Protein AF-A0A6J6H2Z2-F1 (afdb_monomer)

pLDDT: mean 85.67, std 14.17, range [37.72, 98.5]

Solvent-accessible surface area (backbone atoms only — not comparable to full-atom values): 19704 Å² total; per-residue (Å²): 113,68,59,53,51,54,35,63,72,53,84,42,72,67,48,47,50,52,42,49,50,51,51,50,50,56,47,47,54,51,51,55,49,50,53,47,54,50,61,44,79,74,84,46,73,66,53,55,48,51,53,52,51,36,52,51,36,50,50,53,25,52,51,45,55,75,66,59,58,89,83,68,56,57,39,23,53,33,46,27,52,37,30,51,50,52,27,49,55,28,54,60,44,40,77,43,69,76,43,47,10,59,45,23,50,55,52,26,55,40,39,50,51,24,20,50,48,26,34,52,46,47,79,33,83,91,50,65,51,69,56,36,47,48,50,24,42,55,55,65,68,57,56,73,44,65,63,27,78,77,78,44,63,70,62,73,71,50,51,67,68,49,41,52,54,52,50,53,52,49,50,51,53,54,51,51,32,53,53,52,41,53,51,58,50,70,75,52,84,84,47,76,68,51,58,54,52,50,52,45,50,49,46,27,51,49,16,49,45,48,44,42,66,73,40,55,64,71,28,44,51,28,87,53,56,49,34,46,46,50,31,53,55,22,46,54,44,23,49,54,14,47,48,36,33,33,37,15,51,41,48,59,66,68,47,61,97,87,53,74,56,69,66,31,50,52,38,36,20,53,12,46,29,32,31,24,49,14,50,24,49,30,40,74,25,25,42,36,42,68,34,65,61,59,26,48,52,26,47,49,51,16,51,52,40,39,52,53,37,53,48,46,75,73,33,93,84,47,55,70,66,58,54,56,52,47,52,22,53,48,25,44,52,47,24,55,48,52,57,53,49,53,78,75,40,48,60,77,66,83,73,78,75,74,68,74,83,69,79,73,76,79,76,82,76,91,80,81,84,88,85,136

Sequence (372 aa):
MILSNEFSQDPSWVLAAQCSLMFALLWLLWFHMTVLMNVERQDDLGQRGIVFALMFVIFVTTLIFVRRDSSADLVGLGYLLAVLIVAFAHQRATKMPDPIGAWARSRRNRLLAAGVVMSVGVLTPDGPDAFLYGLAFLLLVVPTSLSGQAGRPVPAIDAHHLSERAALLTLIVMGESLVKAALVISSGSIVFFDGVALVVMFVILFGLYSTYFDDVPEAGIQPGALAGELWLLAHLILQLSIVALAVGISKFLQVGDAGIPSKAVVILMVAYVGIFAGLAFISLNDRRVPSSTTVGVHVGTAVLAGVAGWLTLGINWLVPSAYLLFLAGLSVANALLSWRVRLTTTVPHESDETSPAFNQPTSPTNALEGSS

Mean predicted aligned error: 7.69 Å

Nearest PDB structures (foldseek):
  5cwi-assembly1_A  TM=3.439E-01  e=2.430E+00  synthetic construct
  8ugc-assembly2_B  TM=2.665E-01  e=1.645E+00  synthetic construct
  5dhh-assembly3_B-2  TM=1.976E-01  e=7.215E-01  Escherichia coli

Organism: NCBI:txid449393

Radius of gyration: 24.25 Å; Cα contacts (8 Å, |Δi|>4): 456; chains: 1; bounding box: 78×48×88 Å

Foldseek 3Di:
DLLLVLCLVPVDPVSLLVSLLLLLLLVLLVVLLLQLCQLPVDDDPVNVVLVVVLVVLSVVLSVLVNVDDLPFRCNLVSLLVSLVSSLVSLVVQLPDDPPRNVLSVLLSVLSNVLSVLSNVVRVPSPDDNVVSSVVSSVSRLPQSCVVCVVVRDDGWGDQLSSLVVLLVVLVVLLVVLLVLLVVLCVVDDNDPVSVVLSVLSVLLSVLLNLLCVVPLSVLTFADDSVLSSQLSSLSSLQSSLSSLCSSLSSQVNNDDPPARDLVSLVSNLSSLLSNLSSQLSNLVGGQKPPSVQLNVLSNVLNVVSNVLSVCCNVPPPNGVVVSSNVSSVSSNVSSVSSVVVVVVIDGDDPVVPPPPPPPDPPDPDDDDDDDD

InterPro domains:
  IPR010640 Low temperature requirement A [PF06772] (3-319)
  IPR010640 Low temperature requirement A [PTHR36840] (3-284)

Secondary structure (DSSP, 8-state):
-HHHHHHHHS--HHHHHHHHHHHHHHHHHHHHHHHHHHH-----HHHHHHHHHHHHHHHHHHHHHHT--TT--THHHHHHHHHHHHHHHHHHHTTSPTTHHHHHHHHHHHHHHHHHHHHHGGG-TTS-HHHHHHHHHHHHHS-GGGGGGGT---PPP-HHHHHHHHHHHHHHHHHHHHHHHHHHHHTS---HHHHHHHHHHHHHHHHHHHHHHTTHHHH---SSHHHHHHHHHHHHHHHHHHHHHHHHHHHHHT--TT---HHHHHHHHHHHHHHHHHHHHHHHTSS-BSHHHHHHHHHHHHHHHHHHHHHHHH-TTS-HHHHHHHHHHHHHHHHHHHHHHHTT-B---GGGS---------PPPP------

Structure (mmCIF, N/CA/C/O backbone):
data_AF-A0A6J6H2Z2-F1
#
_entry.id   AF-A0A6J6H2Z2-F1
#
loop_
_atom_site.group_PDB
_atom_site.id
_atom_site.type_symbol
_atom_site.label_atom_id
_atom_site.label_alt_id
_atom_site.label_comp_id
_atom_site.label_asym_id
_atom_site.label_entity_id
_atom_site.label_seq_id
_atom_site.pdbx_PDB_ins_code
_atom_site.Cartn_x
_atom_site.Cartn_y
_atom_site.Cartn_z
_atom_site.occupancy
_atom_site.B_iso_or_equiv
_atom_site.auth_seq_id
_atom_site.auth_comp_id
_atom_site.auth_asym_id
_atom_site.auth_atom_id
_atom_site.pdbx_PDB_model_num
ATOM 1 N N . MET A 1 1 ? 12.148 2.237 2.152 1.00 55.75 1 MET A N 1
ATOM 2 C CA . MET A 1 1 ? 13.354 2.689 1.411 1.00 55.75 1 MET A CA 1
ATOM 3 C C . MET A 1 1 ? 14.369 1.581 1.191 1.00 55.75 1 MET A C 1
ATOM 5 O O . MET A 1 1 ? 14.742 1.310 0.057 1.00 55.75 1 MET A O 1
ATOM 9 N N . ILE A 1 2 ? 14.794 0.904 2.258 1.00 66.94 2 ILE A N 1
ATOM 10 C CA . ILE A 1 2 ? 15.869 -0.095 2.185 1.00 66.94 2 ILE A CA 1
ATOM 11 C C . ILE A 1 2 ? 15.421 -1.352 1.412 1.00 66.94 2 ILE A C 1
ATOM 13 O O . ILE A 1 2 ? 16.101 -1.773 0.486 1.00 66.94 2 ILE A O 1
ATOM 17 N N . LEU A 1 3 ? 14.210 -1.865 1.681 1.00 67.62 3 LEU A N 1
ATOM 18 C CA . LEU A 1 3 ? 13.652 -3.046 0.994 1.00 67.62 3 LEU A CA 1
ATOM 19 C C . LEU A 1 3 ? 13.516 -2.864 -0.521 1.00 67.62 3 LEU A C 1
ATOM 21 O O . LEU A 1 3 ? 13.808 -3.769 -1.297 1.00 67.62 3 LEU A O 1
ATOM 25 N N . SER A 1 4 ? 13.061 -1.687 -0.955 1.00 62.78 4 SER A N 1
ATOM 26 C CA . SER A 1 4 ? 12.889 -1.430 -2.379 1.00 62.78 4 SER A CA 1
ATOM 27 C C . SER A 1 4 ? 14.251 -1.273 -3.062 1.00 62.78 4 SER A C 1
ATOM 29 O O . SER A 1 4 ? 14.383 -1.683 -4.214 1.00 62.78 4 SER A O 1
ATOM 31 N N . ASN A 1 5 ? 15.246 -0.685 -2.386 1.00 72.75 5 ASN A N 1
ATOM 32 C CA . ASN A 1 5 ? 16.609 -0.545 -2.896 1.00 72.75 5 ASN A CA 1
ATOM 33 C C . ASN A 1 5 ? 17.266 -1.912 -3.145 1.00 72.75 5 ASN A C 1
ATOM 35 O O . ASN A 1 5 ? 17.748 -2.142 -4.252 1.00 72.75 5 ASN A O 1
ATOM 39 N N . GLU A 1 6 ? 17.182 -2.832 -2.180 1.00 70.31 6 GLU A N 1
ATOM 40 C CA . GLU A 1 6 ? 17.684 -4.208 -2.327 1.00 70.31 6 GLU A CA 1
ATOM 41 C C . GLU A 1 6 ? 17.045 -4.934 -3.512 1.00 70.31 6 GLU A C 1
ATOM 43 O O . GLU A 1 6 ? 17.737 -5.432 -4.398 1.00 70.31 6 GLU A O 1
ATOM 48 N N . PHE A 1 7 ? 15.712 -4.903 -3.616 1.00 64.00 7 PHE A N 1
ATOM 49 C CA . PHE A 1 7 ? 15.024 -5.528 -4.747 1.00 64.00 7 PHE A CA 1
ATOM 50 C C . PHE A 1 7 ? 15.387 -4.883 -6.098 1.00 64.00 7 PHE A C 1
ATOM 52 O O . PHE A 1 7 ? 15.426 -5.548 -7.134 1.00 64.00 7 PHE A O 1
ATOM 59 N N . SER A 1 8 ? 15.690 -3.581 -6.114 1.00 59.47 8 SER A N 1
ATOM 60 C CA . SER A 1 8 ? 16.187 -2.934 -7.329 1.00 59.47 8 SER A CA 1
ATOM 61 C C . SER A 1 8 ? 17.628 -3.294 -7.682 1.00 59.47 8 SER A C 1
ATOM 63 O O . SER A 1 8 ? 18.029 -2.975 -8.793 1.00 59.47 8 SER A O 1
ATOM 65 N N . GLN A 1 9 ? 18.404 -3.964 -6.832 1.00 69.31 9 GLN A N 1
ATOM 66 C CA . GLN A 1 9 ? 19.736 -4.454 -7.203 1.00 69.31 9 GLN A CA 1
ATOM 67 C C . GLN A 1 9 ? 19.638 -5.832 -7.872 1.00 69.31 9 GLN A C 1
ATOM 69 O O . GLN A 1 9 ? 20.074 -5.965 -9.016 1.00 69.31 9 GLN A O 1
ATOM 74 N N . ASP A 1 10 ? 18.937 -6.791 -7.256 1.00 72.94 10 ASP A N 1
ATOM 75 C CA . ASP A 1 10 ? 18.684 -8.125 -7.824 1.00 72.94 10 ASP A CA 1
ATOM 76 C C . ASP A 1 10 ? 17.174 -8.421 -7.970 1.00 72.94 10 ASP A C 1
ATOM 78 O O . ASP A 1 10 ? 16.521 -8.873 -7.026 1.00 72.94 10 ASP A O 1
ATOM 82 N N . PRO A 1 11 ? 16.573 -8.191 -9.157 1.00 68.75 11 PRO A N 1
ATOM 83 C CA . PRO A 1 11 ? 15.155 -8.434 -9.390 1.00 68.75 11 PRO A CA 1
ATOM 84 C C . PRO A 1 11 ? 14.880 -9.931 -9.619 1.00 68.75 11 PRO A C 1
ATOM 86 O O . PRO A 1 11 ? 14.510 -10.366 -10.725 1.00 68.75 11 PRO A O 1
ATOM 89 N N . SER A 1 12 ? 15.077 -10.728 -8.571 1.00 83.50 12 SER A N 1
ATOM 90 C CA . SER A 1 12 ? 14.600 -12.103 -8.477 1.00 83.50 12 SER A CA 1
ATOM 91 C C . SER A 1 12 ? 13.185 -12.120 -7.894 1.00 83.50 12 SER A C 1
ATOM 93 O O . SER A 1 12 ? 12.837 -11.336 -7.011 1.00 83.50 12 SER A O 1
ATOM 95 N N . TRP A 1 13 ? 12.333 -13.018 -8.389 1.00 81.50 13 TRP A N 1
ATOM 96 C CA . TRP A 1 13 ? 10.960 -13.143 -7.883 1.00 81.50 13 TRP A CA 1
ATOM 97 C C . TRP A 1 13 ? 10.912 -13.587 -6.418 1.00 81.50 13 TRP A C 1
ATOM 99 O O . TRP A 1 13 ? 9.986 -13.224 -5.697 1.00 81.50 13 TRP A O 1
ATOM 109 N N . VAL A 1 14 ? 11.931 -14.325 -5.971 1.00 83.06 14 VAL A N 1
ATOM 110 C CA . VAL A 1 14 ? 12.081 -14.747 -4.575 1.00 83.06 14 VAL A CA 1
ATOM 111 C C . VAL A 1 14 ? 12.341 -13.537 -3.680 1.00 83.06 14 VAL A C 1
ATOM 113 O O . VAL A 1 14 ? 11.604 -13.338 -2.715 1.00 83.06 14 VAL A O 1
ATOM 116 N N . LEU A 1 15 ? 13.307 -12.682 -4.036 1.00 81.31 15 LEU A N 1
ATOM 117 C CA . LEU A 1 15 ? 13.593 -11.469 -3.269 1.00 81.31 15 LEU A CA 1
ATOM 118 C C . LEU A 1 15 ? 12.406 -10.497 -3.303 1.00 81.31 15 LEU A C 1
ATOM 120 O O . LEU A 1 15 ? 12.052 -9.930 -2.273 1.00 81.31 15 LEU A O 1
ATOM 124 N N . ALA A 1 16 ? 11.721 -10.369 -4.447 1.00 83.06 16 ALA A N 1
ATOM 125 C CA . ALA A 1 16 ? 10.491 -9.579 -4.558 1.00 83.06 16 ALA A CA 1
ATOM 126 C C . ALA A 1 16 ? 9.436 -10.024 -3.534 1.00 83.06 16 ALA A C 1
ATOM 128 O O . ALA A 1 16 ? 8.853 -9.194 -2.832 1.00 83.06 16 ALA A O 1
ATOM 129 N N . ALA A 1 17 ? 9.200 -11.337 -3.442 1.00 85.69 17 ALA A N 1
ATOM 130 C CA . ALA A 1 17 ? 8.236 -11.921 -2.521 1.00 85.69 17 ALA A CA 1
ATOM 131 C C . ALA A 1 17 ? 8.658 -11.715 -1.059 1.00 85.69 17 ALA A C 1
ATOM 133 O O . ALA A 1 17 ? 7.833 -11.313 -0.242 1.00 85.69 17 ALA A O 1
ATOM 134 N N . GLN A 1 18 ? 9.940 -11.908 -0.738 1.00 85.31 18 GLN A N 1
ATOM 135 C CA . GLN A 1 18 ? 10.481 -11.688 0.607 1.00 85.31 18 GLN A CA 1
ATOM 136 C C . GLN A 1 18 ? 10.378 -10.218 1.036 1.00 85.31 18 GLN A C 1
ATOM 138 O O . GLN A 1 18 ? 9.873 -9.929 2.121 1.00 85.31 18 GLN A O 1
ATOM 143 N N . CYS A 1 19 ? 10.781 -9.275 0.178 1.00 87.44 19 CYS A N 1
ATOM 144 C CA . CYS A 1 19 ? 10.652 -7.841 0.439 1.00 87.44 19 CYS A CA 1
ATOM 145 C C . CYS A 1 19 ? 9.185 -7.416 0.586 1.00 87.44 19 CYS A C 1
ATOM 147 O O . CYS A 1 19 ? 8.870 -6.620 1.469 1.00 87.44 19 CYS A O 1
ATOM 149 N N . SER A 1 20 ? 8.289 -7.955 -0.247 1.00 90.31 20 SER A N 1
ATOM 150 C CA . SER A 1 20 ? 6.851 -7.665 -0.183 1.00 90.31 20 SER A CA 1
ATOM 151 C C . SER A 1 20 ? 6.227 -8.187 1.108 1.00 90.31 20 SER A C 1
ATOM 153 O O . SER A 1 20 ? 5.462 -7.476 1.755 1.00 90.31 20 SER A O 1
ATOM 155 N N . LEU A 1 21 ? 6.590 -9.404 1.516 1.00 90.50 21 LEU A N 1
ATOM 156 C CA . LEU A 1 21 ? 6.129 -10.007 2.761 1.00 90.50 21 LEU A CA 1
ATOM 157 C C . LEU A 1 21 ? 6.647 -9.237 3.979 1.00 90.50 21 LEU A C 1
ATOM 159 O O . LEU A 1 21 ? 5.872 -8.938 4.882 1.00 90.50 21 LEU A O 1
ATOM 163 N N . MET A 1 22 ? 7.924 -8.846 3.977 1.00 90.06 22 MET A N 1
ATOM 164 C CA . MET A 1 22 ? 8.497 -8.008 5.031 1.00 90.06 22 MET A CA 1
ATOM 165 C C . MET A 1 22 ? 7.791 -6.652 5.114 1.00 90.06 22 MET A C 1
ATOM 167 O O . MET A 1 22 ? 7.373 -6.237 6.193 1.00 90.06 22 MET A O 1
ATOM 171 N N . PHE A 1 23 ? 7.594 -5.981 3.975 1.00 92.75 23 PHE A N 1
ATOM 172 C CA . PHE A 1 23 ? 6.834 -4.734 3.920 1.00 92.75 23 PHE A CA 1
ATOM 173 C C . PHE A 1 23 ? 5.432 -4.918 4.505 1.00 92.75 23 PHE A C 1
ATOM 175 O O . PHE A 1 23 ? 5.025 -4.137 5.359 1.00 92.75 23 PHE A O 1
ATOM 182 N N . ALA A 1 24 ? 4.722 -5.975 4.105 1.00 94.56 24 ALA A N 1
ATOM 183 C CA . ALA A 1 24 ? 3.382 -6.267 4.591 1.00 94.56 24 ALA A CA 1
ATOM 184 C C . ALA A 1 24 ? 3.345 -6.529 6.104 1.00 94.56 24 ALA A C 1
ATOM 186 O O . ALA A 1 24 ? 2.461 -6.027 6.791 1.00 94.56 24 ALA A O 1
ATOM 187 N N . LEU A 1 25 ? 4.322 -7.254 6.649 1.00 93.06 25 LEU A N 1
ATOM 188 C CA . LEU A 1 25 ? 4.427 -7.517 8.085 1.00 93.06 25 LEU A CA 1
ATOM 189 C C . LEU A 1 25 ? 4.692 -6.243 8.898 1.00 93.06 25 LEU A C 1
ATOM 191 O O . LEU A 1 25 ? 4.074 -6.053 9.948 1.00 93.06 25 LEU A O 1
ATOM 195 N N . LEU A 1 26 ? 5.582 -5.366 8.425 1.00 94.06 26 LEU A N 1
ATOM 196 C CA . LEU A 1 26 ? 5.854 -4.071 9.059 1.00 94.06 26 LEU A CA 1
ATOM 197 C C . LEU A 1 26 ? 4.648 -3.132 8.949 1.00 94.06 26 LEU A C 1
ATOM 199 O O . LEU A 1 26 ? 4.278 -2.465 9.917 1.00 94.06 26 LEU A O 1
ATOM 203 N N . TRP A 1 27 ? 3.994 -3.130 7.789 1.00 96.38 27 TRP A N 1
ATOM 204 C CA . TRP A 1 27 ? 2.755 -2.402 7.560 1.00 96.38 27 TRP A CA 1
ATOM 205 C C . TRP A 1 27 ? 1.648 -2.881 8.503 1.00 96.38 27 TRP A C 1
ATOM 207 O O . TRP A 1 27 ? 0.928 -2.063 9.068 1.00 96.38 27 TRP A O 1
ATOM 217 N N . LEU A 1 28 ? 1.546 -4.189 8.759 1.00 96.00 28 LEU A N 1
ATOM 218 C CA . LEU A 1 28 ? 0.560 -4.738 9.690 1.00 96.00 28 LEU A CA 1
ATOM 219 C C . LEU A 1 28 ? 0.810 -4.277 11.134 1.00 96.00 28 LEU A C 1
ATOM 221 O O . LEU A 1 28 ? -0.147 -3.997 11.855 1.00 96.00 28 LEU A O 1
ATOM 225 N N . LEU A 1 29 ? 2.065 -4.099 11.559 1.00 95.94 29 LEU A N 1
ATOM 226 C CA . LEU A 1 29 ? 2.363 -3.482 12.861 1.00 95.94 29 LEU A CA 1
ATOM 227 C C . LEU A 1 29 ? 1.858 -2.036 12.927 1.00 95.94 29 LEU A C 1
ATOM 229 O O . LEU A 1 29 ? 1.218 -1.652 13.911 1.00 95.94 29 LEU A O 1
ATOM 233 N N . TRP A 1 30 ? 2.088 -1.255 11.866 1.00 96.12 30 TRP A N 1
ATOM 234 C CA . TRP A 1 30 ? 1.531 0.093 11.741 1.00 96.12 30 TRP A CA 1
ATOM 235 C C . TRP A 1 30 ? -0.004 0.077 11.747 1.00 96.12 30 TRP A C 1
ATOM 237 O O . TRP A 1 30 ? -0.612 0.877 12.455 1.00 96.12 30 TRP A O 1
ATOM 247 N N . PHE A 1 31 ? -0.639 -0.859 11.042 1.00 95.31 31 PHE A N 1
ATOM 248 C CA . PHE A 1 31 ? -2.091 -1.054 11.028 1.00 95.31 31 PHE A CA 1
ATOM 249 C C . PHE A 1 31 ? -2.636 -1.330 12.431 1.00 95.31 31 PHE A C 1
ATOM 251 O O . PHE A 1 31 ? -3.584 -0.681 12.872 1.00 95.31 31 PHE A O 1
ATOM 258 N N . HIS A 1 32 ? -2.031 -2.260 13.176 1.00 94.44 32 HIS A N 1
ATOM 259 C CA . HIS A 1 32 ? -2.475 -2.583 14.531 1.00 94.44 32 HIS A CA 1
ATOM 260 C C . HIS A 1 32 ? -2.333 -1.395 15.490 1.00 94.44 32 HIS A C 1
ATOM 262 O O . HIS A 1 32 ? -3.287 -1.114 16.219 1.00 94.44 32 HIS A O 1
ATOM 268 N N . MET A 1 33 ? -1.222 -0.656 15.434 1.00 94.94 33 MET A N 1
ATOM 269 C CA . MET A 1 33 ? -1.051 0.569 16.224 1.00 94.94 33 MET A CA 1
ATOM 270 C C . MET A 1 33 ? -2.003 1.690 15.813 1.00 94.94 33 MET A C 1
ATOM 272 O O . MET A 1 33 ? -2.562 2.365 16.673 1.00 94.94 33 MET A O 1
ATOM 276 N N . THR A 1 34 ? -2.221 1.879 14.514 1.00 93.94 34 THR A N 1
ATOM 277 C CA . THR A 1 34 ? -3.095 2.929 13.982 1.00 93.94 34 THR A CA 1
ATOM 278 C C . THR A 1 34 ? -4.538 2.713 14.401 1.00 93.94 34 THR A C 1
ATOM 280 O O . THR A 1 34 ? -5.180 3.660 14.854 1.00 93.94 34 THR A O 1
ATOM 283 N N . VAL A 1 35 ? -5.035 1.475 14.312 1.00 92.38 35 VAL A N 1
ATOM 284 C CA . VAL A 1 35 ? -6.386 1.140 14.778 1.00 92.38 35 VAL A CA 1
ATOM 285 C C . VAL A 1 35 ? -6.486 1.297 16.296 1.00 92.38 35 VAL A C 1
ATOM 287 O O . VAL A 1 35 ? -7.464 1.865 16.774 1.00 92.38 35 VAL A O 1
ATOM 290 N N . LEU A 1 36 ? -5.470 0.874 17.062 1.00 92.69 36 LEU A N 1
ATOM 291 C CA . LEU A 1 36 ? -5.436 1.111 18.509 1.00 92.69 36 LEU A CA 1
ATOM 292 C C . LEU A 1 36 ? -5.563 2.598 18.831 1.00 92.69 36 LEU A C 1
ATOM 294 O O . LEU A 1 36 ? -6.471 2.971 19.554 1.00 92.69 36 LEU A O 1
ATOM 298 N N . MET A 1 37 ? -4.723 3.445 18.241 1.00 91.94 37 MET A N 1
ATOM 299 C CA . MET A 1 37 ? -4.732 4.891 18.478 1.00 91.94 37 MET A CA 1
ATOM 300 C C . MET A 1 37 ? -5.950 5.613 17.879 1.00 91.94 37 MET A C 1
ATOM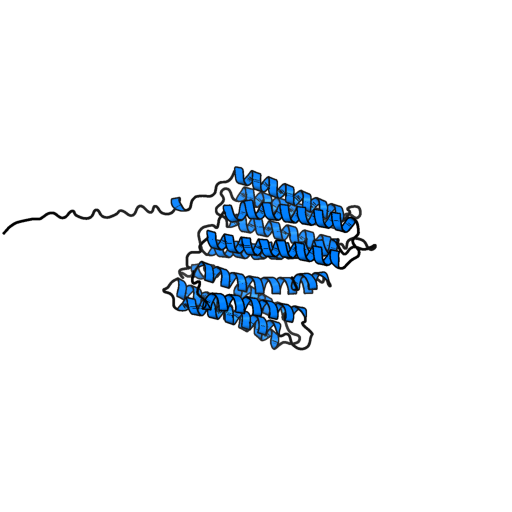 302 O O . MET A 1 37 ? -6.069 6.831 18.003 1.00 91.94 37 MET A O 1
ATOM 306 N N . ASN A 1 38 ? -6.766 4.928 17.075 1.00 91.38 38 ASN A N 1
ATOM 307 C CA . ASN A 1 38 ? -8.017 5.466 16.543 1.00 91.38 38 ASN A CA 1
ATOM 308 C C . ASN A 1 38 ? -9.168 5.199 17.524 1.00 91.38 38 ASN A C 1
ATOM 310 O O . ASN A 1 38 ? -9.941 6.107 17.818 1.00 91.38 38 ASN A O 1
ATOM 314 N N . VAL A 1 39 ? -9.210 3.985 18.083 1.00 88.88 39 VAL A N 1
ATOM 315 C CA . VAL A 1 39 ? -10.165 3.576 19.124 1.00 88.88 39 VAL A CA 1
ATOM 316 C C . VAL A 1 39 ? -9.840 4.232 20.469 1.00 88.88 39 VAL A C 1
ATOM 318 O O . VAL A 1 39 ? -10.710 4.780 21.141 1.00 88.88 39 VAL A O 1
ATOM 321 N N . GLU A 1 40 ? -8.575 4.177 20.872 1.00 86.94 40 GLU A N 1
ATOM 322 C CA . GLU A 1 40 ? -8.040 4.773 22.087 1.00 86.94 40 GLU A CA 1
ATOM 323 C C . GLU A 1 40 ? -7.323 6.077 21.728 1.00 86.94 40 GLU A C 1
ATOM 325 O O . GLU A 1 40 ? -6.228 6.078 21.171 1.00 86.94 40 GLU A O 1
ATOM 330 N N . ARG A 1 41 ? -7.926 7.214 22.081 1.00 79.88 41 ARG A N 1
ATOM 331 C CA . ARG A 1 41 ? -7.349 8.546 21.834 1.00 79.88 41 ARG A CA 1
ATOM 332 C C . ARG A 1 41 ? -6.388 9.003 22.942 1.00 79.88 41 ARG A C 1
ATOM 334 O O . ARG A 1 41 ? -6.329 10.188 23.258 1.00 79.88 41 ARG A O 1
ATOM 341 N N . GLN A 1 42 ? -5.666 8.076 23.573 1.00 79.69 42 GLN A N 1
ATOM 342 C CA . GLN A 1 42 ? -4.638 8.448 24.549 1.00 79.69 42 GLN A CA 1
ATOM 343 C C . GLN A 1 42 ? -3.439 9.077 23.829 1.00 79.69 42 GLN A C 1
ATOM 345 O O . GLN A 1 42 ? -2.849 8.459 22.946 1.00 79.69 42 GLN A O 1
ATOM 350 N N . ASP A 1 43 ? -3.066 10.289 24.237 1.00 84.69 43 ASP A N 1
ATOM 351 C CA . ASP A 1 43 ? -1.875 10.997 23.753 1.00 84.69 43 ASP A CA 1
ATOM 352 C C . ASP A 1 43 ? -1.006 11.469 24.929 1.00 84.69 43 ASP A C 1
ATOM 354 O O . ASP A 1 43 ? -0.799 12.658 25.168 1.00 84.69 43 ASP A O 1
ATOM 358 N N . ASP A 1 44 ? -0.528 10.511 25.723 1.00 91.69 44 ASP A N 1
ATOM 359 C CA . ASP A 1 44 ? 0.452 10.759 26.780 1.00 91.69 44 ASP A CA 1
ATOM 360 C C . ASP A 1 44 ? 1.893 10.505 26.313 1.00 91.69 44 ASP A C 1
ATOM 362 O O . ASP A 1 44 ? 2.161 9.838 25.309 1.00 91.69 44 ASP A O 1
ATOM 366 N N . LEU A 1 45 ? 2.854 11.005 27.095 1.00 92.88 45 LEU A N 1
ATOM 367 C CA . LEU A 1 45 ? 4.283 10.818 26.837 1.00 92.88 45 LEU A CA 1
ATOM 368 C C . LEU A 1 45 ? 4.674 9.335 26.724 1.00 92.88 45 LEU A C 1
ATOM 370 O O . LEU A 1 45 ? 5.542 8.989 25.925 1.00 92.88 45 LEU A O 1
ATOM 374 N N . GLY A 1 46 ? 4.020 8.455 27.487 1.00 92.19 46 GLY A N 1
ATOM 375 C CA . GLY A 1 46 ? 4.238 7.016 27.412 1.00 92.19 46 GLY A CA 1
ATOM 376 C C . GLY A 1 46 ? 3.804 6.441 26.065 1.00 92.19 46 GLY A C 1
ATOM 377 O O . GLY A 1 46 ? 4.549 5.665 25.473 1.00 92.19 46 GLY A O 1
ATOM 378 N N . GLN A 1 47 ? 2.642 6.842 25.542 1.00 92.06 47 GLN A N 1
ATOM 379 C CA . GLN A 1 47 ? 2.172 6.415 24.220 1.00 92.06 47 GLN A CA 1
ATOM 380 C C . GLN A 1 47 ? 3.104 6.908 23.107 1.00 92.06 47 GLN A C 1
ATOM 382 O O . GLN A 1 47 ? 3.480 6.135 22.224 1.00 92.06 47 GLN A O 1
ATOM 387 N N . ARG A 1 48 ? 3.558 8.164 23.183 1.00 94.00 48 ARG A N 1
ATOM 388 C CA . ARG A 1 48 ? 4.552 8.717 22.248 1.00 94.00 48 ARG A CA 1
ATOM 389 C C . ARG A 1 48 ? 5.876 7.950 22.307 1.00 94.00 48 ARG A C 1
ATOM 391 O O . ARG A 1 48 ? 6.441 7.623 21.266 1.00 94.00 48 ARG A O 1
ATOM 398 N N . GLY A 1 49 ? 6.331 7.598 23.511 1.00 96.44 49 GLY A N 1
ATOM 399 C CA . GLY A 1 49 ? 7.514 6.763 23.722 1.00 96.44 49 GLY A CA 1
ATOM 400 C C . GLY A 1 49 ? 7.379 5.364 23.113 1.00 96.44 49 GLY A C 1
ATOM 401 O O . GLY A 1 49 ? 8.321 4.883 22.488 1.00 96.44 49 GLY A O 1
ATOM 402 N N . ILE A 1 50 ? 6.201 4.737 23.219 1.00 96.06 50 ILE A N 1
ATOM 403 C CA . ILE A 1 50 ? 5.903 3.436 22.594 1.00 96.06 50 ILE A CA 1
ATOM 404 C C . ILE A 1 50 ? 5.998 3.529 21.067 1.00 96.06 50 ILE A C 1
ATOM 406 O O . ILE A 1 50 ? 6.651 2.692 20.446 1.00 96.06 50 ILE A O 1
ATOM 410 N N . VAL A 1 51 ? 5.377 4.543 20.454 1.00 94.81 51 VAL A N 1
ATOM 411 C CA . VAL A 1 51 ? 5.425 4.739 18.993 1.00 94.81 51 VAL A CA 1
ATOM 412 C C . VAL A 1 51 ? 6.860 4.983 18.526 1.00 94.81 51 VAL A C 1
ATOM 414 O O . VAL A 1 51 ? 7.300 4.366 17.559 1.00 94.81 51 VAL A O 1
ATOM 417 N N . PHE A 1 52 ? 7.622 5.815 19.241 1.00 96.31 52 PHE A N 1
ATOM 418 C CA . PHE A 1 52 ? 9.025 6.070 18.918 1.00 96.31 52 PHE A CA 1
ATOM 419 C C . PHE A 1 52 ? 9.888 4.803 19.027 1.00 96.31 52 PHE A C 1
ATOM 421 O O . PHE A 1 52 ? 10.670 4.503 18.124 1.00 96.31 52 PHE A O 1
ATOM 428 N N . ALA A 1 53 ? 9.706 4.014 20.092 1.00 97.56 53 ALA A N 1
ATOM 429 C CA . ALA A 1 53 ? 10.385 2.731 20.255 1.00 97.56 53 ALA A CA 1
ATOM 430 C C . ALA A 1 53 ? 10.035 1.757 19.120 1.00 97.56 53 ALA A C 1
ATOM 432 O O . ALA A 1 53 ? 10.923 1.100 18.579 1.00 97.56 53 ALA A O 1
ATOM 433 N N . LEU A 1 54 ? 8.764 1.705 18.707 1.00 97.25 54 LEU A N 1
ATOM 434 C CA . LEU A 1 54 ? 8.335 0.888 17.576 1.00 97.25 54 LEU A CA 1
ATOM 435 C C . LEU A 1 54 ? 9.013 1.326 16.272 1.00 97.25 54 LEU A C 1
ATOM 437 O O . LEU A 1 54 ? 9.533 0.476 15.554 1.00 97.25 54 LEU A O 1
ATOM 441 N N . MET A 1 55 ? 9.051 2.630 15.979 1.00 95.62 55 MET A N 1
ATOM 442 C CA . MET A 1 55 ? 9.733 3.162 14.791 1.00 95.62 55 MET A CA 1
ATOM 443 C C . MET A 1 55 ? 11.212 2.765 14.769 1.00 95.62 55 MET A C 1
ATOM 445 O O . MET A 1 55 ? 11.716 2.315 13.739 1.00 95.62 55 MET A O 1
ATOM 449 N N . PHE A 1 56 ? 11.896 2.878 15.910 1.00 96.56 56 PHE A N 1
ATOM 450 C CA . PHE A 1 56 ? 13.296 2.484 16.041 1.00 96.56 56 PHE A CA 1
ATOM 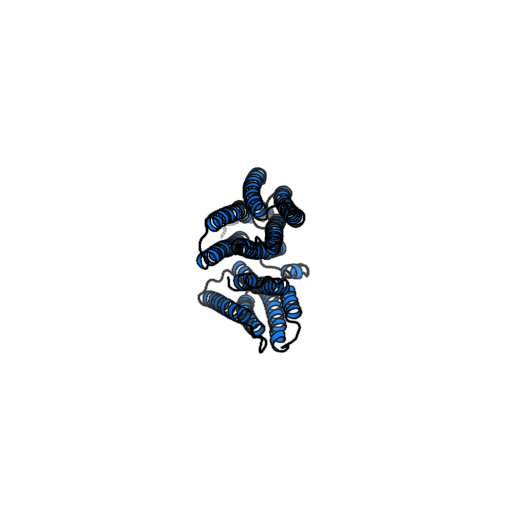451 C C . PHE A 1 56 ? 13.502 0.981 15.802 1.00 96.56 56 PHE A C 1
ATOM 453 O O . PHE A 1 56 ? 14.373 0.593 15.023 1.00 96.56 56 PHE A O 1
ATOM 460 N N . VAL A 1 57 ? 12.678 0.120 16.408 1.00 96.50 57 VAL A N 1
ATOM 461 C CA . VAL A 1 57 ? 12.789 -1.338 16.228 1.00 96.50 57 VAL A CA 1
ATOM 462 C C . VAL A 1 57 ? 12.446 -1.759 14.798 1.00 96.50 57 VAL A C 1
ATOM 464 O O . VAL A 1 57 ? 13.136 -2.614 14.244 1.00 96.50 57 VAL A O 1
ATOM 467 N N . ILE A 1 58 ? 11.445 -1.144 14.162 1.00 94.44 58 ILE A N 1
ATOM 468 C CA . ILE A 1 58 ? 11.125 -1.373 12.743 1.00 94.44 58 ILE A CA 1
ATOM 469 C C . ILE A 1 58 ? 12.322 -1.007 11.857 1.00 94.44 58 ILE A C 1
ATOM 471 O O . ILE A 1 58 ? 12.689 -1.778 10.966 1.00 94.44 58 ILE A O 1
ATOM 475 N N . PHE A 1 59 ? 12.966 0.133 12.119 1.00 93.19 59 PHE A N 1
ATOM 476 C CA . PHE A 1 59 ? 14.161 0.560 11.395 1.00 93.19 59 PHE A CA 1
ATOM 477 C C . PHE A 1 59 ? 15.311 -0.449 11.540 1.00 93.19 59 PHE A C 1
ATOM 479 O O . PHE A 1 59 ? 15.845 -0.915 10.533 1.00 93.19 59 PHE A O 1
ATOM 486 N N . VAL A 1 60 ? 15.643 -0.853 12.772 1.00 93.06 60 VAL A N 1
ATOM 487 C CA . VAL A 1 60 ? 16.696 -1.848 13.043 1.00 93.06 60 VAL A CA 1
ATOM 488 C C . VAL A 1 60 ? 16.366 -3.201 12.403 1.00 93.06 60 VAL A C 1
ATOM 490 O O . VAL A 1 60 ? 17.222 -3.789 11.752 1.00 93.06 60 VAL A O 1
ATOM 493 N N . THR A 1 61 ? 15.122 -3.673 12.512 1.00 91.56 61 THR A N 1
ATOM 494 C CA . THR A 1 61 ? 14.676 -4.945 11.910 1.00 91.56 61 THR A CA 1
ATOM 495 C C . THR A 1 61 ? 14.813 -4.919 10.389 1.00 91.56 61 THR A C 1
ATOM 497 O O . THR A 1 61 ? 15.274 -5.887 9.789 1.00 91.56 61 THR A O 1
ATOM 500 N N . THR A 1 62 ? 14.487 -3.787 9.761 1.00 90.06 62 THR A N 1
ATOM 501 C CA . THR A 1 62 ? 14.661 -3.605 8.314 1.00 9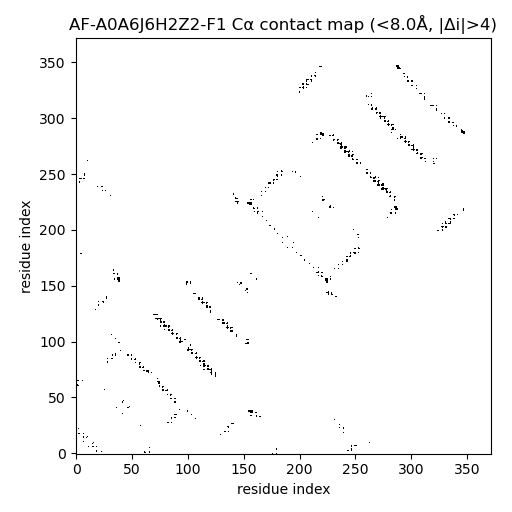0.06 62 THR A CA 1
ATOM 502 C C . THR A 1 62 ? 16.140 -3.641 7.918 1.00 90.06 62 THR A C 1
ATOM 504 O O . THR A 1 62 ? 16.482 -4.236 6.900 1.00 90.06 62 THR A O 1
ATOM 507 N N . LEU A 1 63 ? 17.034 -3.043 8.717 1.00 89.00 63 LEU A N 1
ATOM 508 C CA . LEU A 1 63 ? 18.481 -3.109 8.478 1.00 89.00 63 LEU A CA 1
ATOM 509 C C . LEU A 1 63 ? 19.031 -4.532 8.606 1.00 89.00 63 LEU A C 1
ATOM 511 O O . LEU A 1 63 ? 19.854 -4.931 7.786 1.00 89.00 63 LEU A O 1
ATOM 515 N N . ILE A 1 64 ? 18.576 -5.284 9.613 1.00 88.56 64 ILE A N 1
ATOM 516 C CA . ILE A 1 64 ? 18.948 -6.692 9.805 1.00 88.56 64 ILE A CA 1
ATOM 517 C C . ILE A 1 64 ? 18.504 -7.515 8.595 1.00 88.56 64 ILE A C 1
ATOM 519 O O . ILE A 1 64 ? 19.310 -8.260 8.053 1.00 88.56 64 ILE A O 1
ATOM 523 N N . PHE A 1 65 ? 17.261 -7.335 8.137 1.00 86.69 65 PHE A N 1
ATOM 524 C CA . PHE A 1 65 ? 16.734 -8.044 6.969 1.00 86.69 65 PHE A CA 1
ATOM 525 C C . PHE A 1 65 ? 17.583 -7.807 5.720 1.00 86.69 65 PHE A C 1
ATOM 527 O O . PHE A 1 65 ? 17.905 -8.744 5.000 1.00 86.69 65 PHE A O 1
ATOM 534 N N . VAL A 1 66 ? 17.978 -6.558 5.482 1.00 83.75 66 VAL A N 1
ATOM 535 C CA . VAL A 1 66 ? 18.775 -6.200 4.306 1.00 83.75 66 VAL A CA 1
ATOM 536 C C . VAL A 1 66 ? 20.220 -6.692 4.391 1.00 83.75 66 VAL A C 1
ATOM 538 O O . VAL A 1 66 ? 20.802 -7.058 3.379 1.00 83.75 66 VAL A O 1
ATOM 541 N N . ARG A 1 67 ? 20.806 -6.746 5.589 1.00 82.38 67 ARG A N 1
ATOM 542 C CA . ARG A 1 67 ? 22.177 -7.241 5.797 1.00 82.38 67 ARG A CA 1
ATOM 543 C C . ARG A 1 67 ? 22.256 -8.738 6.086 1.00 82.38 67 ARG A C 1
ATOM 545 O O . ARG A 1 67 ? 23.318 -9.206 6.485 1.00 82.38 67 ARG A O 1
ATOM 552 N N . ARG A 1 68 ? 21.147 -9.465 5.957 1.00 75.69 68 ARG A N 1
ATOM 553 C CA . ARG A 1 68 ? 21.052 -10.868 6.351 1.00 75.69 68 ARG A CA 1
ATOM 554 C C . ARG A 1 68 ? 22.086 -11.709 5.592 1.00 75.69 68 ARG A C 1
ATOM 556 O O . ARG A 1 68 ? 22.012 -11.839 4.373 1.00 75.69 68 ARG A O 1
ATOM 563 N N . ASP A 1 69 ? 23.015 -12.304 6.336 1.00 67.00 69 ASP A N 1
ATOM 564 C CA . ASP A 1 69 ? 23.879 -13.385 5.867 1.00 67.00 69 ASP A CA 1
ATOM 565 C C . ASP A 1 69 ? 23.309 -14.749 6.301 1.00 67.00 69 ASP A C 1
ATOM 567 O O . ASP A 1 69 ? 22.370 -14.837 7.095 1.00 67.00 69 ASP A O 1
ATOM 571 N N . SER A 1 70 ? 23.825 -15.838 5.733 1.00 59.69 70 SER A N 1
ATOM 572 C CA . SER A 1 70 ? 23.287 -17.192 5.921 1.00 59.69 70 SER A CA 1
ATOM 573 C C . SER A 1 70 ? 23.524 -17.794 7.317 1.00 59.69 70 SER A C 1
ATOM 575 O O . SER A 1 70 ? 23.252 -18.975 7.501 1.00 59.69 70 SER A O 1
ATOM 577 N N . SER A 1 71 ? 24.079 -17.052 8.284 1.00 56.25 71 SER A N 1
ATOM 578 C CA . SER A 1 71 ? 24.595 -17.636 9.533 1.00 56.25 71 SER A CA 1
ATOM 579 C C . SER A 1 71 ? 23.657 -17.515 10.743 1.00 56.25 71 SER A C 1
ATOM 581 O O . SER A 1 71 ? 23.635 -18.421 11.577 1.00 56.25 71 SER A O 1
ATOM 583 N N . ALA A 1 72 ? 22.849 -16.452 10.836 1.00 63.59 72 ALA A N 1
ATOM 584 C CA . ALA A 1 72 ? 21.796 -16.313 11.848 1.00 63.59 72 ALA A CA 1
ATOM 585 C C . ALA A 1 72 ? 20.763 -15.249 11.438 1.00 63.59 72 ALA A C 1
ATOM 587 O O . ALA A 1 72 ? 21.054 -14.051 11.436 1.00 63.59 72 ALA A O 1
ATOM 588 N N . ASP A 1 73 ? 19.529 -15.667 11.140 1.00 74.06 73 ASP A N 1
ATOM 589 C CA . ASP A 1 73 ? 18.461 -14.728 10.798 1.00 74.06 73 ASP A CA 1
ATOM 590 C C . ASP A 1 73 ? 17.825 -14.102 12.054 1.00 74.06 73 ASP A C 1
ATOM 592 O O . ASP A 1 73 ? 16.901 -14.642 12.665 1.00 74.06 73 ASP A O 1
ATOM 596 N N . LEU A 1 74 ? 18.324 -12.928 12.451 1.00 86.50 74 LEU A N 1
ATOM 597 C CA . LEU A 1 74 ? 17.807 -12.163 13.594 1.00 86.50 74 LEU A CA 1
ATOM 598 C C . LEU A 1 74 ? 16.523 -11.376 13.277 1.00 86.50 74 LEU A C 1
ATOM 600 O O . LEU A 1 74 ? 15.968 -10.726 14.169 1.00 86.50 74 LEU A O 1
ATOM 604 N N . VAL A 1 75 ? 16.020 -11.426 12.040 1.00 87.19 75 VAL A N 1
ATOM 605 C CA . VAL A 1 75 ? 14.801 -10.714 11.630 1.00 87.19 75 VAL A CA 1
ATOM 606 C C . VAL A 1 75 ? 13.595 -11.146 12.461 1.00 87.19 75 VAL A C 1
ATOM 608 O O . VAL A 1 75 ? 12.820 -10.299 12.910 1.00 87.19 75 VAL A O 1
ATOM 611 N N . GLY A 1 76 ? 13.465 -12.450 12.733 1.00 88.00 76 GLY A N 1
ATOM 612 C CA . GLY A 1 76 ? 12.397 -12.994 13.574 1.00 88.00 76 GLY A CA 1
ATOM 613 C C . GLY A 1 76 ? 12.394 -12.409 14.991 1.00 88.00 76 GLY A C 1
ATOM 614 O O . GLY A 1 76 ? 11.331 -12.086 15.521 1.00 88.00 76 GLY A O 1
ATOM 615 N N . LEU A 1 77 ? 13.576 -12.195 15.586 1.00 89.56 77 LEU A N 1
ATOM 616 C CA . LEU A 1 77 ? 13.708 -11.560 16.905 1.00 89.56 77 LEU A CA 1
ATOM 617 C C . LEU A 1 77 ? 13.384 -10.066 16.862 1.00 89.56 77 LEU A C 1
ATOM 619 O O . LEU A 1 77 ? 12.681 -9.572 17.745 1.00 89.56 77 LEU A O 1
ATOM 623 N N . GLY A 1 78 ? 13.861 -9.352 15.837 1.00 92.12 78 GLY A N 1
ATOM 624 C CA . GLY A 1 78 ? 13.536 -7.937 15.642 1.00 92.12 78 GLY A CA 1
ATOM 625 C C . GLY A 1 78 ? 12.028 -7.715 15.519 1.00 92.12 78 GLY A C 1
ATOM 626 O O . GLY A 1 78 ? 11.455 -6.849 16.184 1.00 92.12 78 GLY A O 1
ATOM 627 N N . TYR A 1 79 ? 11.354 -8.578 14.758 1.00 91.75 79 TYR A N 1
ATOM 628 C CA . TYR A 1 79 ? 9.905 -8.527 14.625 1.00 91.75 79 TYR A CA 1
ATOM 629 C C . TYR A 1 79 ? 9.163 -8.928 15.897 1.00 91.75 79 TYR A C 1
ATOM 631 O O . TYR A 1 79 ? 8.197 -8.261 16.261 1.00 91.75 79 TYR A O 1
ATOM 639 N N . LEU A 1 80 ? 9.613 -9.968 16.612 1.00 94.38 80 LEU A N 1
ATOM 640 C CA . LEU A 1 80 ? 9.051 -10.317 17.918 1.00 94.38 80 LEU A CA 1
ATOM 641 C C . LEU A 1 80 ? 9.128 -9.122 18.873 1.00 94.38 80 LEU A C 1
ATOM 643 O O . LEU A 1 80 ? 8.144 -8.813 19.541 1.00 94.38 80 LEU A O 1
ATOM 647 N N . LEU A 1 81 ? 10.258 -8.413 18.912 1.00 96.31 81 LEU A N 1
ATOM 648 C CA . LEU A 1 81 ? 10.400 -7.214 19.734 1.00 96.31 81 LEU A CA 1
ATOM 649 C C . LEU A 1 81 ? 9.409 -6.119 19.313 1.00 96.31 81 LEU A C 1
ATOM 651 O O . LEU A 1 81 ? 8.754 -5.526 20.171 1.00 96.31 81 LEU A O 1
ATOM 655 N N . ALA A 1 82 ? 9.242 -5.885 18.010 1.00 96.88 82 ALA A N 1
ATOM 656 C CA . ALA A 1 82 ? 8.260 -4.932 17.502 1.00 96.88 82 ALA A CA 1
ATOM 657 C C . ALA A 1 82 ? 6.826 -5.328 17.905 1.00 96.88 82 ALA A C 1
ATOM 659 O O . ALA A 1 82 ? 6.063 -4.501 18.407 1.00 96.88 82 ALA A O 1
ATOM 660 N N . VAL A 1 83 ? 6.481 -6.612 17.779 1.00 96.62 83 VAL A N 1
ATOM 661 C CA . VAL A 1 83 ? 5.210 -7.186 18.237 1.00 96.62 83 VAL A CA 1
ATOM 662 C C . VAL A 1 83 ? 5.011 -6.983 19.735 1.00 96.62 83 VAL A C 1
ATOM 664 O O . VAL A 1 83 ? 3.915 -6.606 20.141 1.00 96.62 83 VAL A O 1
ATOM 667 N N . LEU A 1 84 ? 6.033 -7.209 20.564 1.00 97.81 84 LEU A N 1
ATOM 668 C CA . LEU A 1 84 ? 5.945 -7.014 22.012 1.00 97.81 84 LEU A CA 1
ATOM 669 C C . LEU A 1 84 ? 5.636 -5.554 22.364 1.00 97.81 84 LEU A C 1
ATOM 671 O O . LEU A 1 84 ? 4.831 -5.312 23.261 1.00 97.81 84 LEU A O 1
ATOM 675 N N . ILE A 1 85 ? 6.197 -4.591 21.627 1.00 97.88 85 ILE A N 1
ATOM 676 C CA . ILE A 1 85 ? 5.898 -3.160 21.798 1.00 97.88 85 ILE A CA 1
ATOM 677 C C . ILE A 1 85 ? 4.428 -2.864 21.461 1.00 97.88 85 ILE A C 1
ATOM 679 O O . ILE A 1 85 ? 3.721 -2.251 22.263 1.00 97.88 85 ILE A O 1
ATOM 683 N N . VAL A 1 86 ? 3.929 -3.349 20.318 1.00 97.12 86 VAL A N 1
ATOM 684 C CA . VAL A 1 86 ? 2.519 -3.169 19.912 1.00 97.12 86 VAL A CA 1
ATOM 685 C C . VAL A 1 86 ? 1.565 -3.891 20.875 1.00 97.12 86 VAL A C 1
ATOM 687 O O . VAL A 1 86 ? 0.529 -3.357 21.272 1.00 97.12 86 VAL A O 1
ATOM 690 N N . ALA A 1 87 ? 1.919 -5.100 21.310 1.00 96.69 87 ALA A N 1
ATOM 691 C CA . ALA A 1 87 ? 1.153 -5.871 22.281 1.00 96.69 87 ALA A CA 1
ATOM 692 C C . ALA A 1 87 ? 1.125 -5.187 23.655 1.00 96.69 87 ALA A C 1
ATOM 694 O O . ALA A 1 87 ? 0.094 -5.225 24.326 1.00 96.69 87 ALA A O 1
ATOM 695 N N . PHE A 1 88 ? 2.211 -4.524 24.063 1.00 96.81 88 PHE A N 1
ATOM 696 C CA . PHE A 1 88 ? 2.249 -3.707 25.274 1.00 96.81 88 PHE A CA 1
ATOM 697 C C . PHE A 1 88 ? 1.337 -2.477 25.165 1.00 96.81 88 PHE A C 1
ATOM 699 O O . PHE A 1 88 ? 0.623 -2.163 26.118 1.00 96.81 88 PHE A O 1
ATOM 706 N N . ALA A 1 89 ? 1.273 -1.831 23.998 1.00 95.88 89 ALA A N 1
ATOM 707 C CA . ALA A 1 89 ? 0.301 -0.767 23.745 1.00 95.88 89 ALA A CA 1
ATOM 708 C C . ALA A 1 89 ? -1.138 -1.286 23.926 1.00 95.88 89 ALA A C 1
ATOM 710 O O . ALA A 1 89 ? -1.903 -0.750 24.725 1.00 95.88 89 ALA A O 1
ATOM 711 N N . HIS A 1 90 ? -1.478 -2.416 23.296 1.00 94.44 90 HIS A N 1
ATOM 712 C CA . HIS A 1 90 ? -2.785 -3.051 23.491 1.00 94.44 90 HIS A CA 1
ATOM 713 C C . HIS A 1 90 ? -3.025 -3.494 24.939 1.00 94.44 90 HIS A C 1
ATOM 715 O O . HIS A 1 90 ? -4.159 -3.442 25.409 1.00 94.44 90 HIS A O 1
ATOM 721 N N . GLN A 1 91 ? -1.983 -3.911 25.666 1.00 95.56 91 GLN A N 1
ATOM 722 C CA . GLN A 1 91 ? -2.082 -4.283 27.076 1.00 95.56 91 GLN A CA 1
ATOM 723 C C . GLN A 1 91 ? -2.595 -3.121 27.930 1.00 95.56 91 GLN A C 1
ATOM 725 O O . GLN A 1 91 ? -3.395 -3.351 28.838 1.00 95.56 91 GLN A O 1
ATOM 730 N N . ARG A 1 92 ? -2.186 -1.883 27.634 1.00 93.81 92 ARG A N 1
ATOM 731 C CA . ARG A 1 92 ? -2.694 -0.689 28.324 1.00 93.81 92 ARG A CA 1
ATOM 732 C C . ARG A 1 92 ? -4.200 -0.522 28.106 1.00 93.81 92 ARG A C 1
ATOM 734 O O . ARG A 1 92 ? -4.930 -0.390 29.089 1.00 93.81 92 ARG A O 1
ATOM 741 N N . ALA A 1 93 ? -4.665 -0.682 26.868 1.00 92.31 93 ALA A N 1
ATOM 742 C CA . ALA A 1 93 ? -6.084 -0.621 26.514 1.00 92.31 93 ALA A CA 1
ATOM 743 C C . ALA A 1 93 ? -6.936 -1.739 27.144 1.00 92.31 93 ALA A C 1
ATOM 745 O O . ALA A 1 93 ? -8.140 -1.573 27.319 1.00 92.31 93 ALA A O 1
ATOM 746 N N . THR A 1 94 ? -6.345 -2.874 27.550 1.00 92.19 94 THR A N 1
ATOM 747 C CA . THR A 1 94 ? -7.112 -3.956 28.207 1.00 92.19 94 THR A CA 1
ATOM 748 C C . THR A 1 94 ? -7.728 -3.559 29.548 1.00 92.19 94 THR A C 1
ATOM 750 O O . THR A 1 94 ? -8.642 -4.244 30.006 1.00 92.19 94 THR A O 1
ATOM 753 N N . LYS A 1 95 ? -7.223 -2.483 30.168 1.00 91.75 95 LYS A N 1
ATOM 754 C CA . LYS A 1 95 ? -7.729 -1.926 31.429 1.00 91.75 95 LYS A CA 1
ATOM 755 C C . LYS A 1 95 ? -8.948 -1.017 31.234 1.00 91.75 95 LYS A C 1
ATOM 757 O O . LYS A 1 95 ? -9.528 -0.581 32.223 1.00 91.75 95 LYS A O 1
ATOM 762 N N . MET A 1 96 ? -9.319 -0.710 29.990 1.00 89.75 96 MET A N 1
ATOM 763 C CA . MET A 1 96 ? -10.509 0.080 29.686 1.00 89.75 96 MET A CA 1
ATOM 764 C C . MET A 1 96 ? -11.792 -0.737 29.867 1.00 89.75 96 MET A C 1
ATOM 766 O O . MET A 1 96 ? -11.752 -1.964 29.716 1.00 89.75 96 MET A O 1
ATOM 770 N N . PRO A 1 97 ? -12.935 -0.076 30.134 1.00 89.44 97 PRO A N 1
ATOM 771 C CA . PRO A 1 97 ? -14.236 -0.728 30.115 1.00 89.44 97 PRO A CA 1
ATOM 772 C C . PRO A 1 97 ? -14.489 -1.461 28.793 1.00 89.44 97 PRO A C 1
ATOM 774 O O . PRO A 1 97 ? -14.051 -1.036 27.716 1.00 89.44 97 PRO A O 1
ATOM 777 N N . ASP A 1 98 ? -15.206 -2.577 28.872 1.00 87.38 98 ASP A N 1
ATOM 778 C CA . ASP A 1 98 ? -15.676 -3.263 27.675 1.00 87.38 98 ASP A CA 1
ATOM 779 C C . ASP A 1 98 ? -16.669 -2.350 26.920 1.00 87.38 98 ASP A C 1
ATOM 781 O O . ASP A 1 98 ? -17.417 -1.600 27.552 1.00 87.38 98 ASP A O 1
ATOM 785 N N . PRO A 1 99 ? -16.653 -2.353 25.573 1.00 86.31 99 PRO A N 1
ATOM 786 C CA . PRO A 1 99 ? -16.086 -3.384 24.695 1.00 86.31 99 PRO A CA 1
ATOM 787 C C . PRO A 1 99 ? -14.598 -3.233 24.327 1.00 86.31 99 PRO A C 1
ATOM 789 O O . PRO A 1 99 ? -14.007 -4.156 23.760 1.00 86.31 99 PRO A O 1
ATOM 792 N N . ILE A 1 100 ? -13.974 -2.095 24.647 1.00 88.19 100 ILE A N 1
ATOM 793 C CA . ILE A 1 100 ? -12.606 -1.765 24.213 1.00 88.19 100 ILE A CA 1
ATOM 794 C C . ILE A 1 100 ? -11.584 -2.725 24.828 1.00 88.19 100 ILE A C 1
ATOM 796 O O . ILE A 1 100 ? -10.723 -3.252 24.117 1.00 88.19 100 ILE A O 1
ATOM 800 N N . GLY A 1 101 ? -11.711 -3.017 26.126 1.00 90.06 101 GLY A N 1
ATOM 801 C CA . GLY A 1 101 ? -10.812 -3.934 26.822 1.00 90.06 101 GLY A CA 1
ATOM 802 C C . GLY A 1 101 ? -10.794 -5.336 26.198 1.00 90.06 101 GLY A C 1
ATOM 803 O O . GLY A 1 101 ? -9.723 -5.887 25.922 1.00 90.06 101 GLY A O 1
ATOM 804 N N . ALA A 1 102 ? -11.969 -5.913 25.927 1.00 88.19 102 ALA A N 1
ATOM 805 C CA . ALA A 1 102 ? -12.116 -7.219 25.280 1.00 88.19 102 ALA A CA 1
ATOM 806 C C . ALA A 1 102 ? -11.519 -7.255 23.868 1.00 88.19 102 ALA A C 1
ATOM 808 O O . ALA A 1 102 ? -10.788 -8.195 23.531 1.00 88.19 102 ALA A O 1
ATOM 809 N N . TRP A 1 103 ? -11.782 -6.222 23.065 1.00 88.94 103 TRP A N 1
ATOM 810 C CA . TRP A 1 103 ? -11.205 -6.068 21.732 1.00 88.94 103 TRP A CA 1
ATOM 811 C C . TRP A 1 103 ? -9.669 -5.989 21.777 1.00 88.94 103 TRP A C 1
ATOM 813 O O . TRP A 1 103 ? -8.983 -6.703 21.036 1.00 88.94 103 TRP A O 1
ATOM 823 N N . ALA A 1 104 ? -9.112 -5.211 22.709 1.00 91.75 104 ALA A N 1
ATOM 824 C CA . ALA A 1 104 ? -7.669 -5.079 22.883 1.00 91.75 104 ALA A CA 1
ATOM 825 C C . ALA A 1 104 ? -7.008 -6.404 23.309 1.00 91.75 104 ALA A C 1
ATOM 827 O O . ALA A 1 104 ? -5.965 -6.767 22.762 1.00 91.75 104 ALA A O 1
ATOM 828 N N . ARG A 1 105 ? -7.635 -7.182 24.210 1.00 91.62 105 ARG A N 1
ATOM 829 C CA . ARG A 1 105 ? -7.181 -8.543 24.589 1.00 91.62 105 ARG A CA 1
ATOM 830 C C . ARG A 1 105 ? -7.163 -9.483 23.374 1.00 91.62 105 ARG A C 1
ATOM 832 O O . ARG A 1 105 ? -6.169 -10.173 23.144 1.00 91.62 105 ARG A O 1
ATOM 839 N N . SER A 1 106 ? -8.242 -9.438 22.586 1.00 89.38 106 SER A N 1
ATOM 840 C CA . SER A 1 106 ? -8.370 -9.899 21.192 1.00 89.38 106 SER A CA 1
ATOM 841 C C . SER A 1 106 ? -7.085 -9.797 20.375 1.00 89.38 106 SER A C 1
ATOM 843 O O . SER A 1 106 ? -6.433 -10.773 19.985 1.00 89.38 106 SER A O 1
ATOM 845 N N . ARG A 1 107 ? -6.755 -8.542 20.095 1.00 90.75 107 ARG A N 1
ATOM 846 C CA . ARG A 1 107 ? -5.697 -8.132 19.177 1.00 90.75 107 ARG A CA 1
ATOM 847 C C . ARG A 1 107 ? -4.312 -8.422 19.746 1.00 90.75 107 ARG A C 1
ATOM 849 O O . ARG A 1 107 ? -3.485 -8.991 19.041 1.00 90.75 107 ARG A O 1
ATOM 856 N N . ARG A 1 108 ? -4.103 -8.159 21.043 1.00 94.38 108 ARG A N 1
ATOM 857 C CA . ARG A 1 108 ? -2.872 -8.489 21.779 1.00 94.38 108 ARG A CA 1
ATOM 858 C C . ARG A 1 108 ? -2.499 -9.963 21.633 1.00 94.38 108 ARG A C 1
ATOM 860 O O . ARG A 1 108 ? -1.364 -10.267 21.294 1.00 94.38 108 ARG A O 1
ATOM 867 N N . ASN A 1 109 ? -3.434 -10.882 21.879 1.00 93.12 109 ASN A N 1
ATOM 868 C CA . ASN A 1 109 ? -3.133 -12.316 21.838 1.00 93.12 109 ASN A CA 1
ATOM 869 C C . ASN A 1 109 ? -2.748 -12.790 20.428 1.00 93.12 109 ASN A C 1
ATOM 871 O O . ASN A 1 109 ? -1.844 -13.610 20.294 1.00 93.12 109 ASN A O 1
ATOM 875 N N . ARG A 1 110 ? -3.391 -12.253 19.383 1.00 91.50 110 ARG A N 1
ATOM 876 C CA . ARG A 1 110 ? -3.025 -12.549 17.988 1.00 91.50 110 ARG A CA 1
ATOM 877 C C . ARG A 1 110 ? -1.664 -11.998 17.603 1.00 91.50 110 ARG A C 1
ATOM 879 O O . ARG A 1 110 ? -0.882 -12.724 17.002 1.00 91.50 110 ARG A O 1
ATOM 886 N N . LEU A 1 111 ? -1.377 -10.757 17.992 1.00 94.06 111 LEU A N 1
ATOM 887 C CA . LEU A 1 111 ? -0.062 -10.148 17.811 1.00 94.06 111 LEU A CA 1
ATOM 888 C C . LEU A 1 111 ? 1.019 -11.026 18.441 1.00 94.06 111 LEU A C 1
ATOM 890 O O . LEU A 1 111 ? 1.948 -11.427 17.751 1.00 94.06 111 LEU A O 1
ATOM 894 N N . LEU A 1 112 ? 0.853 -11.401 19.714 1.00 95.56 112 LEU A N 1
ATOM 895 C CA . LEU A 1 112 ? 1.801 -12.272 20.413 1.00 95.56 112 LEU A CA 1
ATOM 896 C C . LEU A 1 112 ? 1.966 -13.628 19.718 1.00 95.56 112 LEU A C 1
ATOM 898 O O . LEU A 1 112 ? 3.095 -14.076 19.548 1.00 95.56 112 LEU A O 1
ATOM 902 N N . ALA A 1 113 ? 0.874 -14.257 19.272 1.00 93.56 113 ALA A N 1
ATOM 903 C CA . ALA A 1 113 ? 0.948 -15.509 18.521 1.00 93.56 113 ALA A CA 1
ATOM 904 C C . ALA A 1 113 ? 1.758 -15.350 17.221 1.00 93.56 113 ALA A C 1
ATOM 906 O O . ALA A 1 113 ? 2.635 -16.167 16.954 1.00 93.56 113 ALA A O 1
ATOM 907 N N . ALA A 1 114 ? 1.524 -14.279 16.455 1.00 92.25 114 ALA A N 1
ATOM 908 C CA . ALA A 1 114 ? 2.273 -13.991 15.233 1.00 92.25 114 ALA A CA 1
ATOM 909 C C . ALA A 1 114 ? 3.763 -13.731 15.510 1.00 92.25 114 ALA A C 1
ATOM 911 O O . ALA A 1 114 ? 4.617 -14.278 14.815 1.00 92.25 114 ALA A O 1
ATOM 912 N N . GLY A 1 115 ? 4.088 -12.963 16.556 1.00 91.81 115 GLY A N 1
ATOM 913 C CA . GLY A 1 115 ? 5.475 -12.725 16.964 1.00 91.81 115 GLY A CA 1
ATOM 914 C C . GLY A 1 115 ? 6.193 -14.008 17.380 1.00 91.81 115 GLY A C 1
ATOM 915 O O . GLY A 1 115 ? 7.330 -14.228 16.968 1.00 91.81 115 GLY A O 1
ATOM 916 N N . VAL A 1 116 ? 5.525 -14.887 18.137 1.00 91.56 116 VAL A N 1
ATOM 917 C CA . VAL A 1 116 ? 6.084 -16.193 18.520 1.00 91.56 116 VAL A CA 1
ATOM 918 C C . VAL A 1 116 ? 6.333 -17.053 17.281 1.00 91.56 116 VAL A C 1
ATOM 920 O O . VAL A 1 116 ? 7.452 -17.529 17.109 1.00 91.56 116 VAL A O 1
ATOM 923 N N . VAL A 1 117 ? 5.344 -17.193 16.389 1.00 90.19 117 VAL A N 1
ATOM 924 C CA . VAL A 1 117 ? 5.485 -17.943 15.124 1.00 90.19 117 VAL A CA 1
ATOM 925 C C . VAL A 1 117 ? 6.683 -17.446 14.320 1.00 90.19 117 VAL A C 1
ATOM 927 O O . VAL A 1 117 ? 7.468 -18.251 13.826 1.00 90.19 117 VAL A O 1
ATOM 930 N N . MET A 1 118 ? 6.861 -16.129 14.227 1.00 85.56 118 MET A N 1
ATOM 931 C CA . MET A 1 118 ? 7.963 -15.556 13.464 1.00 85.56 118 MET A CA 1
ATOM 932 C C . MET A 1 118 ? 9.321 -15.754 14.148 1.00 85.56 118 MET A C 1
ATOM 934 O O . MET A 1 118 ? 10.319 -16.002 13.476 1.00 85.56 118 MET A O 1
ATOM 938 N N . SER A 1 119 ? 9.365 -15.711 15.483 1.00 86.94 119 SER A N 1
ATOM 939 C CA . SER A 1 119 ? 10.598 -15.954 16.241 1.00 86.94 119 SER A CA 1
ATOM 940 C C . SER A 1 119 ? 11.099 -17.397 16.147 1.00 86.94 119 SER A C 1
ATOM 942 O O . SER A 1 119 ? 12.301 -17.624 16.246 1.00 86.94 119 SER A O 1
ATOM 944 N N . VAL A 1 120 ? 10.213 -18.368 15.886 1.00 85.06 120 VAL A N 1
ATOM 945 C CA . VAL A 1 120 ? 10.607 -19.765 15.634 1.00 85.06 120 VAL A CA 1
ATOM 946 C C . VAL A 1 120 ? 11.487 -19.885 14.384 1.00 85.06 120 VAL A C 1
ATOM 948 O O . VAL A 1 120 ? 12.349 -20.758 14.356 1.00 85.06 120 VAL A O 1
ATOM 951 N N . GLY A 1 121 ? 11.356 -18.977 13.406 1.00 75.44 121 GLY A N 1
ATOM 952 C CA . GLY A 1 121 ? 12.211 -18.961 12.209 1.00 75.44 121 GLY A CA 1
ATOM 953 C C . GLY A 1 121 ? 13.701 -18.794 12.522 1.00 75.44 121 GLY A C 1
ATOM 954 O O . GLY A 1 121 ? 14.550 -19.332 11.823 1.00 75.44 121 GLY A O 1
ATOM 955 N N . VAL A 1 122 ? 14.031 -18.162 13.653 1.00 76.94 122 VAL A N 1
ATOM 956 C CA . VAL A 1 122 ? 15.414 -17.999 14.136 1.00 76.94 122 VAL A CA 1
ATOM 957 C C . VAL A 1 122 ? 16.066 -19.355 14.440 1.00 76.94 122 VAL A C 1
ATOM 959 O O . VAL A 1 122 ? 17.279 -19.505 14.337 1.00 76.94 122 VAL A O 1
ATOM 962 N N . LEU A 1 123 ? 15.263 -20.355 14.820 1.00 75.00 123 LEU A N 1
ATOM 963 C CA . LEU A 1 123 ? 15.725 -21.701 15.167 1.00 75.00 123 LEU A CA 1
ATOM 964 C C . LEU A 1 123 ? 15.878 -22.612 13.946 1.00 75.00 123 LEU A C 1
ATOM 966 O O . LEU A 1 123 ? 16.279 -23.765 14.100 1.00 75.00 123 LEU A O 1
ATOM 970 N N . THR A 1 124 ? 15.551 -22.128 12.746 1.00 70.19 124 THR A N 1
ATOM 971 C CA . THR A 1 124 ? 15.602 -22.910 11.510 1.00 70.19 124 THR A CA 1
ATOM 972 C C . THR A 1 124 ? 16.564 -22.270 10.501 1.00 70.19 124 THR A C 1
ATOM 974 O O . THR A 1 124 ? 16.096 -21.589 9.593 1.00 70.19 124 THR A O 1
ATOM 977 N N . PRO A 1 125 ? 17.891 -22.504 10.623 1.00 57.28 125 PRO A N 1
ATOM 978 C CA . PRO A 1 125 ? 18.921 -21.863 9.790 1.00 57.28 125 PRO A CA 1
ATOM 979 C C . PRO A 1 125 ? 18.736 -22.070 8.277 1.00 57.28 125 PRO A C 1
ATOM 981 O O . PRO A 1 125 ? 19.019 -21.164 7.501 1.00 57.28 125 PRO A O 1
ATOM 984 N N . ASP A 1 126 ? 18.197 -23.231 7.883 1.00 64.25 126 ASP A N 1
ATOM 985 C CA . ASP A 1 126 ? 17.922 -23.616 6.488 1.00 64.25 126 ASP A CA 1
ATOM 986 C C . ASP A 1 126 ? 16.405 -23.767 6.191 1.00 64.25 126 ASP A C 1
ATOM 988 O O . ASP A 1 126 ? 16.016 -24.311 5.155 1.00 64.25 126 ASP A O 1
ATOM 992 N N . GLY A 1 127 ? 15.525 -23.376 7.129 1.00 55.44 127 GLY A N 1
ATOM 993 C CA . GLY A 1 127 ? 14.092 -23.723 7.139 1.00 55.44 127 GLY A CA 1
ATOM 994 C C . GLY A 1 127 ? 13.137 -22.586 6.758 1.00 55.44 127 GLY A C 1
ATOM 995 O O . GLY A 1 127 ? 13.574 -21.528 6.325 1.00 55.44 127 GLY A O 1
ATOM 996 N N . PRO A 1 128 ? 11.806 -22.806 6.813 1.00 53.41 128 PRO A N 1
ATOM 997 C CA . PRO A 1 128 ? 10.865 -22.218 5.871 1.00 53.41 128 PRO A CA 1
ATOM 998 C C . PRO A 1 128 ? 10.438 -20.810 6.299 1.00 53.41 128 PRO A C 1
ATOM 1000 O O . PRO A 1 128 ? 9.281 -20.580 6.660 1.00 53.41 128 PRO A O 1
ATOM 1003 N N . ASP A 1 129 ? 11.363 -19.858 6.212 1.00 67.62 129 ASP A N 1
ATOM 1004 C CA . ASP A 1 129 ? 11.142 -18.447 6.536 1.00 67.62 129 ASP A CA 1
ATOM 1005 C C . ASP A 1 129 ? 9.888 -17.910 5.856 1.00 67.62 129 ASP A C 1
ATOM 1007 O O . ASP A 1 129 ? 9.034 -17.303 6.493 1.00 67.62 129 ASP A O 1
ATOM 1011 N N . ALA A 1 130 ? 9.706 -18.227 4.573 1.00 74.31 130 ALA A N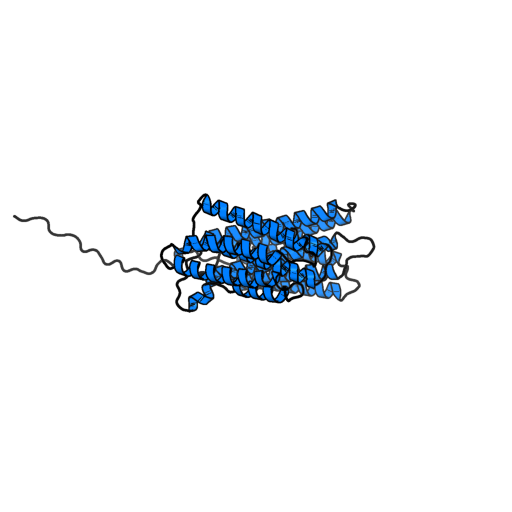 1
ATOM 1012 C CA . ALA A 1 130 ? 8.536 -17.796 3.819 1.00 74.31 130 ALA A CA 1
ATOM 1013 C C . ALA A 1 130 ? 7.222 -18.391 4.357 1.00 74.31 130 ALA A C 1
ATOM 1015 O O . ALA A 1 130 ? 6.203 -17.702 4.368 1.00 74.31 130 ALA A O 1
ATOM 1016 N N . PHE A 1 131 ? 7.226 -19.645 4.827 1.00 83.88 131 PHE A N 1
ATOM 1017 C CA . PHE A 1 131 ? 6.031 -20.276 5.394 1.00 83.88 131 PHE A CA 1
ATOM 1018 C C . PHE A 1 131 ? 5.685 -19.682 6.758 1.00 83.88 131 PHE A C 1
ATOM 1020 O O . PHE A 1 131 ? 4.532 -19.330 6.990 1.00 83.88 131 PHE A O 1
ATOM 1027 N N . LEU A 1 132 ? 6.669 -19.539 7.651 1.00 85.56 132 LEU A N 1
ATOM 1028 C CA . LEU A 1 132 ? 6.453 -18.974 8.985 1.00 85.56 132 LEU A CA 1
ATOM 1029 C C . LEU A 1 132 ? 6.048 -17.501 8.904 1.00 85.56 132 LEU A C 1
ATOM 1031 O O . LEU A 1 132 ? 5.124 -17.078 9.596 1.00 85.56 132 LEU A O 1
ATOM 1035 N N . TYR A 1 133 ? 6.677 -16.732 8.015 1.00 85.31 133 TYR A N 1
ATOM 1036 C CA . TYR A 1 133 ? 6.320 -15.335 7.779 1.00 85.31 133 TYR A CA 1
ATOM 1037 C C . TYR A 1 133 ? 4.944 -15.229 7.118 1.00 85.31 133 TYR A C 1
ATOM 1039 O O . TYR A 1 133 ? 4.154 -14.361 7.482 1.00 85.31 133 TYR A O 1
ATOM 1047 N N . GLY A 1 134 ? 4.616 -16.143 6.200 1.00 87.00 134 GLY A N 1
ATOM 1048 C CA . GLY A 1 134 ? 3.281 -16.264 5.619 1.00 87.00 134 GLY A CA 1
ATOM 1049 C C . GLY A 1 134 ? 2.219 -16.588 6.672 1.00 87.00 134 GLY A C 1
ATOM 1050 O O . GLY A 1 134 ? 1.162 -15.964 6.691 1.00 87.00 134 GLY A O 1
ATOM 1051 N N . LEU A 1 135 ? 2.504 -17.498 7.604 1.00 89.31 135 LEU A N 1
ATOM 1052 C CA . LEU A 1 135 ? 1.607 -17.827 8.711 1.00 89.31 135 LEU A CA 1
ATOM 1053 C C . LEU A 1 135 ? 1.432 -16.639 9.669 1.00 89.31 135 LEU A C 1
ATOM 1055 O O . LEU A 1 135 ? 0.305 -16.327 10.050 1.00 89.31 135 LEU A O 1
ATOM 1059 N N . ALA A 1 136 ? 2.517 -15.943 10.022 1.00 88.56 136 ALA A N 1
ATOM 1060 C CA . ALA A 1 136 ? 2.456 -14.719 10.819 1.00 88.56 136 ALA A CA 1
ATOM 1061 C C . ALA A 1 136 ? 1.624 -13.634 10.115 1.00 88.56 136 ALA A C 1
ATOM 1063 O O . ALA A 1 136 ? 0.767 -13.013 10.741 1.00 88.56 136 ALA A O 1
ATOM 1064 N N . PHE A 1 137 ? 1.801 -13.467 8.803 1.00 90.94 137 PHE A N 1
ATOM 1065 C CA . PHE A 1 137 ? 0.986 -12.572 7.986 1.00 90.94 137 PHE A CA 1
ATOM 1066 C C . PHE A 1 137 ? -0.498 -12.954 8.043 1.00 90.94 137 PHE A C 1
ATOM 1068 O O . PHE A 1 137 ? -1.332 -12.097 8.328 1.00 90.94 137 PHE A O 1
ATOM 1075 N N . LEU A 1 138 ? -0.842 -14.234 7.861 1.00 91.12 138 LEU A N 1
ATOM 1076 C CA . LEU A 1 138 ? -2.228 -14.708 7.944 1.00 91.12 138 LEU A CA 1
ATOM 1077 C C . LEU A 1 138 ? -2.856 -14.438 9.321 1.00 91.12 138 LEU A C 1
ATOM 1079 O O . LEU A 1 138 ? -4.016 -14.043 9.400 1.00 91.12 138 LEU A O 1
ATOM 1083 N N . LEU A 1 139 ? -2.098 -14.592 10.409 1.00 90.06 139 LEU A N 1
ATOM 1084 C CA . LEU A 1 139 ? -2.581 -14.303 11.765 1.00 90.06 139 LEU A CA 1
ATOM 1085 C C . LEU A 1 139 ? -2.905 -12.817 11.993 1.00 90.06 139 LEU A C 1
ATOM 1087 O O . LEU A 1 139 ? -3.758 -12.498 12.827 1.00 90.06 139 LEU A O 1
ATOM 1091 N N . LEU A 1 140 ? -2.227 -11.924 11.271 1.00 90.00 140 LEU A N 1
ATOM 1092 C CA . LEU A 1 140 ? -2.331 -10.474 11.430 1.00 90.00 140 LEU A CA 1
ATOM 1093 C C . LEU A 1 140 ? -3.290 -9.824 10.425 1.00 90.00 140 LEU A C 1
ATOM 1095 O O . LEU A 1 140 ? -3.964 -8.855 10.767 1.00 90.00 140 LEU A O 1
ATOM 1099 N N . VAL A 1 141 ? -3.389 -10.365 9.208 1.00 89.88 141 VAL A N 1
ATOM 1100 C CA . VAL A 1 141 ? -4.230 -9.810 8.138 1.00 89.88 141 VAL A CA 1
ATOM 1101 C C . VAL A 1 141 ? -5.718 -10.058 8.379 1.00 89.88 141 VAL A C 1
ATOM 1103 O O . VAL A 1 141 ? -6.545 -9.269 7.934 1.00 89.88 141 VAL A O 1
ATOM 1106 N N . VAL A 1 142 ? -6.080 -11.141 9.082 1.00 84.88 142 VAL A N 1
ATOM 1107 C CA . VAL A 1 142 ? -7.485 -11.500 9.320 1.00 84.88 142 VAL A CA 1
ATOM 1108 C C . VAL A 1 142 ? -8.161 -10.411 10.165 1.00 84.88 142 VAL A C 1
ATOM 1110 O O . VAL A 1 142 ? -7.791 -10.244 11.338 1.00 84.88 142 VAL A O 1
ATOM 1113 N N . PRO A 1 143 ? -9.179 -9.709 9.617 1.00 78.38 143 PRO A N 1
ATOM 1114 C CA . PRO A 1 143 ? -9.855 -8.629 10.320 1.00 78.38 143 PRO A CA 1
ATOM 1115 C C . PRO A 1 143 ? -10.334 -9.075 11.701 1.00 78.38 143 PRO A C 1
ATOM 1117 O O . PRO A 1 143 ? -10.936 -10.138 11.887 1.00 78.38 143 PRO A O 1
ATOM 1120 N N . THR A 1 144 ? -10.048 -8.259 12.711 1.00 72.06 144 THR A N 1
ATOM 1121 C CA . THR A 1 144 ? -10.429 -8.549 14.094 1.00 72.06 144 THR A CA 1
ATOM 1122 C C . THR A 1 144 ? -11.932 -8.502 14.300 1.00 72.06 144 THR A C 1
ATOM 1124 O O . THR A 1 144 ? -12.470 -9.253 15.114 1.00 72.06 144 THR A O 1
ATOM 1127 N N . SER A 1 145 ? -12.587 -7.688 13.485 1.00 67.50 145 SER A N 1
ATOM 1128 C CA . SER A 1 145 ? -14.028 -7.536 13.371 1.00 67.50 145 SER A CA 1
ATOM 1129 C C . SER A 1 145 ? -14.750 -8.769 12.812 1.00 67.50 145 SER A C 1
ATOM 1131 O O . SER A 1 145 ? -15.893 -8.996 13.203 1.00 67.50 145 SER A O 1
ATOM 1133 N N . LEU A 1 146 ? -14.108 -9.629 12.002 1.00 67.62 146 LEU A N 1
ATOM 1134 C CA . LEU A 1 146 ? -14.715 -10.907 11.580 1.00 67.62 146 LEU A CA 1
ATOM 1135 C C . LEU A 1 146 ? -14.995 -11.812 12.786 1.00 67.62 146 LEU A C 1
ATOM 1137 O O . LEU A 1 146 ? -16.004 -12.508 12.828 1.00 67.62 146 LEU A O 1
ATOM 1141 N N . SER A 1 147 ? -14.148 -11.748 13.817 1.00 56.91 147 SER A N 1
ATOM 1142 C CA . SER A 1 147 ? -14.383 -12.446 15.087 1.00 56.91 147 SER A CA 1
ATOM 1143 C C . SER A 1 147 ? -15.521 -11.826 15.917 1.00 56.91 147 SER A C 1
ATOM 1145 O O . SER A 1 147 ? -16.014 -12.466 16.842 1.00 56.91 147 SER A O 1
ATOM 1147 N N . GLY A 1 148 ? -15.941 -10.595 15.602 1.00 52.69 148 GLY A N 1
ATOM 1148 C CA . GLY A 1 148 ? -17.081 -9.900 16.209 1.00 52.69 148 GLY A CA 1
ATOM 1149 C C . GLY A 1 148 ? -18.440 -10.456 15.775 1.00 52.69 148 GLY A C 1
ATOM 1150 O O . GLY A 1 148 ? -19.392 -10.380 16.548 1.00 52.69 148 GLY A O 1
ATOM 1151 N N . GLN A 1 149 ? -18.517 -11.130 14.616 1.00 51.00 149 GLN A N 1
ATOM 1152 C CA . GLN A 1 149 ? -19.717 -11.874 14.192 1.00 51.00 149 GLN A CA 1
ATOM 1153 C C . GLN A 1 149 ? -20.068 -13.027 15.155 1.00 51.00 149 GLN A C 1
ATOM 1155 O O . GLN A 1 149 ? -21.205 -13.484 15.179 1.00 51.00 149 GLN A O 1
ATOM 1160 N N . ALA A 1 150 ? -19.136 -13.436 16.026 1.00 53.84 150 ALA A N 1
ATOM 1161 C CA . ALA A 1 150 ? -19.382 -14.355 17.139 1.00 53.84 150 ALA A CA 1
ATOM 1162 C C . ALA A 1 150 ? -19.940 -13.660 18.408 1.00 53.84 150 ALA A C 1
ATOM 1164 O O . ALA A 1 150 ? -19.740 -14.149 19.519 1.00 53.84 150 ALA A O 1
ATOM 1165 N N . GLY A 1 151 ? -20.597 -12.499 18.268 1.00 54.81 151 GLY A N 1
ATOM 1166 C CA . GLY A 1 151 ? -21.279 -11.789 19.359 1.00 54.81 151 GLY A CA 1
ATOM 1167 C C . GLY A 1 151 ? -20.379 -10.932 20.255 1.00 54.81 151 GLY A C 1
ATOM 1168 O O . GLY A 1 151 ? -20.778 -10.584 21.365 1.00 54.81 151 GLY A O 1
ATOM 1169 N N . ARG A 1 152 ? -19.158 -10.591 19.814 1.00 59.53 152 ARG A N 1
ATOM 1170 C CA . ARG A 1 152 ? -18.254 -9.715 20.580 1.00 59.53 152 ARG A CA 1
ATOM 1171 C C . ARG A 1 152 ? -18.372 -8.269 20.093 1.00 59.53 152 ARG A C 1
ATOM 1173 O O . ARG A 1 152 ? -18.147 -8.030 18.908 1.00 59.53 152 ARG A O 1
ATOM 1180 N N . PRO A 1 153 ? -18.673 -7.307 20.979 1.00 63.81 153 PRO A N 1
ATOM 1181 C CA . PRO A 1 153 ? -18.791 -5.909 20.589 1.00 63.81 153 PRO A CA 1
ATOM 1182 C C . PRO A 1 153 ? -17.436 -5.366 20.108 1.00 63.81 153 PRO A C 1
ATOM 1184 O O . PRO A 1 153 ? -16.403 -5.592 20.742 1.00 63.81 153 PRO A O 1
ATOM 1187 N N . VAL A 1 154 ? -17.441 -4.671 18.968 1.00 72.56 154 VAL A N 1
ATOM 1188 C CA . VAL A 1 154 ? -16.254 -4.036 18.378 1.00 72.56 154 VAL A CA 1
ATOM 1189 C C . VAL A 1 154 ? -16.365 -2.524 18.584 1.00 72.56 154 VAL A C 1
ATOM 1191 O O . VAL A 1 154 ? -17.433 -1.973 18.314 1.00 72.56 154 VAL A O 1
ATOM 1194 N N . PRO A 1 155 ? -15.314 -1.844 19.076 1.00 79.25 155 PRO A N 1
ATOM 1195 C CA . PRO A 1 155 ? -15.339 -0.396 19.243 1.00 79.25 155 PRO A CA 1
ATOM 1196 C C . PRO A 1 155 ? -15.590 0.336 17.921 1.00 79.25 155 PRO A C 1
ATOM 1198 O O . PRO A 1 155 ? -15.164 -0.125 16.860 1.00 79.25 155 PRO A O 1
ATOM 1201 N N . ALA A 1 156 ? -16.259 1.487 17.999 1.00 80.50 156 ALA A N 1
ATOM 1202 C CA . ALA A 1 156 ? -16.453 2.353 16.844 1.00 80.50 156 ALA A CA 1
ATOM 1203 C C . ALA A 1 156 ? -15.102 2.898 16.351 1.00 80.50 156 ALA A C 1
ATOM 1205 O O . ALA A 1 156 ? -14.237 3.254 17.154 1.00 80.50 156 ALA A O 1
ATOM 1206 N N . ILE A 1 157 ? -14.940 2.946 15.030 1.00 84.62 157 ILE A N 1
ATOM 1207 C CA . ILE A 1 157 ? -13.778 3.525 14.356 1.00 84.62 157 ILE A CA 1
ATOM 1208 C C . ILE A 1 157 ? -14.143 4.949 13.954 1.00 84.62 157 ILE A C 1
ATOM 1210 O O . ILE A 1 157 ? -15.190 5.177 13.353 1.00 84.62 157 ILE A O 1
ATOM 1214 N N . ASP A 1 158 ? -13.262 5.893 14.255 1.00 88.44 158 ASP A N 1
ATOM 1215 C CA . ASP A 1 158 ? -13.363 7.251 13.740 1.00 88.44 158 ASP A CA 1
ATOM 1216 C C . ASP A 1 158 ? -12.828 7.283 12.309 1.00 88.44 158 ASP A C 1
ATOM 1218 O O . ASP A 1 158 ? -11.612 7.227 12.082 1.00 88.44 158 ASP A O 1
ATOM 1222 N N . ALA A 1 159 ? -13.751 7.345 11.351 1.00 88.81 159 ALA A N 1
ATOM 1223 C CA . ALA A 1 159 ? -13.434 7.294 9.935 1.00 88.81 159 ALA A CA 1
ATOM 1224 C C . ALA A 1 159 ? -12.567 8.475 9.481 1.00 88.81 159 ALA A C 1
ATOM 1226 O O . ALA A 1 159 ? -11.648 8.281 8.685 1.00 88.81 159 ALA A O 1
ATOM 1227 N N . HIS A 1 160 ? -12.811 9.675 10.015 1.00 89.44 160 HIS A N 1
ATOM 1228 C CA . HIS A 1 160 ? -12.091 10.878 9.614 1.00 89.44 160 HIS A CA 1
ATOM 1229 C C . HIS A 1 160 ? -10.615 10.776 10.007 1.00 89.44 160 HIS A C 1
ATOM 1231 O O . HIS A 1 160 ? -9.743 10.806 9.137 1.00 89.44 160 HIS A O 1
ATOM 1237 N N . HIS A 1 161 ? -10.326 10.519 11.286 1.00 90.25 161 HIS A N 1
ATOM 1238 C CA . HIS A 1 161 ? -8.942 10.364 11.746 1.00 90.25 161 HIS A CA 1
ATOM 1239 C C . HIS A 1 161 ? -8.240 9.149 11.128 1.00 90.25 161 HIS A C 1
ATOM 1241 O O . HIS A 1 161 ? -7.022 9.163 10.937 1.00 90.25 161 HIS A O 1
ATOM 1247 N N . LEU A 1 162 ? -8.972 8.065 10.840 1.00 92.31 162 LEU A N 1
ATOM 1248 C CA . LEU A 1 162 ? -8.376 6.900 10.188 1.00 92.31 162 LEU A CA 1
ATOM 1249 C C . LEU A 1 162 ? -7.975 7.221 8.745 1.00 92.31 162 LEU A C 1
ATOM 1251 O O . LEU A 1 162 ? -6.866 6.873 8.331 1.00 92.31 162 LEU A O 1
ATOM 1255 N N . SER A 1 163 ? -8.850 7.918 8.015 1.00 94.31 163 SER A N 1
ATOM 1256 C CA . SER A 1 163 ? -8.598 8.341 6.638 1.00 94.31 163 SER A CA 1
ATOM 1257 C C . SER A 1 163 ? -7.405 9.291 6.539 1.00 94.31 163 SER A C 1
ATOM 1259 O O . SER A 1 163 ? -6.538 9.096 5.688 1.00 94.31 163 SER A O 1
ATOM 1261 N N . GLU A 1 164 ? -7.283 10.235 7.476 1.00 94.69 164 GLU A N 1
ATOM 1262 C CA . GLU A 1 164 ? -6.154 11.161 7.560 1.00 94.69 164 GLU A CA 1
ATOM 1263 C C . GLU A 1 164 ? -4.828 10.405 7.732 1.00 94.69 164 GLU A C 1
ATOM 1265 O O . GLU A 1 164 ? -3.875 10.624 6.985 1.00 94.69 164 GLU A O 1
ATOM 1270 N N . ARG A 1 165 ? -4.764 9.444 8.663 1.00 95.19 165 ARG A N 1
ATOM 1271 C CA . ARG A 1 165 ? -3.546 8.649 8.900 1.00 95.19 165 ARG A CA 1
ATOM 12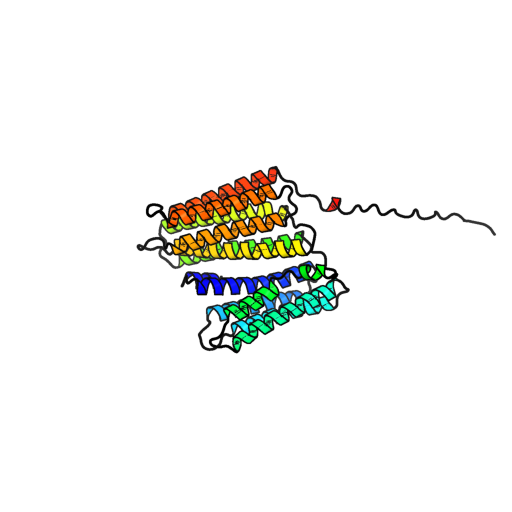72 C C . ARG A 1 165 ? -3.163 7.784 7.704 1.00 95.19 165 ARG A C 1
ATOM 1274 O O . ARG A 1 165 ? -1.978 7.671 7.390 1.00 95.19 165 ARG A O 1
ATOM 1281 N N . ALA A 1 166 ? -4.144 7.180 7.037 1.00 96.31 166 ALA A N 1
ATOM 1282 C CA . ALA A 1 166 ? -3.904 6.417 5.818 1.00 96.31 166 ALA A CA 1
ATOM 1283 C C . ALA A 1 166 ? -3.382 7.320 4.689 1.00 96.31 166 ALA A C 1
ATOM 1285 O O . ALA A 1 166 ? -2.420 6.959 4.012 1.00 96.31 166 ALA A O 1
ATOM 1286 N N . ALA A 1 167 ? -3.945 8.524 4.544 1.00 96.50 167 ALA A N 1
ATOM 1287 C CA . ALA A 1 167 ? -3.498 9.517 3.576 1.00 96.50 167 ALA A CA 1
ATOM 1288 C C . ALA A 1 167 ? -2.064 9.997 3.844 1.00 96.50 167 ALA A C 1
ATOM 1290 O O . ALA A 1 167 ? -1.257 10.045 2.916 1.00 96.50 167 ALA A O 1
ATOM 1291 N N . LEU A 1 168 ? -1.709 10.255 5.107 1.00 96.81 168 LEU A N 1
ATOM 1292 C CA . LEU A 1 168 ? -0.342 10.602 5.500 1.00 96.81 168 LEU A CA 1
ATOM 1293 C C . LEU A 1 168 ? 0.656 9.488 5.159 1.00 96.81 168 LEU A C 1
ATOM 1295 O O . LEU A 1 168 ? 1.713 9.768 4.594 1.00 96.81 168 LEU A O 1
ATOM 1299 N N . LEU A 1 169 ? 0.326 8.222 5.441 1.00 96.56 169 LEU A N 1
ATOM 1300 C CA . LEU A 1 169 ? 1.197 7.103 5.072 1.00 96.56 169 LEU A CA 1
ATOM 1301 C C . LEU A 1 169 ? 1.336 6.973 3.546 1.00 96.56 169 LEU A C 1
ATOM 1303 O O . LEU A 1 169 ? 2.449 6.806 3.049 1.00 96.56 169 LEU A O 1
ATOM 1307 N N . THR A 1 170 ? 0.240 7.098 2.795 1.00 97.56 170 THR A N 1
ATOM 1308 C CA . THR A 1 170 ? 0.266 7.067 1.324 1.00 97.56 170 THR A CA 1
ATOM 1309 C C . THR A 1 170 ? 1.143 8.188 0.757 1.00 97.56 170 THR A C 1
ATOM 1311 O O . THR A 1 170 ? 1.956 7.928 -0.132 1.00 97.56 170 THR A O 1
ATOM 1314 N N . LEU A 1 171 ? 1.061 9.404 1.315 1.00 97.00 171 LEU A N 1
ATOM 1315 C CA . LEU A 1 171 ? 1.920 10.530 0.935 1.00 97.00 171 LEU A CA 1
ATOM 1316 C C . LEU A 1 171 ? 3.403 10.212 1.156 1.00 97.00 171 LEU A C 1
ATOM 1318 O O . LEU A 1 171 ? 4.224 10.467 0.278 1.00 97.00 171 LEU A O 1
ATOM 1322 N N . ILE A 1 172 ? 3.744 9.631 2.312 1.00 96.06 172 ILE A N 1
ATOM 1323 C CA . ILE A 1 172 ? 5.120 9.236 2.641 1.00 96.06 172 ILE A CA 1
ATOM 1324 C C . ILE A 1 172 ? 5.630 8.199 1.635 1.00 96.06 172 ILE A C 1
ATOM 1326 O O . ILE A 1 172 ? 6.731 8.354 1.113 1.00 96.06 172 ILE A O 1
ATOM 1330 N N . VAL A 1 173 ? 4.836 7.172 1.315 1.00 95.88 173 VAL A N 1
ATOM 1331 C CA . VAL A 1 173 ? 5.223 6.116 0.362 1.00 95.88 173 VAL A CA 1
ATOM 1332 C C . VAL A 1 173 ? 5.410 6.674 -1.058 1.00 95.88 173 VAL A C 1
ATOM 1334 O O . VAL A 1 173 ? 6.376 6.322 -1.744 1.00 95.88 173 VAL A O 1
ATOM 1337 N N . MET A 1 174 ? 4.537 7.585 -1.501 1.00 95.56 174 MET A N 1
ATOM 1338 C CA . MET A 1 174 ? 4.701 8.294 -2.777 1.00 95.56 174 MET A CA 1
ATOM 1339 C C . MET A 1 174 ? 5.958 9.178 -2.784 1.00 95.56 174 MET A C 1
ATOM 1341 O O . MET A 1 174 ? 6.739 9.134 -3.734 1.00 95.56 174 MET A O 1
ATOM 1345 N N . GLY A 1 175 ? 6.192 9.943 -1.715 1.00 94.19 175 GLY A N 1
ATOM 1346 C CA . GLY A 1 175 ? 7.377 10.793 -1.576 1.00 94.19 175 GLY A CA 1
ATOM 1347 C C . GLY A 1 175 ? 8.677 9.987 -1.564 1.00 94.19 175 GLY A C 1
ATOM 1348 O O . GLY A 1 175 ? 9.640 10.341 -2.242 1.00 94.19 175 GLY A O 1
ATOM 1349 N N . GLU A 1 176 ? 8.694 8.849 -0.872 1.00 90.75 176 GLU A N 1
ATOM 1350 C CA . GLU A 1 176 ? 9.840 7.938 -0.855 1.00 90.75 176 GLU A CA 1
ATOM 1351 C C . GLU A 1 176 ? 10.148 7.383 -2.255 1.00 90.75 176 GLU A C 1
ATOM 1353 O O . GLU A 1 176 ? 11.312 7.229 -2.634 1.00 90.75 176 GLU A O 1
ATOM 1358 N N . SER A 1 177 ? 9.107 7.142 -3.054 1.00 89.75 177 SER A N 1
ATOM 1359 C CA . SER A 1 177 ? 9.252 6.695 -4.439 1.00 89.75 177 SER A CA 1
ATOM 1360 C C . SER A 1 177 ? 10.011 7.724 -5.287 1.00 89.75 177 SER A C 1
ATOM 1362 O O . SER A 1 177 ? 10.915 7.341 -6.030 1.00 89.75 177 SER A O 1
ATOM 1364 N N . LEU A 1 178 ? 9.715 9.024 -5.131 1.00 89.50 178 LEU A N 1
ATOM 1365 C CA . LEU A 1 178 ? 10.451 10.115 -5.794 1.00 89.50 178 LEU A CA 1
ATOM 1366 C C . LEU A 1 178 ? 11.917 10.168 -5.364 1.00 89.50 178 LEU A C 1
ATOM 1368 O O . LEU A 1 178 ? 12.804 10.240 -6.216 1.00 89.50 178 LEU A O 1
ATOM 1372 N N . VAL A 1 179 ? 12.178 10.103 -4.054 1.00 89.75 179 VAL A N 1
ATOM 1373 C CA . VAL A 1 179 ? 13.546 10.137 -3.510 1.00 89.75 179 VAL A CA 1
ATOM 1374 C C . VAL A 1 179 ? 14.378 8.995 -4.085 1.00 89.75 179 VAL A C 1
ATOM 1376 O O . VAL A 1 179 ? 15.519 9.206 -4.490 1.00 89.75 179 VAL A O 1
ATOM 1379 N N . LYS A 1 180 ? 13.804 7.794 -4.194 1.00 85.94 180 LYS A N 1
ATOM 1380 C CA . LYS A 1 180 ? 14.494 6.649 -4.786 1.00 85.94 180 LYS A CA 1
ATOM 1381 C C . LYS A 1 180 ? 14.911 6.896 -6.236 1.00 85.94 180 LYS A C 1
ATOM 1383 O O . LYS A 1 180 ? 16.054 6.618 -6.590 1.00 85.94 180 LYS A O 1
ATOM 1388 N N . ALA A 1 181 ? 14.011 7.410 -7.069 1.00 84.38 181 ALA A N 1
ATOM 1389 C CA . ALA A 1 181 ? 14.344 7.701 -8.459 1.00 84.38 181 ALA A CA 1
ATOM 1390 C C . ALA A 1 181 ? 15.428 8.780 -8.574 1.00 84.38 181 ALA A C 1
ATOM 1392 O O . ALA A 1 181 ? 16.360 8.629 -9.361 1.00 84.38 181 ALA A O 1
ATOM 1393 N N . ALA A 1 182 ? 15.362 9.818 -7.733 1.00 84.31 182 ALA A N 1
ATOM 1394 C CA . ALA A 1 182 ? 16.398 10.843 -7.663 1.00 84.31 182 ALA A CA 1
ATOM 1395 C C . ALA A 1 182 ? 17.769 10.255 -7.279 1.00 84.31 182 ALA A C 1
ATOM 1397 O O . ALA A 1 182 ? 18.775 10.601 -7.896 1.00 84.31 182 ALA A O 1
ATOM 1398 N N . LEU A 1 183 ? 17.813 9.326 -6.315 1.00 85.12 183 LEU A N 1
ATOM 1399 C CA . LEU A 1 183 ? 19.049 8.644 -5.919 1.00 85.12 183 LEU A CA 1
ATOM 1400 C C . LEU A 1 183 ? 19.647 7.821 -7.065 1.00 85.12 183 LEU A C 1
ATOM 1402 O O . LEU A 1 183 ? 20.850 7.910 -7.304 1.00 85.12 183 LEU A O 1
ATOM 1406 N N . VAL A 1 184 ? 18.818 7.078 -7.805 1.00 84.31 184 VAL A N 1
ATOM 1407 C CA . VAL A 1 184 ? 19.265 6.300 -8.973 1.00 84.31 184 VAL A CA 1
ATOM 1408 C C . VAL A 1 184 ? 19.918 7.209 -10.014 1.00 84.31 184 VAL A C 1
ATOM 1410 O O . VAL A 1 184 ? 21.038 6.930 -10.434 1.00 84.31 184 VAL A O 1
ATOM 1413 N N . ILE A 1 185 ? 19.278 8.332 -10.352 1.00 82.75 185 ILE A N 1
ATOM 1414 C CA . ILE A 1 185 ? 19.822 9.313 -11.303 1.00 82.75 185 ILE A CA 1
ATOM 1415 C C . ILE A 1 185 ? 21.131 9.919 -10.778 1.00 82.75 185 ILE A C 1
ATOM 1417 O O . ILE A 1 185 ? 22.101 10.026 -11.519 1.00 82.75 185 ILE A O 1
ATOM 1421 N N . SER A 1 186 ? 21.193 10.267 -9.487 1.00 82.88 186 SER A N 1
ATOM 1422 C CA . SER A 1 186 ? 22.387 10.879 -8.882 1.00 82.88 186 SER A CA 1
ATOM 1423 C C . SER A 1 186 ? 23.613 9.961 -8.848 1.00 82.88 186 SER A C 1
ATOM 1425 O O . SER A 1 186 ? 24.739 10.443 -8.761 1.00 82.88 186 SER A O 1
ATOM 1427 N N . SER A 1 187 ? 23.399 8.642 -8.902 1.00 80.56 187 SER A N 1
ATOM 1428 C CA . SER A 1 187 ? 24.467 7.638 -8.870 1.00 80.56 187 SER A CA 1
ATOM 1429 C C . SER A 1 187 ? 25.081 7.335 -10.244 1.00 80.56 187 SER A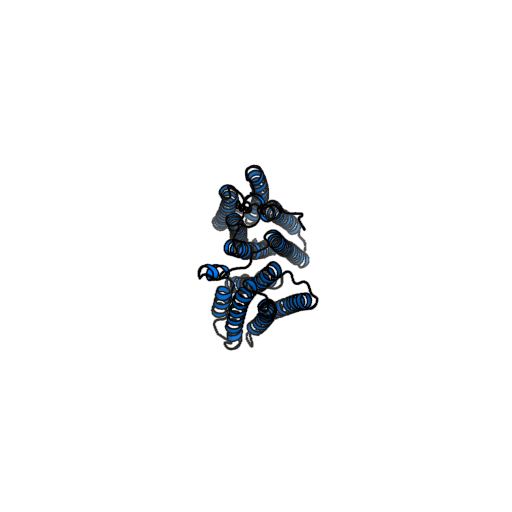 C 1
ATOM 1431 O O . SER A 1 187 ? 26.110 6.665 -10.308 1.00 80.56 187 SER A O 1
ATOM 1433 N N . GLY A 1 188 ? 24.471 7.823 -11.331 1.00 71.25 188 GLY A N 1
ATOM 1434 C CA . GLY A 1 188 ? 24.931 7.641 -12.710 1.00 71.25 188 GLY A CA 1
ATOM 1435 C C . GLY A 1 188 ? 25.360 8.947 -13.388 1.00 71.25 188 GLY A C 1
ATOM 1436 O O . GLY A 1 188 ? 25.275 10.033 -12.818 1.00 71.25 188 GLY A O 1
ATOM 1437 N N . SER A 1 189 ? 25.823 8.855 -14.637 1.00 67.19 189 SER A N 1
ATOM 1438 C CA . SER A 1 189 ? 25.994 10.031 -15.497 1.00 67.19 189 SER A CA 1
ATOM 1439 C C . SER A 1 189 ? 24.629 10.477 -16.016 1.00 67.19 189 SER A C 1
ATOM 1441 O O . SER A 1 189 ? 23.994 9.714 -16.736 1.00 67.19 189 SER A O 1
ATOM 1443 N N . ILE A 1 190 ? 24.199 11.697 -15.686 1.00 65.12 190 ILE A N 1
ATOM 1444 C CA . ILE A 1 190 ? 22.908 12.235 -16.134 1.00 65.12 190 ILE A CA 1
ATOM 1445 C C . ILE A 1 190 ? 22.909 12.370 -17.659 1.00 65.12 190 ILE A C 1
ATOM 1447 O O . ILE A 1 190 ? 23.650 13.179 -18.223 1.00 65.12 190 ILE A O 1
ATOM 1451 N N . VAL A 1 191 ? 22.041 11.613 -18.323 1.00 72.06 191 VAL A N 1
ATOM 1452 C CA . VAL A 1 191 ? 21.752 11.739 -19.755 1.00 72.06 191 VAL A CA 1
ATOM 1453 C C . VAL A 1 191 ? 20.402 12.443 -19.925 1.00 72.06 191 VAL A C 1
ATOM 1455 O O . VAL A 1 191 ? 19.534 12.382 -19.059 1.00 72.06 191 VAL A O 1
ATOM 1458 N N . PHE A 1 192 ? 20.175 13.116 -21.058 1.00 70.00 192 PHE A N 1
ATOM 1459 C CA . PHE A 1 192 ? 18.895 13.777 -21.373 1.00 70.00 192 PHE A CA 1
ATOM 1460 C C . PHE A 1 192 ? 17.665 12.868 -21.162 1.00 70.00 192 PHE A C 1
ATOM 1462 O O . PHE A 1 192 ? 16.611 13.327 -20.720 1.00 70.00 192 PHE A O 1
ATOM 1469 N N . PHE A 1 193 ? 17.815 11.569 -21.438 1.00 71.31 193 PHE A N 1
ATOM 1470 C CA . PHE A 1 193 ? 16.765 10.568 -21.259 1.00 71.31 193 PHE A CA 1
ATOM 1471 C C . PHE A 1 193 ? 16.320 10.416 -19.791 1.00 71.31 193 PHE A C 1
ATOM 1473 O O . PHE A 1 193 ? 15.127 10.237 -19.537 1.00 71.31 193 PHE A O 1
ATOM 1480 N N . ASP A 1 194 ? 17.231 10.596 -18.831 1.00 75.00 194 ASP A N 1
ATOM 1481 C CA . ASP A 1 194 ? 16.930 10.522 -17.395 1.00 75.00 194 ASP A CA 1
ATOM 1482 C C . ASP A 1 194 ? 16.000 11.659 -16.964 1.00 75.00 194 ASP A C 1
ATOM 1484 O O . ASP A 1 194 ? 15.069 11.455 -16.183 1.00 75.00 194 ASP A O 1
ATOM 1488 N N . GLY A 1 195 ? 16.202 12.854 -17.531 1.00 78.94 195 GLY A N 1
ATOM 1489 C CA . GLY A 1 195 ? 15.343 14.012 -17.290 1.00 78.94 195 GLY A CA 1
ATOM 1490 C C . GLY A 1 195 ? 13.910 13.783 -17.775 1.00 78.94 195 GLY A C 1
ATOM 1491 O O . GLY A 1 195 ? 12.957 14.070 -17.051 1.00 78.94 195 GLY A O 1
ATOM 1492 N N . VAL A 1 196 ? 13.741 13.207 -18.971 1.00 82.81 196 VAL A N 1
ATOM 1493 C CA . VAL A 1 196 ? 12.413 12.870 -19.512 1.00 82.81 196 VAL A CA 1
ATOM 1494 C C . VAL A 1 196 ? 11.730 11.813 -18.648 1.00 82.81 196 VAL A C 1
ATOM 1496 O O . VAL A 1 196 ? 10.577 11.991 -18.261 1.00 82.81 196 VAL A O 1
ATOM 1499 N N . ALA A 1 197 ? 12.430 10.733 -18.302 1.00 82.25 197 ALA A N 1
ATOM 1500 C CA . ALA A 1 197 ? 11.873 9.672 -17.470 1.00 82.25 197 ALA A CA 1
ATOM 1501 C C . ALA A 1 197 ? 11.478 10.173 -16.066 1.00 82.25 197 ALA A C 1
ATOM 1503 O O . ALA A 1 197 ? 10.438 9.765 -15.544 1.00 82.25 197 ALA A O 1
ATOM 1504 N N . LEU A 1 198 ? 12.233 11.113 -15.487 1.00 85.50 198 LEU A N 1
ATOM 1505 C CA . LEU A 1 198 ? 11.884 11.764 -14.223 1.00 85.50 198 LEU A CA 1
ATOM 1506 C C . LEU A 1 198 ? 10.612 12.617 -14.336 1.00 85.50 198 LEU A C 1
ATOM 1508 O O . LEU A 1 198 ? 9.738 12.528 -13.474 1.00 85.50 198 LEU A O 1
ATOM 1512 N N . VAL A 1 199 ? 10.470 13.408 -15.405 1.00 90.56 199 VAL A N 1
ATOM 1513 C CA . VAL A 1 199 ? 9.238 14.175 -15.667 1.00 90.56 199 VAL A CA 1
ATOM 1514 C C . VAL A 1 199 ? 8.048 13.231 -15.815 1.00 90.56 199 VAL A C 1
ATOM 1516 O O . VAL A 1 199 ? 6.996 13.461 -15.222 1.00 90.56 199 VAL A O 1
ATOM 1519 N N . VAL A 1 200 ? 8.218 12.134 -16.553 1.00 91.88 200 VAL A N 1
ATOM 1520 C CA . VAL A 1 200 ? 7.172 11.123 -16.737 1.00 91.88 200 VAL A CA 1
ATOM 1521 C C . VAL A 1 200 ? 6.779 10.483 -15.404 1.00 91.88 200 VAL A C 1
ATOM 1523 O O . VAL A 1 200 ? 5.591 10.364 -15.110 1.00 91.88 200 VAL A O 1
ATOM 1526 N N . MET A 1 201 ? 7.749 10.139 -14.556 1.00 90.94 201 MET A N 1
ATOM 1527 C CA . MET A 1 201 ? 7.486 9.655 -13.201 1.00 90.94 201 MET A CA 1
ATOM 1528 C C . MET A 1 201 ? 6.713 10.671 -12.361 1.00 90.94 201 MET A C 1
ATOM 1530 O O . MET A 1 201 ? 5.775 10.296 -11.659 1.00 90.94 201 MET A O 1
ATOM 1534 N N . PHE A 1 202 ? 7.096 11.945 -12.423 1.00 93.62 202 PHE A N 1
ATOM 1535 C CA . PHE A 1 202 ? 6.411 12.999 -11.689 1.00 93.62 202 PHE A CA 1
ATOM 1536 C C . PHE A 1 202 ? 4.955 13.138 -12.147 1.00 93.62 202 PHE A C 1
ATOM 1538 O O . PHE A 1 202 ? 4.065 13.206 -11.307 1.00 93.62 202 PHE A O 1
ATOM 1545 N N . VAL A 1 203 ? 4.692 13.092 -13.458 1.00 96.88 203 VAL A N 1
ATOM 1546 C CA . VAL A 1 203 ? 3.327 13.107 -14.017 1.00 96.88 203 VAL A CA 1
ATOM 1547 C C . VAL A 1 203 ? 2.515 11.903 -13.539 1.00 96.88 203 VAL A C 1
ATOM 1549 O O . VAL A 1 203 ? 1.365 12.068 -13.136 1.00 96.88 203 VAL A O 1
ATOM 1552 N N . ILE A 1 204 ? 3.109 10.706 -13.540 1.00 97.06 204 ILE A N 1
ATOM 1553 C CA . ILE A 1 204 ? 2.478 9.493 -13.004 1.00 97.06 204 ILE A CA 1
ATOM 1554 C C . ILE A 1 204 ? 2.088 9.703 -11.538 1.00 97.06 204 ILE A C 1
ATOM 1556 O O . ILE A 1 204 ? 0.925 9.537 -11.177 1.00 97.06 204 ILE A O 1
ATOM 1560 N N . LEU A 1 205 ? 3.046 10.090 -10.693 1.00 96.19 205 LEU A N 1
ATOM 1561 C CA . LEU A 1 205 ? 2.809 10.243 -9.260 1.00 96.19 205 LEU A CA 1
ATOM 1562 C C . LEU A 1 205 ? 1.839 11.380 -8.953 1.00 96.19 205 LEU A C 1
ATOM 1564 O O . LEU A 1 205 ? 1.033 11.235 -8.044 1.00 96.19 205 LEU A O 1
ATOM 1568 N N . PHE A 1 206 ? 1.857 12.461 -9.731 1.00 96.81 206 PHE A N 1
ATOM 1569 C CA . PHE A 1 206 ? 0.871 13.530 -9.626 1.00 96.81 206 PHE A CA 1
ATOM 1570 C C . PHE A 1 206 ? -0.536 13.042 -9.995 1.00 96.81 206 PHE A C 1
ATOM 1572 O O . PHE A 1 206 ? -1.479 13.297 -9.256 1.00 96.81 206 PHE A O 1
ATOM 1579 N N . GLY A 1 207 ? -0.692 12.272 -11.077 1.00 97.75 207 GLY A N 1
ATOM 1580 C CA . GLY A 1 207 ? -1.984 11.680 -11.440 1.00 97.75 207 GLY A CA 1
ATOM 1581 C C . GLY A 1 207 ? -2.517 10.714 -10.375 1.00 97.75 207 GLY A C 1
ATOM 1582 O O . GLY A 1 207 ? -3.708 10.733 -10.056 1.00 97.75 207 GLY A O 1
ATOM 1583 N N . LEU A 1 208 ? -1.637 9.908 -9.773 1.00 97.69 208 LEU A N 1
ATOM 1584 C CA . LEU A 1 208 ? -1.988 9.034 -8.649 1.00 97.69 208 LEU A CA 1
ATOM 1585 C C . LEU A 1 208 ? -2.326 9.826 -7.382 1.00 97.69 208 LEU A C 1
ATOM 1587 O O . LEU A 1 208 ? -3.284 9.482 -6.694 1.00 97.69 208 LEU A O 1
ATOM 1591 N N . TYR A 1 209 ? -1.569 10.886 -7.095 1.00 97.81 209 TYR A N 1
ATOM 1592 C CA . TYR A 1 209 ? -1.835 11.810 -5.998 1.00 97.81 209 TYR A CA 1
ATOM 1593 C C . TYR A 1 209 ? -3.227 12.422 -6.145 1.00 97.81 209 TYR A C 1
ATOM 1595 O O . TYR A 1 209 ? -4.038 12.270 -5.238 1.00 97.81 209 TYR A O 1
ATOM 1603 N N . SER A 1 210 ? -3.540 13.025 -7.295 1.00 97.38 210 SER A N 1
ATOM 1604 C CA . SER A 1 210 ? -4.859 13.611 -7.551 1.00 97.38 210 SER A CA 1
ATOM 1605 C C . SER A 1 210 ? -5.964 12.564 -7.438 1.00 97.38 210 SER A C 1
ATOM 1607 O O . SER A 1 210 ? -6.939 12.776 -6.731 1.00 97.38 210 SER A O 1
ATOM 1609 N N . THR A 1 211 ? -5.781 11.386 -8.047 1.00 96.62 211 THR A N 1
ATOM 1610 C CA . THR A 1 211 ? -6.767 10.296 -7.952 1.00 96.62 211 THR A CA 1
ATOM 1611 C C . THR A 1 211 ? -7.045 9.899 -6.499 1.00 96.62 211 THR A C 1
ATOM 1613 O O . THR A 1 211 ? -8.196 9.693 -6.135 1.00 96.62 211 THR A O 1
ATOM 1616 N N . TYR A 1 212 ? -6.009 9.774 -5.667 1.00 97.75 212 TYR A N 1
ATOM 1617 C CA . TYR A 1 212 ? -6.171 9.350 -4.281 1.00 97.75 212 TYR A CA 1
ATOM 1618 C C . TYR A 1 212 ? -6.726 10.472 -3.395 1.00 97.75 212 TYR A C 1
ATOM 1620 O O . TYR A 1 212 ? -7.726 10.270 -2.715 1.00 97.75 212 TYR A O 1
ATOM 1628 N N . PHE A 1 213 ? -6.084 11.643 -3.381 1.00 96.62 213 PHE A N 1
ATOM 1629 C CA . PHE A 1 213 ? -6.390 12.709 -2.424 1.00 96.62 213 PHE A CA 1
ATOM 1630 C C . PHE A 1 213 ? -7.687 13.459 -2.740 1.00 96.62 213 PHE A C 1
ATOM 1632 O O . PHE A 1 213 ? -8.313 13.950 -1.803 1.00 96.62 213 PHE A O 1
ATOM 1639 N N . ASP A 1 214 ? -8.120 13.497 -4.004 1.00 93.38 214 ASP A N 1
ATOM 1640 C CA . ASP A 1 214 ? -9.388 14.136 -4.377 1.00 93.38 214 ASP A CA 1
ATOM 1641 C C . ASP A 1 214 ? -10.606 13.213 -4.200 1.00 93.38 214 ASP A C 1
ATOM 1643 O O . ASP A 1 214 ? -11.739 13.697 -4.242 1.00 93.38 214 ASP A O 1
ATOM 1647 N N . ASP A 1 215 ? -10.401 11.899 -4.041 1.00 91.75 215 ASP A N 1
ATOM 1648 C CA . ASP A 1 215 ? -11.493 10.919 -3.965 1.00 91.75 215 ASP A CA 1
ATOM 1649 C C . ASP A 1 215 ? -11.565 10.202 -2.612 1.00 91.75 215 ASP A C 1
ATOM 1651 O O . ASP A 1 215 ? -12.586 10.282 -1.928 1.00 91.75 215 ASP A O 1
ATOM 1655 N N . VAL A 1 216 ? -10.480 9.545 -2.186 1.00 94.25 216 VAL A N 1
ATOM 1656 C CA . VAL A 1 216 ? -10.491 8.602 -1.055 1.00 94.25 216 VAL A CA 1
ATOM 1657 C C . VAL A 1 216 ? -10.835 9.269 0.287 1.00 94.25 216 VAL A C 1
ATOM 1659 O O . VAL A 1 216 ? -11.731 8.765 0.968 1.00 94.25 216 VAL A O 1
ATOM 1662 N N . PRO A 1 217 ? -10.201 10.387 0.706 1.00 90.81 217 PRO A N 1
ATOM 1663 C CA . PRO A 1 217 ? -10.554 11.042 1.969 1.00 90.81 217 PRO A CA 1
ATOM 1664 C C . PRO A 1 217 ? -11.989 11.579 1.993 1.00 90.81 217 PRO A C 1
ATOM 1666 O O . PRO A 1 217 ? -12.638 11.567 3.036 1.00 90.81 217 PRO A O 1
ATOM 1669 N N . GLU A 1 218 ? -12.494 12.042 0.849 1.00 89.12 218 GLU A N 1
ATOM 1670 C CA . GLU A 1 218 ? -13.825 12.644 0.746 1.00 89.12 218 GLU A CA 1
ATOM 1671 C C . GLU A 1 218 ? -14.945 11.604 0.715 1.00 89.12 218 GLU A C 1
ATOM 1673 O O . GLU A 1 218 ? -16.024 11.844 1.252 1.00 89.12 218 GLU A O 1
ATOM 1678 N N . ALA A 1 219 ? -14.690 10.436 0.125 1.00 90.81 219 ALA A N 1
ATOM 1679 C CA . ALA A 1 219 ? -15.654 9.344 0.065 1.00 90.81 219 ALA A CA 1
ATOM 1680 C C . ALA A 1 219 ? -15.956 8.728 1.447 1.00 90.81 219 ALA A C 1
ATOM 1682 O O . ALA A 1 219 ? -16.994 8.086 1.631 1.00 90.81 219 ALA A O 1
ATOM 1683 N N . GLY A 1 220 ? -15.079 8.940 2.434 1.00 91.06 220 GLY A N 1
ATOM 1684 C CA . GLY A 1 220 ? -15.224 8.403 3.783 1.00 91.06 220 GLY A CA 1
ATOM 1685 C C . GLY A 1 220 ? -15.149 6.873 3.834 1.00 91.06 220 GLY A C 1
ATOM 1686 O O . GLY A 1 220 ? -14.760 6.205 2.880 1.00 91.06 220 GLY A O 1
ATOM 1687 N N . ILE A 1 221 ? -15.516 6.303 4.979 1.00 92.19 221 ILE A N 1
ATOM 1688 C CA . ILE A 1 221 ? -15.463 4.856 5.234 1.00 92.19 221 ILE A CA 1
ATOM 1689 C C . ILE A 1 221 ? -16.877 4.371 5.541 1.00 92.19 221 ILE A C 1
ATOM 1691 O O . ILE A 1 221 ? -17.580 5.021 6.318 1.00 92.19 221 ILE A O 1
ATOM 1695 N N . GLN A 1 222 ? -17.309 3.257 4.941 1.00 89.50 222 GLN A N 1
ATOM 1696 C CA . GLN A 1 222 ? -18.623 2.682 5.250 1.00 89.50 222 GLN A CA 1
ATOM 1697 C C . GLN A 1 222 ? -18.773 2.382 6.747 1.00 89.50 222 GLN A C 1
ATOM 1699 O O . GLN A 1 222 ? -17.804 1.965 7.393 1.00 89.50 222 GLN A O 1
ATOM 1704 N N . PRO A 1 223 ? -19.986 2.541 7.307 1.00 82.38 223 PRO A N 1
ATOM 1705 C CA . PRO A 1 223 ? -20.257 2.143 8.677 1.00 82.38 223 PRO A CA 1
ATOM 1706 C C . PRO A 1 223 ? -19.906 0.672 8.927 1.00 82.38 223 PRO A C 1
ATOM 1708 O O . PRO A 1 223 ? -20.170 -0.211 8.111 1.00 82.38 223 PRO A O 1
ATOM 1711 N N . GLY A 1 224 ? -19.345 0.403 10.104 1.00 80.50 224 GLY A N 1
ATOM 1712 C CA . GLY A 1 224 ? -19.012 -0.944 10.556 1.00 80.50 224 GLY A CA 1
ATOM 1713 C C . GLY A 1 224 ? -17.510 -1.202 10.645 1.00 80.50 224 GLY A C 1
ATOM 1714 O O . GLY A 1 224 ? -16.723 -0.878 9.759 1.00 80.50 224 GLY A O 1
ATOM 1715 N N . ALA A 1 225 ? -17.101 -1.851 11.736 1.00 80.12 225 ALA A N 1
ATOM 1716 C CA . ALA A 1 225 ? -15.688 -2.088 12.017 1.00 80.12 225 ALA A CA 1
ATOM 1717 C C . ALA A 1 225 ? -14.994 -2.973 10.967 1.00 80.12 225 ALA A C 1
ATOM 1719 O O . ALA A 1 225 ? -13.801 -2.810 10.723 1.00 80.12 225 ALA A O 1
ATOM 1720 N N . LEU A 1 226 ? -15.734 -3.891 10.333 1.00 84.94 226 LEU A N 1
ATOM 1721 C CA . LEU A 1 226 ? -15.198 -4.723 9.255 1.00 84.94 226 LEU A CA 1
ATOM 1722 C C . LEU A 1 226 ? -14.901 -3.911 8.002 1.00 84.94 226 LEU A C 1
ATOM 1724 O O . LEU A 1 226 ? -13.817 -4.061 7.449 1.00 84.94 226 LEU A O 1
ATOM 1728 N N . ALA A 1 227 ? -15.817 -3.033 7.594 1.00 87.62 227 ALA A N 1
ATOM 1729 C CA . ALA A 1 227 ? -15.600 -2.167 6.445 1.00 87.62 227 ALA A CA 1
ATOM 1730 C C . ALA A 1 227 ? -14.379 -1.264 6.668 1.00 87.62 227 ALA A C 1
ATOM 1732 O O . ALA A 1 227 ? -13.515 -1.201 5.803 1.00 87.62 227 ALA A O 1
ATOM 1733 N N . GLY A 1 228 ? -14.229 -0.671 7.860 1.00 89.12 228 GLY A N 1
ATOM 1734 C CA . GLY A 1 228 ? -13.047 0.131 8.194 1.00 89.12 228 GLY A CA 1
ATOM 1735 C C . GLY A 1 228 ? -11.729 -0.653 8.197 1.00 89.12 228 GLY A C 1
ATOM 1736 O O . GLY A 1 228 ? -10.717 -0.163 7.696 1.00 89.12 228 GLY A O 1
ATOM 1737 N N . GLU A 1 229 ? -11.719 -1.887 8.709 1.00 90.88 229 GLU A N 1
ATOM 1738 C CA . GLU A 1 229 ? -10.526 -2.742 8.650 1.00 90.88 229 GLU A CA 1
ATOM 1739 C C . GLU A 1 229 ? -10.193 -3.181 7.218 1.00 90.88 229 GLU A C 1
ATOM 1741 O O . GLU A 1 229 ? -9.023 -3.139 6.842 1.00 90.88 229 GLU A O 1
ATOM 1746 N N . LEU A 1 230 ? -11.188 -3.567 6.412 1.00 92.81 230 LEU A N 1
ATOM 1747 C CA . LEU A 1 230 ? -10.996 -3.946 5.007 1.00 92.81 230 LEU A CA 1
ATOM 1748 C C . LEU A 1 230 ? -10.548 -2.758 4.154 1.00 92.81 230 LEU A C 1
ATOM 1750 O O . LEU A 1 230 ? -9.619 -2.897 3.362 1.00 92.81 230 LEU A O 1
ATOM 1754 N N . TRP A 1 231 ? -11.146 -1.586 4.368 1.00 95.00 231 TRP A N 1
ATOM 1755 C CA . TRP A 1 231 ? -10.742 -0.323 3.754 1.00 95.00 231 TRP A CA 1
ATOM 1756 C C . TRP A 1 231 ? -9.269 -0.023 4.047 1.00 95.00 231 TRP A C 1
ATOM 1758 O O . TRP A 1 231 ? -8.495 0.296 3.144 1.00 95.00 231 TRP A O 1
ATOM 1768 N N . LEU A 1 232 ? -8.833 -0.209 5.296 1.00 94.75 232 LEU A N 1
ATOM 1769 C CA . LEU A 1 232 ? -7.438 0.010 5.661 1.00 94.75 232 LEU A CA 1
ATOM 1770 C C . LEU A 1 232 ? -6.522 -1.080 5.080 1.00 94.75 232 LEU A C 1
ATOM 1772 O O . LEU A 1 232 ? -5.454 -0.759 4.575 1.00 94.75 232 LEU A O 1
ATOM 1776 N N . LEU A 1 233 ? -6.936 -2.351 5.064 1.00 95.06 233 LEU A N 1
ATOM 1777 C CA . LEU A 1 233 ? -6.187 -3.438 4.415 1.00 95.06 233 LEU A CA 1
ATOM 1778 C C . LEU A 1 233 ? -6.051 -3.243 2.897 1.00 95.06 233 LEU A C 1
ATOM 1780 O O . LEU A 1 233 ? -5.032 -3.621 2.326 1.00 95.06 233 LEU A O 1
ATOM 1784 N N . ALA A 1 234 ? -7.014 -2.604 2.233 1.00 96.88 234 ALA A N 1
ATOM 1785 C CA . ALA A 1 234 ? -6.888 -2.240 0.824 1.00 96.88 234 ALA A CA 1
ATOM 1786 C C . ALA A 1 234 ? -5.728 -1.249 0.579 1.00 96.88 234 ALA A C 1
ATOM 1788 O O . ALA A 1 234 ? -5.075 -1.304 -0.468 1.00 96.88 234 ALA A O 1
ATOM 1789 N N . HIS A 1 235 ? -5.381 -0.418 1.573 1.00 97.56 235 HIS A N 1
ATOM 1790 C CA . HIS A 1 235 ? -4.216 0.468 1.493 1.00 97.56 235 HIS A CA 1
ATOM 1791 C C . HIS A 1 235 ? -2.890 -0.291 1.491 1.00 97.56 235 HIS A C 1
ATOM 1793 O O . HIS A 1 235 ? -1.935 0.195 0.890 1.00 97.56 235 HIS A O 1
ATOM 1799 N N . LEU A 1 236 ? -2.816 -1.486 2.091 1.00 97.00 236 LEU A N 1
ATOM 1800 C CA . LEU A 1 236 ? -1.622 -2.327 1.990 1.00 97.00 236 LEU A CA 1
ATOM 1801 C C . LEU A 1 236 ? -1.332 -2.673 0.524 1.00 97.00 236 LEU A C 1
ATOM 1803 O O . LEU A 1 236 ? -0.197 -2.529 0.073 1.00 97.00 236 LEU A O 1
ATOM 1807 N N . ILE A 1 237 ? -2.362 -3.085 -0.225 1.00 97.25 237 ILE A N 1
ATOM 1808 C CA . ILE A 1 237 ? -2.246 -3.419 -1.652 1.00 97.25 237 ILE A CA 1
ATOM 1809 C C . ILE A 1 237 ? -1.807 -2.182 -2.437 1.00 97.25 237 ILE A C 1
ATOM 1811 O O . ILE A 1 237 ? -0.836 -2.246 -3.193 1.00 97.25 237 ILE A O 1
ATOM 1815 N N . LEU A 1 238 ? -2.481 -1.049 -2.217 1.00 98.12 238 LEU A N 1
ATOM 1816 C CA . LEU A 1 238 ? -2.165 0.222 -2.866 1.00 98.12 238 LEU A CA 1
ATOM 1817 C C . LEU A 1 238 ? -0.706 0.637 -2.619 1.00 98.12 238 LEU A C 1
ATOM 1819 O O . LEU A 1 238 ? 0.047 0.866 -3.562 1.00 98.12 238 LEU A O 1
ATOM 1823 N N . GLN A 1 239 ? -0.287 0.708 -1.358 1.00 97.94 239 GLN A N 1
ATOM 1824 C CA . GLN A 1 239 ? 1.022 1.232 -0.968 1.00 97.94 239 GLN A CA 1
ATOM 1825 C C . GLN A 1 239 ? 2.162 0.295 -1.374 1.00 97.94 239 GLN A C 1
ATOM 1827 O O . GLN A 1 239 ? 3.175 0.766 -1.889 1.00 97.94 239 GLN A O 1
ATOM 1832 N N . LEU A 1 240 ? 1.988 -1.025 -1.238 1.00 96.25 240 LEU A N 1
ATOM 1833 C CA . LEU A 1 240 ? 2.957 -1.998 -1.752 1.00 96.25 240 LEU A CA 1
ATOM 1834 C C . LEU A 1 240 ? 3.128 -1.855 -3.274 1.00 96.25 240 LEU A C 1
ATOM 1836 O O . LEU A 1 240 ? 4.244 -1.915 -3.792 1.00 96.25 240 LEU A O 1
ATOM 1840 N N . SER A 1 241 ? 2.034 -1.598 -3.988 1.00 97.50 241 SER A N 1
ATOM 1841 C CA . SER A 1 241 ? 2.056 -1.408 -5.438 1.00 97.50 241 SER A CA 1
ATOM 1842 C C . SER A 1 241 ? 2.700 -0.075 -5.852 1.00 97.50 241 SER A C 1
ATOM 1844 O O . SER A 1 241 ? 3.407 -0.034 -6.856 1.00 97.50 241 SER A O 1
ATOM 1846 N N . ILE A 1 242 ? 2.569 0.993 -5.055 1.00 97.12 242 ILE A N 1
ATOM 1847 C CA . ILE A 1 242 ? 3.325 2.249 -5.243 1.00 97.12 242 ILE A CA 1
ATOM 1848 C C . ILE A 1 242 ? 4.835 2.008 -5.057 1.00 97.12 242 ILE A C 1
ATOM 1850 O O . ILE A 1 242 ? 5.645 2.496 -5.846 1.00 97.12 242 ILE A O 1
ATOM 1854 N N . VAL A 1 243 ? 5.237 1.195 -4.074 1.00 94.38 243 VAL A N 1
ATOM 1855 C CA . VAL A 1 243 ? 6.651 0.808 -3.910 1.00 94.38 243 VAL A CA 1
ATOM 1856 C C . VAL A 1 243 ? 7.147 0.012 -5.124 1.00 94.38 243 VAL A C 1
ATOM 1858 O O . VAL A 1 243 ? 8.249 0.264 -5.622 1.00 94.38 243 VAL A O 1
ATOM 1861 N N 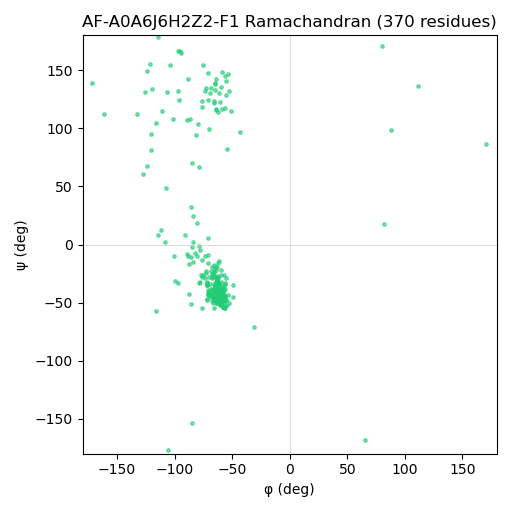. ALA A 1 244 ? 6.342 -0.924 -5.637 1.00 93.88 244 ALA A N 1
ATOM 1862 C CA . ALA A 1 244 ? 6.664 -1.681 -6.846 1.00 93.88 244 ALA A CA 1
ATOM 1863 C C . ALA A 1 244 ? 6.789 -0.770 -8.081 1.00 93.88 244 ALA A C 1
ATOM 1865 O O . ALA A 1 244 ? 7.717 -0.940 -8.873 1.00 93.88 244 ALA A O 1
ATOM 1866 N N . LEU A 1 245 ? 5.928 0.246 -8.207 1.00 94.81 245 LEU A N 1
ATOM 1867 C CA . LEU A 1 245 ? 6.018 1.276 -9.244 1.00 94.81 245 LEU A CA 1
ATOM 1868 C C . LEU A 1 245 ? 7.373 1.993 -9.185 1.00 94.81 245 LEU A C 1
ATOM 1870 O O . LEU A 1 245 ? 8.059 2.090 -10.203 1.00 94.81 245 LEU A O 1
ATOM 1874 N N . ALA A 1 246 ? 7.804 2.421 -7.996 1.00 91.75 246 ALA A N 1
ATOM 1875 C CA . ALA A 1 246 ? 9.100 3.070 -7.805 1.00 91.75 246 ALA A CA 1
ATOM 1876 C C . ALA A 1 246 ? 10.270 2.180 -8.246 1.00 91.75 246 ALA A C 1
ATOM 1878 O O . ALA A 1 246 ? 11.223 2.656 -8.863 1.00 91.75 246 ALA A O 1
ATOM 1879 N N . VAL A 1 247 ? 10.207 0.875 -7.957 1.00 90.38 247 VAL A N 1
ATOM 1880 C CA . VAL A 1 247 ? 11.209 -0.098 -8.420 1.00 90.38 247 VAL A CA 1
ATOM 1881 C C . VAL A 1 247 ? 11.183 -0.231 -9.942 1.00 90.38 247 VAL A C 1
ATOM 1883 O O . VAL A 1 247 ? 12.242 -0.191 -10.565 1.00 90.38 247 VAL A O 1
ATOM 1886 N N . GLY A 1 248 ? 9.998 -0.369 -10.538 1.00 90.88 248 GLY A N 1
ATOM 1887 C CA . GLY A 1 248 ? 9.836 -0.483 -11.985 1.00 90.88 248 GLY A CA 1
ATOM 1888 C C . GLY A 1 248 ? 10.431 0.718 -12.717 1.00 90.88 248 GLY A C 1
ATOM 1889 O O . GLY A 1 248 ? 11.237 0.537 -13.625 1.00 90.88 248 GLY A O 1
ATOM 1890 N N . ILE A 1 249 ? 10.129 1.939 -12.262 1.00 89.38 249 ILE A N 1
ATOM 1891 C CA . ILE A 1 249 ? 10.690 3.172 -12.835 1.00 89.38 249 ILE A CA 1
ATOM 1892 C C . ILE A 1 249 ? 12.206 3.235 -12.629 1.00 89.38 249 ILE A C 1
ATOM 1894 O O . ILE A 1 249 ? 12.942 3.548 -13.558 1.00 89.38 249 ILE A O 1
ATOM 1898 N N . SER A 1 250 ? 12.694 2.870 -11.442 1.00 87.00 250 SER A N 1
ATOM 1899 C CA . SER A 1 250 ? 14.137 2.822 -11.164 1.00 87.00 250 SER A CA 1
ATOM 1900 C C . SER A 1 250 ? 14.870 1.898 -12.145 1.00 87.00 250 SER A C 1
ATOM 1902 O O . SER A 1 250 ? 15.948 2.232 -12.623 1.00 87.00 250 SER A O 1
ATOM 1904 N N . LYS A 1 251 ? 14.269 0.758 -12.506 1.00 84.81 251 LYS A N 1
ATOM 1905 C CA . LYS A 1 251 ? 14.815 -0.157 -13.519 1.00 84.81 251 LYS A CA 1
ATOM 1906 C C . LYS A 1 251 ? 14.750 0.391 -14.942 1.00 84.81 251 LYS A C 1
ATOM 1908 O O . LYS A 1 251 ? 15.599 0.028 -15.746 1.00 84.81 251 LYS A O 1
ATOM 1913 N N . PHE A 1 252 ? 13.788 1.259 -15.242 1.00 84.00 252 PHE A N 1
ATOM 1914 C CA . PHE A 1 252 ? 13.750 2.012 -16.497 1.00 84.00 252 PHE A CA 1
ATOM 1915 C C . PHE A 1 252 ? 14.857 3.072 -16.583 1.00 84.00 252 PHE A C 1
ATOM 1917 O O . PHE A 1 252 ? 15.368 3.312 -17.670 1.00 84.00 252 PHE A O 1
ATOM 1924 N N . LEU A 1 253 ? 15.232 3.678 -15.453 1.00 81.00 253 LEU A N 1
ATOM 1925 C CA . LEU A 1 253 ? 16.291 4.692 -15.371 1.00 81.00 253 LEU A CA 1
ATOM 1926 C C . LEU A 1 253 ? 17.706 4.094 -15.422 1.00 81.00 253 LEU A C 1
ATOM 1928 O O . LEU A 1 253 ? 18.637 4.750 -15.858 1.00 81.00 253 LEU A O 1
ATOM 1932 N N . GLN A 1 254 ? 17.888 2.836 -15.014 1.00 78.25 254 GLN A N 1
ATOM 1933 C CA . GLN A 1 254 ? 19.194 2.151 -15.019 1.00 78.25 254 GLN A CA 1
ATOM 1934 C C . GLN A 1 254 ? 19.607 1.601 -16.400 1.00 78.25 254 GLN A C 1
ATOM 1936 O O . GLN A 1 254 ? 20.441 0.698 -16.490 1.00 78.25 254 GLN A O 1
ATOM 1941 N N . VAL A 1 255 ? 18.996 2.081 -17.483 1.00 69.38 255 VAL A N 1
ATOM 1942 C CA . VAL A 1 255 ? 19.168 1.508 -18.821 1.00 69.38 255 VAL A CA 1
ATOM 1943 C C . VAL A 1 255 ? 20.341 2.176 -19.532 1.00 69.38 255 VAL A C 1
ATOM 1945 O O . VAL A 1 255 ? 20.247 3.321 -19.958 1.00 69.38 255 VAL A O 1
ATOM 1948 N N . GLY A 1 256 ? 21.446 1.438 -19.660 1.00 62.00 256 GLY A N 1
ATOM 1949 C CA . GLY A 1 256 ? 22.544 1.760 -20.580 1.00 62.00 256 GLY A CA 1
ATOM 1950 C C . GLY A 1 256 ? 22.286 1.233 -22.000 1.00 62.00 256 GLY A C 1
ATOM 1951 O O . GLY A 1 256 ? 21.146 0.978 -22.387 1.00 62.00 256 GLY A O 1
ATOM 1952 N N . ASP A 1 257 ? 23.352 0.975 -22.762 1.00 53.69 257 ASP A N 1
ATOM 1953 C CA . ASP A 1 257 ? 23.284 0.562 -24.180 1.00 53.69 257 ASP A CA 1
ATOM 1954 C C . ASP A 1 257 ? 22.552 -0.775 -24.440 1.00 53.69 257 ASP A C 1
ATOM 1956 O O . ASP A 1 257 ? 22.189 -1.084 -25.574 1.00 53.69 257 ASP A O 1
ATOM 1960 N N . ALA A 1 258 ? 22.309 -1.579 -23.399 1.00 62.03 258 ALA A N 1
ATOM 1961 C CA . ALA A 1 258 ? 21.684 -2.902 -23.491 1.00 62.03 258 ALA A CA 1
ATOM 1962 C C . ALA A 1 258 ? 20.147 -2.880 -23.659 1.00 62.03 258 ALA A C 1
ATOM 1964 O O . ALA A 1 258 ? 19.537 -3.935 -23.845 1.00 62.03 258 ALA A O 1
ATOM 1965 N N . GLY A 1 259 ? 19.514 -1.703 -23.603 1.00 72.50 259 GLY A N 1
ATOM 1966 C CA . GLY A 1 259 ? 18.063 -1.553 -23.734 1.00 72.50 259 GLY A CA 1
ATOM 1967 C C . GLY A 1 259 ? 17.276 -1.871 -22.456 1.00 72.50 259 GLY A C 1
ATOM 1968 O O . GLY A 1 259 ? 17.808 -2.333 -21.446 1.00 72.50 259 GLY A O 1
ATOM 1969 N N . ILE A 1 260 ? 15.975 -1.564 -22.478 1.00 78.56 260 ILE A N 1
ATOM 1970 C CA . ILE A 1 260 ? 15.107 -1.648 -21.295 1.00 78.56 260 ILE A CA 1
ATOM 1971 C C . ILE A 1 260 ? 14.761 -3.121 -21.010 1.00 78.56 260 ILE A C 1
ATOM 1973 O O . ILE A 1 260 ? 14.174 -3.780 -21.872 1.00 78.56 260 ILE A O 1
ATOM 1977 N N . PRO A 1 261 ? 15.051 -3.657 -19.809 1.00 82.19 261 PRO A N 1
ATOM 1978 C CA . PRO A 1 261 ? 14.784 -5.058 -19.508 1.00 82.19 261 PRO A CA 1
ATOM 1979 C C . PRO A 1 261 ? 13.278 -5.337 -19.431 1.00 82.19 261 PRO A C 1
ATOM 1981 O O . PRO A 1 261 ? 12.544 -4.639 -18.730 1.00 82.19 261 PRO A O 1
ATOM 1984 N N . SER A 1 262 ? 12.814 -6.430 -20.048 1.00 86.19 262 SER A N 1
ATOM 1985 C CA . SER A 1 262 ? 11.398 -6.847 -20.029 1.00 86.19 262 SER A CA 1
ATOM 1986 C C . SER A 1 262 ? 10.838 -7.007 -18.608 1.00 86.19 262 SER A C 1
ATOM 1988 O O . SER A 1 262 ? 9.661 -6.752 -18.366 1.00 86.19 262 SER A O 1
ATOM 1990 N N . LYS A 1 263 ? 11.692 -7.355 -17.632 1.00 87.69 263 LYS A N 1
ATOM 1991 C CA . LYS A 1 263 ? 11.324 -7.406 -16.207 1.00 87.69 263 LYS A CA 1
ATOM 1992 C C . LYS A 1 263 ? 10.780 -6.069 -15.688 1.00 87.69 263 LYS A C 1
ATOM 1994 O O . LYS A 1 263 ? 9.865 -6.077 -14.872 1.00 87.69 263 LYS A O 1
ATOM 1999 N N . ALA A 1 264 ? 11.302 -4.934 -16.158 1.00 89.75 264 ALA A N 1
ATOM 2000 C CA . ALA A 1 264 ? 10.833 -3.617 -15.734 1.00 89.75 264 ALA A CA 1
ATOM 2001 C C . ALA A 1 264 ? 9.391 -3.358 -16.198 1.00 89.75 264 ALA A C 1
ATOM 2003 O O . ALA A 1 264 ? 8.579 -2.864 -15.420 1.00 89.75 264 ALA A O 1
ATOM 2004 N N . VAL A 1 265 ? 9.051 -3.770 -17.425 1.00 92.75 265 VAL A N 1
ATOM 2005 C CA . VAL A 1 265 ? 7.680 -3.700 -17.961 1.00 92.75 265 VAL A CA 1
ATOM 2006 C C . VAL A 1 265 ? 6.729 -4.541 -17.111 1.00 92.75 265 VAL A C 1
ATOM 2008 O O . VAL A 1 265 ? 5.676 -4.046 -16.717 1.00 92.75 265 VAL A O 1
ATOM 2011 N N . VAL A 1 266 ? 7.118 -5.774 -16.761 1.00 93.81 266 VAL A N 1
ATOM 2012 C CA . VAL A 1 266 ? 6.306 -6.647 -15.894 1.00 93.81 266 VAL A CA 1
ATOM 2013 C C . VAL A 1 266 ? 6.096 -6.017 -14.515 1.00 93.81 266 VAL A C 1
ATOM 2015 O O . VAL A 1 266 ? 4.967 -5.987 -14.033 1.00 93.81 266 VAL A O 1
ATOM 2018 N N . ILE A 1 267 ? 7.152 -5.486 -13.887 1.00 93.62 267 ILE A N 1
ATOM 2019 C CA . ILE A 1 267 ? 7.048 -4.836 -12.571 1.00 93.62 267 ILE A CA 1
ATOM 2020 C C . ILE A 1 267 ? 6.091 -3.639 -12.636 1.00 93.62 267 ILE A C 1
ATOM 2022 O O . ILE A 1 267 ? 5.206 -3.532 -11.792 1.00 93.62 267 ILE A O 1
ATOM 2026 N N . LEU A 1 268 ? 6.220 -2.772 -13.647 1.00 94.81 268 LEU A N 1
ATOM 2027 C CA . LEU A 1 268 ? 5.322 -1.627 -13.832 1.00 94.81 268 LEU A CA 1
ATOM 2028 C C . LEU A 1 268 ? 3.874 -2.053 -14.085 1.00 94.81 268 LEU A C 1
ATOM 2030 O O . LEU A 1 268 ? 2.958 -1.451 -13.534 1.00 94.81 268 LEU A O 1
ATOM 2034 N N . MET A 1 269 ? 3.666 -3.089 -14.898 1.00 96.44 269 MET A N 1
ATOM 2035 C CA . MET A 1 269 ? 2.349 -3.664 -15.164 1.00 96.44 269 MET A CA 1
ATOM 2036 C C . MET A 1 269 ? 1.689 -4.164 -13.878 1.00 96.44 269 MET A C 1
ATOM 2038 O O . MET A 1 269 ? 0.573 -3.754 -13.568 1.00 96.44 269 MET A O 1
ATOM 2042 N N . VAL A 1 270 ? 2.387 -4.994 -13.099 1.00 96.56 270 VAL A N 1
ATOM 2043 C CA . VAL A 1 270 ? 1.875 -5.514 -11.822 1.00 96.56 270 VAL A CA 1
ATOM 2044 C C . VAL A 1 270 ? 1.625 -4.379 -10.829 1.00 96.56 270 VAL A C 1
ATOM 2046 O O . VAL A 1 270 ? 0.588 -4.368 -10.172 1.00 96.56 270 VAL A O 1
ATOM 2049 N N . ALA A 1 271 ? 2.528 -3.398 -10.755 1.00 97.00 271 ALA A N 1
ATOM 2050 C CA . ALA A 1 271 ? 2.375 -2.235 -9.891 1.00 97.00 271 ALA A CA 1
ATOM 2051 C C . ALA A 1 271 ? 1.120 -1.422 -10.234 1.00 97.00 271 ALA A C 1
ATOM 2053 O O . ALA A 1 271 ? 0.324 -1.123 -9.352 1.00 97.00 271 ALA A O 1
ATOM 2054 N N . TYR A 1 272 ? 0.892 -1.098 -11.507 1.00 97.31 272 TYR A N 1
ATOM 2055 C CA . TYR A 1 272 ? -0.296 -0.346 -11.915 1.00 97.31 272 TYR A CA 1
ATOM 2056 C C . TYR A 1 272 ? -1.591 -1.117 -11.677 1.00 97.31 272 TYR A C 1
ATOM 2058 O O . TYR A 1 272 ? -2.545 -0.557 -11.138 1.00 97.31 272 TYR A O 1
ATOM 2066 N N . VAL A 1 273 ? -1.617 -2.404 -12.033 1.00 98.38 273 VAL A N 1
ATOM 2067 C CA . VAL A 1 273 ? -2.768 -3.271 -11.752 1.00 98.38 273 VAL A CA 1
ATOM 2068 C C . VAL A 1 273 ? -3.055 -3.287 -10.251 1.00 98.38 273 VAL A C 1
ATOM 2070 O O . VAL A 1 273 ? -4.201 -3.106 -9.854 1.00 98.38 273 VAL A O 1
ATOM 2073 N N . GLY A 1 274 ? -2.026 -3.435 -9.414 1.00 98.31 274 GLY A N 1
ATOM 2074 C CA . GLY A 1 274 ? -2.161 -3.445 -7.960 1.00 98.31 274 GLY A CA 1
ATOM 2075 C C . GLY A 1 274 ? -2.614 -2.107 -7.368 1.00 98.31 274 GLY A C 1
ATOM 2076 O O . GLY A 1 274 ? -3.486 -2.098 -6.503 1.00 98.31 274 GLY A O 1
ATOM 2077 N N . ILE A 1 275 ? -2.100 -0.974 -7.864 1.00 98.50 275 ILE A N 1
ATOM 2078 C CA . ILE A 1 275 ? -2.523 0.374 -7.443 1.00 98.50 275 ILE A CA 1
ATOM 2079 C C . ILE A 1 275 ? -4.022 0.548 -7.678 1.00 98.50 275 ILE A C 1
ATOM 2081 O O . ILE A 1 275 ? -4.765 0.876 -6.754 1.00 98.50 275 ILE A O 1
ATOM 2085 N N . PHE A 1 276 ? -4.480 0.289 -8.902 1.00 98.44 276 PHE A N 1
ATOM 2086 C CA . PHE A 1 276 ? -5.876 0.511 -9.263 1.00 98.44 276 PHE A CA 1
ATOM 2087 C C . PHE A 1 276 ? -6.815 -0.571 -8.718 1.00 98.44 276 PHE A C 1
ATOM 2089 O O . PHE A 1 276 ? -7.958 -0.261 -8.400 1.00 98.44 276 PHE A O 1
ATOM 2096 N N . ALA A 1 277 ? -6.345 -1.804 -8.506 1.00 98.19 277 ALA A N 1
ATOM 2097 C CA . ALA A 1 277 ? -7.089 -2.806 -7.743 1.00 98.19 277 ALA A CA 1
ATOM 2098 C C . ALA A 1 277 ? -7.247 -2.394 -6.269 1.00 98.19 277 ALA A C 1
ATOM 2100 O O . ALA A 1 277 ? -8.327 -2.552 -5.702 1.00 98.19 277 ALA A O 1
ATOM 2101 N N . GLY A 1 278 ? -6.201 -1.824 -5.662 1.00 98.00 278 GLY A N 1
ATOM 2102 C CA . GLY A 1 278 ? -6.248 -1.256 -4.315 1.00 98.00 278 GLY A CA 1
ATOM 2103 C C . GLY A 1 278 ? -7.257 -0.113 -4.214 1.00 98.00 278 GLY A C 1
ATOM 2104 O O . GLY A 1 278 ? -8.115 -0.147 -3.339 1.00 98.00 278 GLY A O 1
ATOM 2105 N N . LEU A 1 279 ? -7.220 0.845 -5.149 1.00 98.19 279 LEU A N 1
ATOM 2106 C CA . LEU A 1 279 ? -8.200 1.938 -5.224 1.00 98.19 279 LEU A CA 1
ATOM 2107 C C . LEU A 1 279 ? -9.627 1.421 -5.438 1.00 98.19 279 LEU A C 1
ATOM 2109 O O . LEU A 1 279 ? -10.525 1.814 -4.706 1.00 98.19 279 LEU A O 1
ATOM 2113 N N . ALA A 1 280 ? -9.836 0.481 -6.364 1.00 97.69 280 ALA A N 1
ATOM 2114 C CA . ALA A 1 280 ? -11.143 -0.142 -6.566 1.00 97.69 280 ALA A CA 1
ATOM 2115 C C . ALA A 1 280 ? -11.659 -0.811 -5.283 1.00 97.69 280 ALA A C 1
ATOM 2117 O O . ALA A 1 280 ? -12.839 -0.699 -4.959 1.00 97.69 280 ALA A O 1
ATOM 2118 N N . PHE A 1 281 ? -10.785 -1.486 -4.530 1.00 97.19 281 PHE A N 1
ATOM 2119 C CA . PHE A 1 281 ? -11.175 -2.129 -3.279 1.00 97.19 281 PHE A CA 1
ATOM 2120 C C . PHE A 1 281 ? -11.452 -1.121 -2.156 1.00 97.19 281 PHE A C 1
ATOM 2122 O O . PHE A 1 281 ? -12.381 -1.325 -1.377 1.00 97.19 281 PHE A O 1
ATOM 2129 N N . ILE A 1 282 ? -10.718 -0.007 -2.107 1.00 97.00 282 ILE A N 1
ATOM 2130 C CA . ILE A 1 282 ? -11.038 1.133 -1.238 1.00 97.00 282 ILE A CA 1
ATOM 2131 C C . ILE A 1 282 ? -12.443 1.655 -1.571 1.00 97.00 282 ILE A C 1
ATOM 2133 O O . ILE A 1 282 ? -13.269 1.752 -0.666 1.00 97.00 282 ILE A O 1
ATOM 2137 N N . SER A 1 283 ? -12.752 1.874 -2.854 1.00 95.81 283 SER A N 1
ATOM 2138 C CA . SER A 1 283 ? -14.060 2.381 -3.292 1.00 95.81 283 SER A CA 1
ATOM 2139 C C . SER A 1 283 ? -15.226 1.422 -3.036 1.00 95.81 283 SER A C 1
ATOM 2141 O O . SER A 1 283 ? -16.367 1.844 -2.894 1.00 95.81 283 SER A O 1
ATOM 2143 N N . LEU A 1 284 ? -14.971 0.114 -2.938 1.00 95.06 284 LEU A N 1
ATOM 2144 C CA . LEU A 1 284 ? -15.998 -0.849 -2.517 1.00 95.06 284 LEU A CA 1
ATOM 2145 C C . LEU A 1 284 ? -16.393 -0.688 -1.040 1.00 95.06 284 LEU A C 1
ATOM 2147 O O . LEU A 1 284 ? -17.486 -1.105 -0.661 1.00 95.06 284 LEU A O 1
ATOM 2151 N N . ASN A 1 285 ? -15.514 -0.104 -0.222 1.00 94.00 285 ASN A N 1
ATOM 2152 C CA . ASN A 1 285 ? -15.691 0.070 1.220 1.00 94.00 285 ASN A CA 1
ATOM 2153 C C . ASN A 1 285 ? -15.861 1.551 1.623 1.00 94.00 285 ASN A C 1
ATOM 2155 O O . ASN A 1 285 ? -15.781 1.870 2.813 1.00 94.00 285 ASN A O 1
ATOM 2159 N N . ASP A 1 286 ? -16.088 2.457 0.666 1.00 93.00 286 ASP A N 1
ATOM 2160 C CA . ASP A 1 286 ? -16.355 3.880 0.911 1.00 93.00 286 ASP A CA 1
ATOM 2161 C C . ASP A 1 286 ? -17.865 4.197 0.940 1.00 93.00 286 ASP A C 1
ATOM 2163 O O . ASP A 1 286 ? -18.704 3.368 0.570 1.00 93.00 286 ASP A O 1
ATOM 2167 N N . ARG A 1 287 ? -18.248 5.388 1.419 1.00 92.25 287 ARG A N 1
ATOM 2168 C CA . ARG A 1 287 ? -19.668 5.783 1.533 1.00 92.25 287 ARG A CA 1
ATOM 2169 C C . ARG A 1 287 ? -20.242 6.349 0.231 1.00 92.25 287 ARG A C 1
ATOM 2171 O O . ARG A 1 287 ? -21.388 6.797 0.233 1.00 92.25 287 ARG A O 1
ATOM 2178 N N . ARG A 1 288 ? -19.478 6.399 -0.861 1.00 92.31 288 ARG A N 1
ATOM 2179 C CA . ARG A 1 288 ? -19.876 7.097 -2.085 1.00 92.31 288 ARG A CA 1
ATOM 2180 C C . ARG A 1 288 ? -20.966 6.311 -2.813 1.00 92.31 288 ARG A C 1
ATOM 2182 O O . ARG A 1 288 ? -20.873 5.101 -3.010 1.00 92.31 288 ARG A O 1
ATOM 2189 N N . VAL A 1 289 ? -22.005 7.013 -3.266 1.00 90.94 289 VAL A N 1
ATOM 2190 C CA . VAL A 1 289 ? -23.122 6.418 -4.014 1.00 90.94 289 VAL A CA 1
ATOM 2191 C C . VAL A 1 289 ? -23.328 7.148 -5.350 1.00 90.94 289 VAL A C 1
ATOM 2193 O O . VAL A 1 289 ? -23.412 8.379 -5.353 1.00 90.94 289 VAL A O 1
ATOM 2196 N N . PRO A 1 290 ? -23.452 6.424 -6.482 1.00 92.75 290 PRO A N 1
ATOM 2197 C CA . PRO A 1 290 ? -23.147 4.997 -6.653 1.00 92.75 290 PRO A CA 1
ATOM 2198 C C . PRO A 1 290 ? -21.630 4.720 -6.671 1.00 92.75 290 PRO A C 1
ATOM 2200 O O . PRO A 1 290 ? -20.894 5.342 -7.434 1.00 92.75 290 PRO A O 1
ATOM 2203 N N . SER A 1 291 ? -21.165 3.731 -5.900 1.00 90.75 291 SER A N 1
ATOM 2204 C CA . SER A 1 291 ? -19.747 3.324 -5.871 1.00 90.75 291 SER A CA 1
ATOM 2205 C C . SER A 1 291 ? -19.301 2.576 -7.135 1.00 90.75 291 SER A C 1
ATOM 2207 O O . SER A 1 291 ? -18.128 2.611 -7.506 1.00 90.75 291 SER A O 1
ATOM 2209 N N . SER A 1 292 ? -20.233 1.935 -7.852 1.00 92.75 292 SER A N 1
ATOM 2210 C CA . SER A 1 292 ? -19.937 1.125 -9.043 1.00 92.75 292 SER A CA 1
ATOM 2211 C C . SER A 1 292 ? -19.270 1.914 -10.169 1.00 92.75 292 SER A C 1
ATOM 2213 O O . SER A 1 292 ? -18.440 1.359 -10.886 1.00 92.75 292 SER A O 1
ATOM 2215 N N . THR A 1 293 ? -19.588 3.203 -10.313 1.00 93.69 293 THR A N 1
ATOM 2216 C CA . THR A 1 293 ? -18.973 4.065 -11.326 1.00 93.69 293 THR A CA 1
ATOM 2217 C C . THR A 1 293 ? -17.492 4.287 -11.024 1.00 93.69 293 THR A C 1
ATOM 2219 O O . THR A 1 293 ? -16.657 4.077 -11.902 1.00 93.69 293 THR A O 1
ATOM 2222 N N . THR A 1 294 ? -17.147 4.641 -9.782 1.00 94.50 294 THR A N 1
ATOM 2223 C CA . THR A 1 294 ? -15.753 4.838 -9.348 1.00 94.50 294 THR A CA 1
ATOM 2224 C C . THR A 1 294 ? -14.959 3.535 -9.434 1.00 94.50 294 THR A C 1
ATOM 2226 O O . THR A 1 294 ? -13.882 3.495 -10.031 1.00 94.50 294 THR A O 1
ATOM 2229 N N . VAL A 1 295 ? -15.533 2.432 -8.942 1.00 96.81 295 VAL A N 1
ATOM 2230 C CA . VAL A 1 295 ? -14.938 1.091 -9.060 1.00 96.81 295 VAL A CA 1
ATOM 2231 C C . VAL A 1 295 ? -14.697 0.732 -10.528 1.00 96.81 295 VAL A C 1
ATOM 2233 O O . VAL A 1 295 ? -13.620 0.251 -10.873 1.00 96.81 295 VAL A O 1
ATOM 2236 N N . GLY A 1 296 ? -15.666 1.000 -11.407 1.00 97.19 296 GLY A N 1
ATOM 2237 C CA . GLY A 1 296 ? -15.560 0.740 -12.841 1.00 97.19 296 GLY A CA 1
ATOM 2238 C C . GLY A 1 296 ? -14.417 1.506 -13.507 1.00 97.19 296 GLY A C 1
ATOM 2239 O O . GLY A 1 296 ? -13.698 0.926 -14.320 1.00 97.19 296 GLY A O 1
ATOM 2240 N N . VAL A 1 297 ? -14.199 2.769 -13.123 1.00 97.31 297 VAL A N 1
ATOM 2241 C CA . VAL A 1 297 ? -13.053 3.567 -13.590 1.00 97.31 297 VAL A CA 1
ATOM 2242 C C . VAL A 1 297 ? -11.739 2.911 -13.182 1.00 97.31 297 VAL A C 1
ATOM 2244 O O . VAL A 1 297 ? -10.901 2.647 -14.041 1.00 97.31 297 VAL A O 1
ATOM 2247 N N . HIS A 1 298 ? -11.568 2.578 -11.903 1.00 97.62 298 HIS A N 1
ATOM 2248 C CA . HIS A 1 298 ? -10.326 1.979 -11.416 1.00 97.62 298 HIS A CA 1
ATOM 2249 C C . HIS A 1 298 ? -10.062 0.594 -12.017 1.00 97.62 298 HIS A C 1
ATOM 2251 O O . HIS A 1 298 ? -8.954 0.324 -12.480 1.00 97.62 298 HIS A O 1
ATOM 2257 N N . VAL A 1 299 ? -11.078 -0.269 -12.093 1.00 98.25 299 VAL A N 1
ATOM 2258 C CA . VAL A 1 299 ? -10.958 -1.588 -12.730 1.00 98.25 299 VAL A CA 1
ATOM 2259 C C . VAL A 1 299 ? -10.627 -1.445 -14.216 1.00 98.25 299 VAL A C 1
ATOM 2261 O O . VAL A 1 299 ? -9.731 -2.130 -14.707 1.00 98.25 299 VAL A O 1
ATOM 2264 N N . GLY A 1 300 ? -11.289 -0.529 -14.928 1.00 98.12 300 GLY A N 1
ATOM 2265 C CA . GLY A 1 300 ? -10.990 -0.234 -16.329 1.00 98.12 300 GLY A CA 1
ATOM 2266 C C . GLY A 1 300 ? -9.538 0.203 -16.525 1.00 98.12 300 GLY A C 1
ATOM 2267 O O . GLY A 1 300 ? -8.841 -0.340 -17.381 1.00 98.12 300 GLY A O 1
ATOM 2268 N N . THR A 1 301 ? -9.049 1.113 -15.682 1.00 98.19 301 THR A N 1
ATOM 2269 C CA . THR A 1 301 ? -7.655 1.573 -15.696 1.00 98.19 301 THR A CA 1
ATOM 2270 C C . THR A 1 301 ? -6.669 0.435 -15.409 1.00 98.19 301 THR A C 1
ATOM 2272 O O . THR A 1 301 ? -5.676 0.295 -16.126 1.00 98.19 301 THR A O 1
ATOM 2275 N N . ALA A 1 302 ? -6.954 -0.428 -14.426 1.00 98.19 302 ALA A N 1
ATOM 2276 C CA . ALA A 1 302 ? -6.134 -1.603 -14.125 1.00 98.19 302 ALA A CA 1
ATOM 2277 C C . ALA A 1 302 ? -6.043 -2.558 -15.328 1.00 98.19 302 ALA A C 1
ATOM 2279 O O . ALA A 1 302 ? -4.951 -2.991 -15.699 1.00 98.19 302 ALA A O 1
ATOM 2280 N N . VAL A 1 303 ? -7.179 -2.852 -15.970 1.00 98.38 303 VAL A N 1
ATOM 2281 C CA . VAL A 1 303 ? -7.242 -3.722 -17.153 1.00 98.38 303 VAL A CA 1
ATOM 2282 C C . VAL A 1 303 ? -6.466 -3.112 -18.319 1.00 98.38 303 VAL A C 1
ATOM 2284 O O . VAL A 1 303 ? -5.671 -3.813 -18.941 1.00 98.38 303 VAL A O 1
ATOM 2287 N N . LEU A 1 304 ? -6.633 -1.815 -18.593 1.00 98.31 304 LEU A N 1
ATOM 2288 C CA . LEU A 1 304 ? -5.903 -1.126 -19.661 1.00 98.31 304 LEU A CA 1
ATOM 2289 C C . LEU A 1 304 ? -4.387 -1.154 -19.434 1.00 98.31 304 LEU A C 1
ATOM 2291 O O . LEU A 1 304 ? -3.643 -1.450 -20.369 1.00 98.31 304 LEU A O 1
ATOM 2295 N N . ALA A 1 305 ? -3.925 -0.905 -18.204 1.00 97.69 305 ALA A N 1
ATOM 2296 C CA . ALA A 1 305 ? -2.510 -1.013 -17.856 1.00 97.69 305 ALA A CA 1
ATOM 2297 C C . ALA A 1 305 ? -1.984 -2.446 -18.049 1.00 97.69 305 ALA A C 1
ATOM 2299 O O . ALA A 1 305 ? -0.940 -2.644 -18.670 1.00 97.69 305 ALA A O 1
ATOM 2300 N N . GLY A 1 306 ? -2.736 -3.447 -17.577 1.00 97.56 306 GLY A N 1
ATOM 2301 C CA . GLY A 1 306 ? -2.404 -4.865 -17.730 1.00 97.56 306 GLY A CA 1
ATOM 2302 C C . GLY A 1 306 ? -2.287 -5.298 -19.193 1.00 97.56 306 GLY A C 1
ATOM 2303 O O . GLY A 1 306 ? -1.284 -5.887 -19.592 1.00 97.56 306 GLY A O 1
ATOM 2304 N N . VAL A 1 307 ? -3.285 -4.959 -20.013 1.00 97.69 307 VAL A N 1
ATOM 2305 C CA . VAL A 1 307 ? -3.311 -5.287 -21.445 1.00 97.69 307 VAL A CA 1
ATOM 2306 C C . VAL A 1 307 ? -2.178 -4.582 -22.187 1.00 97.69 307 VAL A C 1
ATOM 2308 O O . VAL A 1 307 ? -1.471 -5.225 -22.957 1.00 97.69 307 VAL A O 1
ATOM 2311 N N . ALA A 1 308 ? -1.953 -3.289 -21.939 1.00 96.75 308 ALA A N 1
ATOM 2312 C CA . ALA A 1 308 ? -0.861 -2.554 -22.575 1.00 96.75 308 ALA A CA 1
ATOM 2313 C C . ALA A 1 308 ? 0.517 -3.117 -22.191 1.00 96.75 308 ALA A C 1
ATOM 2315 O O . ALA A 1 308 ? 1.379 -3.270 -23.058 1.00 96.75 308 ALA A O 1
ATOM 2316 N N . GLY A 1 309 ? 0.718 -3.487 -20.922 1.00 95.81 309 GLY A N 1
ATOM 2317 C CA . GLY A 1 309 ? 1.943 -4.143 -20.465 1.00 95.81 309 GLY A CA 1
ATOM 2318 C C . GLY A 1 309 ? 2.159 -5.493 -21.149 1.00 95.81 309 GLY A C 1
ATOM 2319 O O . GLY A 1 309 ? 3.243 -5.758 -21.663 1.00 95.81 309 GLY A O 1
ATOM 2320 N N . TRP A 1 310 ? 1.111 -6.315 -21.244 1.00 96.19 310 TRP A N 1
ATOM 2321 C CA . TRP A 1 310 ? 1.160 -7.600 -21.944 1.00 96.19 310 TRP A CA 1
ATOM 2322 C C . TRP A 1 310 ? 1.473 -7.445 -23.441 1.00 96.19 310 TRP A C 1
ATOM 2324 O O . TRP A 1 310 ? 2.348 -8.137 -23.960 1.00 96.19 310 TRP A O 1
ATOM 2334 N N . LEU A 1 311 ? 0.831 -6.490 -24.124 1.00 95.81 311 LEU A N 1
ATOM 2335 C CA . LEU A 1 311 ? 1.109 -6.182 -25.531 1.00 95.81 311 LEU A CA 1
ATOM 2336 C C . LEU A 1 311 ? 2.550 -5.703 -25.735 1.00 95.81 311 LEU A C 1
ATOM 2338 O O . LEU A 1 311 ? 3.204 -6.134 -26.680 1.00 95.81 311 LEU A O 1
ATOM 2342 N N . THR A 1 312 ? 3.071 -4.873 -24.827 1.00 94.12 312 THR A N 1
ATOM 2343 C CA . THR A 1 312 ? 4.470 -4.410 -24.857 1.00 94.12 312 THR A CA 1
ATOM 2344 C C . THR A 1 312 ? 5.457 -5.576 -24.786 1.00 94.12 312 THR A C 1
ATOM 2346 O O . THR A 1 312 ? 6.505 -5.538 -25.420 1.00 94.12 312 THR A O 1
ATOM 2349 N N . LEU A 1 313 ? 5.125 -6.630 -24.038 1.00 93.00 313 LEU A N 1
ATOM 2350 C CA . LEU A 1 313 ? 5.964 -7.825 -23.921 1.00 93.00 313 LEU A CA 1
ATOM 2351 C C . LEU A 1 313 ? 5.860 -8.754 -25.137 1.00 93.00 313 LEU A C 1
ATOM 2353 O O . LEU A 1 313 ? 6.829 -9.437 -25.457 1.00 93.00 313 LEU A O 1
ATOM 2357 N N . GLY A 1 314 ? 4.696 -8.812 -25.789 1.00 90.81 314 GLY A N 1
ATOM 2358 C CA . GLY A 1 314 ? 4.446 -9.703 -26.927 1.00 90.81 314 GLY A CA 1
ATOM 2359 C C . GLY A 1 314 ? 4.832 -9.126 -28.292 1.00 90.81 314 GLY A C 1
ATOM 2360 O O . GLY A 1 314 ? 4.944 -9.874 -29.263 1.00 90.81 314 GLY A O 1
ATOM 2361 N N . ILE A 1 315 ? 5.015 -7.808 -28.390 1.00 91.31 315 ILE A N 1
ATOM 2362 C CA . ILE A 1 315 ? 5.190 -7.098 -29.656 1.00 91.31 315 ILE A CA 1
ATOM 2363 C C . ILE A 1 315 ? 6.586 -6.467 -29.725 1.00 91.31 315 ILE A C 1
ATOM 2365 O O . ILE A 1 315 ? 6.833 -5.407 -29.162 1.00 91.31 315 ILE A O 1
ATOM 2369 N N . ASN A 1 316 ? 7.485 -7.078 -30.503 1.00 84.75 316 ASN A N 1
ATOM 2370 C CA . ASN A 1 316 ? 8.901 -6.680 -30.591 1.00 84.75 316 ASN A CA 1
ATOM 2371 C C . ASN A 1 316 ? 9.154 -5.238 -31.075 1.00 84.75 316 ASN A C 1
ATOM 2373 O O . ASN A 1 316 ? 10.230 -4.701 -30.833 1.00 84.75 316 ASN A O 1
ATOM 2377 N N . TRP A 1 317 ? 8.207 -4.616 -31.785 1.00 83.50 317 TRP A N 1
ATOM 2378 C CA . TRP A 1 317 ? 8.347 -3.233 -32.263 1.00 83.50 317 TRP A CA 1
ATOM 2379 C C . TRP A 1 317 ? 7.847 -2.189 -31.258 1.00 83.50 317 TRP A C 1
ATOM 2381 O O . TRP A 1 317 ? 8.040 -0.992 -31.474 1.00 83.50 317 TRP A O 1
ATOM 2391 N N . LEU A 1 318 ? 7.210 -2.617 -30.164 1.00 84.00 318 LEU A N 1
ATOM 2392 C CA . LEU A 1 318 ? 6.688 -1.708 -29.157 1.00 84.00 318 LEU A CA 1
ATOM 2393 C C . LEU A 1 318 ? 7.790 -1.380 -28.150 1.00 84.00 318 LEU A C 1
ATOM 2395 O O . LEU A 1 318 ? 8.207 -2.210 -27.345 1.00 84.00 318 LEU A O 1
ATOM 2399 N N . VAL A 1 319 ? 8.296 -0.150 -28.222 1.00 86.19 319 VAL A N 1
ATOM 2400 C CA . VAL A 1 319 ? 9.406 0.285 -27.372 1.00 86.19 319 VAL A CA 1
ATOM 2401 C C . VAL A 1 319 ? 8.916 0.400 -25.923 1.00 86.19 319 VAL A C 1
ATOM 2403 O O . VAL A 1 319 ? 7.919 1.083 -25.684 1.00 86.19 319 VAL A O 1
ATOM 2406 N N . PRO A 1 320 ? 9.610 -0.177 -24.924 1.00 85.88 320 PRO A N 1
ATOM 2407 C CA . PRO A 1 320 ? 9.169 -0.100 -23.531 1.00 85.88 320 PRO A CA 1
ATOM 2408 C C . PRO A 1 320 ? 9.001 1.332 -22.994 1.00 85.88 320 PRO A C 1
ATOM 2410 O O . PRO A 1 320 ? 8.182 1.566 -22.110 1.00 85.88 320 PRO A O 1
ATOM 2413 N N . SER A 1 321 ? 9.717 2.321 -23.540 1.00 87.38 321 SER A N 1
ATOM 2414 C CA . SER A 1 321 ? 9.518 3.739 -23.198 1.00 87.38 321 SER A CA 1
ATOM 2415 C C . SER A 1 321 ? 8.130 4.261 -23.594 1.00 87.38 321 SER A C 1
ATOM 2417 O O . SER A 1 321 ? 7.558 5.076 -22.871 1.00 87.38 321 SER A O 1
ATOM 2419 N N . ALA A 1 322 ? 7.546 3.753 -24.685 1.00 91.06 322 ALA A N 1
ATOM 2420 C CA . ALA A 1 322 ? 6.180 4.081 -25.085 1.00 91.06 322 ALA A CA 1
ATOM 2421 C C . ALA A 1 322 ? 5.160 3.581 -24.053 1.00 91.06 322 ALA A C 1
ATOM 2423 O O . ALA A 1 322 ? 4.176 4.268 -23.787 1.00 91.06 322 ALA A O 1
ATOM 2424 N N . TYR A 1 323 ? 5.422 2.436 -23.415 1.00 93.12 323 TYR A N 1
ATOM 2425 C CA . TYR A 1 323 ? 4.591 1.941 -22.320 1.00 93.12 323 TYR A CA 1
ATOM 2426 C C . TYR A 1 323 ? 4.646 2.866 -21.099 1.00 93.12 323 TYR A C 1
ATOM 2428 O O . TYR A 1 323 ? 3.607 3.198 -20.536 1.00 93.12 323 TYR A O 1
ATOM 2436 N N . LEU A 1 324 ? 5.828 3.364 -20.726 1.00 92.50 324 LEU A N 1
ATOM 2437 C CA . LEU A 1 324 ? 5.953 4.317 -19.618 1.00 92.50 324 LEU A CA 1
ATOM 2438 C C . LEU A 1 324 ? 5.192 5.632 -19.895 1.00 92.50 324 LEU A C 1
ATOM 2440 O O . LEU A 1 324 ? 4.489 6.134 -19.019 1.00 92.50 324 LEU A O 1
ATOM 2444 N N . LEU A 1 325 ? 5.270 6.155 -21.125 1.00 94.38 325 LEU A N 1
ATOM 2445 C CA . LEU A 1 325 ? 4.483 7.320 -21.555 1.00 94.38 325 LEU A CA 1
ATOM 2446 C C . LEU A 1 325 ? 2.976 7.036 -21.549 1.00 94.38 325 LEU A C 1
ATOM 2448 O O . LEU A 1 325 ? 2.190 7.879 -21.113 1.00 94.38 325 LEU A O 1
ATOM 2452 N N . PHE A 1 326 ? 2.571 5.843 -21.992 1.00 96.31 326 PHE A N 1
ATOM 2453 C CA . PHE A 1 326 ? 1.181 5.399 -21.934 1.00 96.31 326 PHE A CA 1
ATOM 2454 C C . PHE A 1 326 ? 0.659 5.384 -20.494 1.00 96.31 326 PHE A C 1
ATOM 2456 O O . PHE A 1 326 ? -0.412 5.924 -20.237 1.00 96.31 326 PHE A O 1
ATOM 2463 N N . LEU A 1 327 ? 1.426 4.845 -19.542 1.00 97.12 327 LEU A N 1
ATOM 2464 C CA . LEU A 1 327 ? 1.060 4.822 -18.123 1.00 97.12 327 LEU A CA 1
ATOM 2465 C C . LEU A 1 327 ? 0.896 6.231 -17.526 1.00 97.12 327 LEU A C 1
ATOM 2467 O O . LEU A 1 327 ? -0.007 6.467 -16.720 1.00 97.12 327 LEU A O 1
ATOM 2471 N N . ALA A 1 328 ? 1.716 7.190 -17.958 1.00 97.50 328 ALA A N 1
ATOM 2472 C CA . ALA A 1 328 ? 1.572 8.591 -17.569 1.00 97.50 328 ALA A CA 1
ATOM 2473 C C . ALA A 1 328 ? 0.280 9.213 -18.110 1.00 97.50 328 ALA A C 1
ATOM 2475 O O . ALA A 1 328 ? -0.486 9.800 -17.345 1.00 97.50 328 ALA A O 1
ATOM 2476 N N . GLY A 1 329 ? -0.004 9.019 -19.401 1.00 98.12 329 GLY A N 1
ATOM 2477 C CA . GLY A 1 329 ? -1.269 9.444 -20.001 1.00 98.12 329 GLY A CA 1
ATOM 2478 C C . GLY A 1 329 ? -2.477 8.788 -19.329 1.00 98.12 329 GLY A C 1
ATOM 2479 O O . GLY A 1 329 ? -3.465 9.461 -19.046 1.00 98.12 329 GLY A O 1
ATOM 2480 N N . LEU A 1 330 ? -2.369 7.500 -19.000 1.00 98.06 330 LEU A N 1
ATOM 2481 C CA . LEU A 1 330 ? -3.401 6.735 -18.309 1.00 98.06 330 LEU A CA 1
ATOM 2482 C C . LEU A 1 330 ? -3.656 7.264 -16.889 1.00 98.06 330 LEU A C 1
ATOM 2484 O O . LEU A 1 330 ? -4.810 7.379 -16.488 1.00 98.06 330 LEU A O 1
ATOM 2488 N N . SER A 1 331 ? -2.610 7.652 -16.153 1.00 98.00 331 SER A N 1
ATOM 2489 C CA . SER A 1 331 ? -2.740 8.254 -14.816 1.00 98.00 331 SER A CA 1
ATOM 2490 C C . SER A 1 331 ? -3.471 9.595 -14.857 1.00 98.00 331 SER A C 1
ATOM 2492 O O . SER A 1 331 ? -4.363 9.837 -14.047 1.00 98.00 331 SER A O 1
ATOM 2494 N N . VAL A 1 332 ? -3.139 10.451 -15.830 1.00 98.19 332 VAL A N 1
ATOM 2495 C CA . VAL A 1 332 ? -3.828 11.735 -16.036 1.00 98.19 332 VAL A CA 1
ATOM 2496 C C . VAL A 1 332 ? -5.280 11.510 -16.458 1.00 98.19 332 VAL A C 1
ATOM 2498 O O . VAL A 1 332 ? -6.187 12.130 -15.906 1.00 98.19 332 VAL A O 1
ATOM 2501 N N . ALA A 1 333 ? -5.522 10.598 -17.404 1.00 98.12 333 ALA A N 1
ATOM 2502 C CA . ALA A 1 333 ? -6.868 10.261 -17.855 1.00 98.12 333 ALA A CA 1
ATOM 2503 C C . ALA A 1 333 ? -7.730 9.718 -16.708 1.00 98.12 333 ALA A C 1
ATOM 2505 O O . ALA A 1 333 ? -8.878 10.135 -16.566 1.00 98.12 333 ALA A O 1
ATOM 2506 N N . ASN A 1 334 ? -7.169 8.847 -15.862 1.00 97.62 334 ASN A N 1
ATOM 2507 C CA . ASN A 1 334 ? -7.852 8.345 -14.679 1.00 97.62 334 ASN A CA 1
ATOM 2508 C C . ASN A 1 334 ? -8.183 9.481 -13.707 1.00 97.62 334 ASN A C 1
ATOM 2510 O O . ASN A 1 334 ? -9.331 9.585 -13.299 1.00 97.62 334 ASN A O 1
ATOM 2514 N N . ALA A 1 335 ? -7.227 10.356 -13.377 1.00 96.94 335 ALA A N 1
ATOM 2515 C CA . ALA A 1 335 ? -7.470 11.481 -12.471 1.00 96.94 335 ALA A CA 1
ATOM 2516 C C . ALA A 1 335 ? -8.614 12.384 -12.969 1.00 96.94 335 ALA A C 1
ATOM 2518 O O . ALA A 1 335 ? -9.523 12.727 -12.213 1.00 96.94 335 ALA A O 1
ATOM 2519 N N . LEU A 1 336 ? -8.627 12.706 -14.268 1.00 97.56 336 LEU A N 1
ATOM 2520 C CA . LEU A 1 336 ? -9.699 13.491 -14.888 1.00 97.56 336 LEU A CA 1
ATOM 2521 C C . LEU A 1 336 ? -11.046 12.759 -14.878 1.00 97.56 336 LEU A C 1
ATOM 2523 O O . LEU A 1 336 ? -12.089 13.386 -14.683 1.00 97.56 336 LEU A O 1
ATOM 2527 N N . LEU A 1 337 ? -11.045 11.445 -15.107 1.00 96.69 337 LEU A N 1
ATOM 2528 C CA . LEU A 1 337 ? -12.261 10.640 -15.109 1.00 96.69 337 LEU A CA 1
ATOM 2529 C C . LEU A 1 337 ? -12.822 10.474 -13.693 1.00 96.69 337 LEU A C 1
ATOM 2531 O O . LEU A 1 337 ? -14.016 10.683 -13.504 1.00 96.69 337 LEU A O 1
ATOM 2535 N N . SER A 1 338 ? -11.977 10.198 -12.699 1.00 94.69 338 SER A N 1
ATOM 2536 C CA . SER A 1 338 ? -12.338 10.172 -11.278 1.00 94.69 338 SER A CA 1
ATOM 2537 C C . SER A 1 338 ? -12.919 11.513 -10.832 1.00 94.69 338 SER A C 1
ATOM 2539 O O . SER A 1 338 ? -13.991 11.542 -10.229 1.00 94.69 338 SER A O 1
ATOM 2541 N N . TRP A 1 339 ? -12.301 12.633 -11.225 1.00 94.88 339 TRP A N 1
ATOM 2542 C CA . TRP A 1 339 ? -12.853 13.965 -10.971 1.00 94.88 339 TRP A CA 1
ATOM 2543 C C . TRP A 1 339 ? -14.253 14.142 -11.580 1.00 94.88 339 TRP A C 1
ATOM 2545 O O . TRP A 1 339 ? -15.164 14.627 -10.912 1.00 94.88 339 TRP A O 1
ATOM 2555 N N . ARG A 1 340 ? -14.474 13.689 -12.822 1.00 95.75 340 ARG A N 1
ATOM 2556 C CA . ARG A 1 340 ? -15.811 13.723 -13.444 1.00 95.75 340 ARG A CA 1
ATOM 2557 C C . ARG A 1 340 ? -16.821 12.836 -12.721 1.00 95.75 340 ARG A C 1
ATOM 2559 O O . ARG A 1 340 ? -17.954 13.263 -12.527 1.00 95.75 340 ARG A O 1
ATOM 2566 N N . VAL A 1 341 ? -16.434 11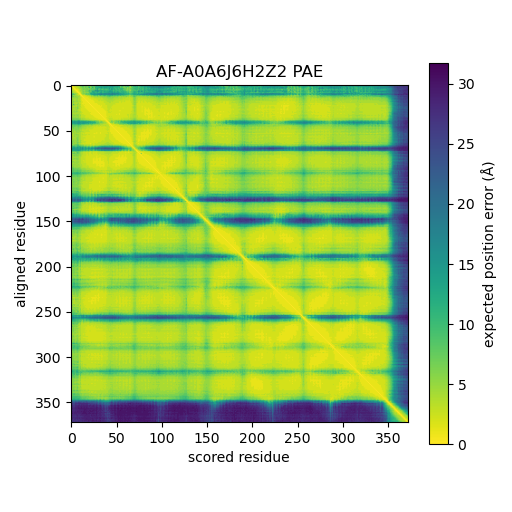.624 -12.325 1.00 93.94 341 VAL A N 1
ATOM 2567 C CA . VAL A 1 341 ? -17.311 10.701 -11.587 1.00 93.94 341 VAL A CA 1
ATOM 2568 C C . VAL A 1 341 ? -17.713 11.299 -10.244 1.00 93.94 341 VAL A C 1
ATOM 2570 O O . VAL A 1 341 ? -18.884 11.224 -9.863 1.00 93.94 341 VAL A O 1
ATOM 2573 N N . ARG A 1 342 ? -16.789 11.982 -9.565 1.00 91.94 342 ARG A N 1
ATOM 2574 C CA . ARG A 1 342 ? -17.070 12.695 -8.318 1.00 91.94 342 ARG A CA 1
ATOM 2575 C C . ARG A 1 342 ? -18.194 13.723 -8.471 1.00 91.94 342 ARG A C 1
ATOM 2577 O O . ARG A 1 342 ? -19.051 13.790 -7.601 1.00 91.94 342 ARG A O 1
ATOM 2584 N N . LEU A 1 343 ? -18.270 14.439 -9.596 1.00 92.69 343 LEU A N 1
ATOM 2585 C CA . LEU A 1 343 ? -19.362 15.391 -9.871 1.00 92.69 343 LEU A CA 1
ATOM 2586 C C . LEU A 1 343 ? -20.742 14.726 -10.020 1.00 92.69 343 LEU A C 1
ATOM 2588 O O . LEU A 1 343 ? -21.762 15.405 -9.946 1.00 92.69 343 LEU A O 1
ATOM 2592 N N . THR A 1 344 ? -20.782 13.413 -10.256 1.00 93.12 344 THR A N 1
ATOM 2593 C CA . THR A 1 344 ? -22.015 12.635 -10.471 1.00 93.12 344 THR A CA 1
ATOM 2594 C C . THR A 1 344 ? -22.373 11.715 -9.304 1.00 93.12 344 THR A C 1
ATOM 2596 O O . THR A 1 344 ? -23.345 10.968 -9.390 1.00 93.12 344 THR A O 1
ATOM 2599 N N . THR A 1 345 ? -21.590 11.740 -8.226 1.00 92.88 345 THR A N 1
ATOM 2600 C CA . THR A 1 345 ? -21.771 10.877 -7.052 1.00 92.88 345 THR A CA 1
ATOM 2601 C C . THR A 1 345 ? -21.966 11.721 -5.798 1.00 92.88 345 THR A C 1
ATOM 2603 O O . THR A 1 345 ? -21.535 12.870 -5.730 1.00 92.88 345 THR A O 1
ATOM 2606 N N . THR A 1 346 ? -22.615 11.149 -4.790 1.00 92.94 346 THR A N 1
ATOM 2607 C CA . THR A 1 346 ? -22.890 11.81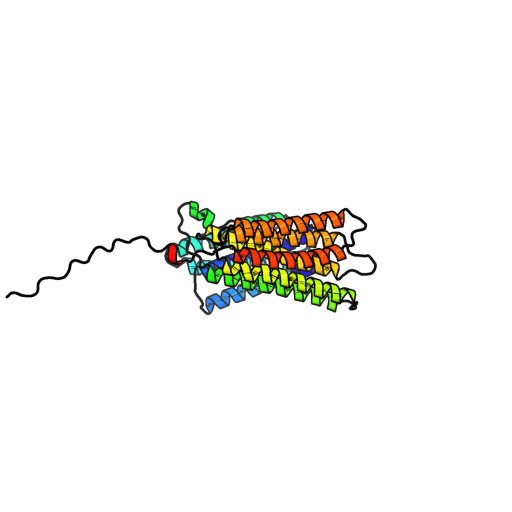5 -3.510 1.00 92.94 346 THR A CA 1
ATOM 2608 C C . THR A 1 346 ? -22.335 11.001 -2.349 1.00 92.94 346 THR A C 1
ATOM 2610 O O . THR A 1 346 ? -22.315 9.771 -2.411 1.00 92.94 346 THR A O 1
ATOM 2613 N N . VAL A 1 347 ? -21.933 11.680 -1.275 1.00 91.44 347 VAL A N 1
ATOM 2614 C CA . VAL A 1 347 ? -21.518 11.058 -0.011 1.00 91.44 347 VAL A CA 1
ATOM 2615 C C . VAL A 1 347 ? -22.589 11.381 1.039 1.00 91.44 347 VAL A C 1
ATOM 2617 O O . VAL A 1 347 ? -22.786 12.559 1.337 1.00 91.44 347 VAL A O 1
ATOM 2620 N N . PRO A 1 348 ? -23.325 10.387 1.571 1.00 86.56 348 PRO A N 1
ATOM 2621 C CA . PRO A 1 348 ? -24.341 10.620 2.596 1.00 86.56 348 PRO A CA 1
ATOM 2622 C C . PRO A 1 348 ? -23.737 11.249 3.859 1.00 86.56 348 PRO A C 1
ATOM 2624 O O . PRO A 1 348 ? -22.696 10.793 4.340 1.00 86.56 348 PRO A O 1
ATOM 2627 N N . HIS A 1 349 ? -24.394 12.267 4.423 1.00 76.75 349 HIS A N 1
ATOM 2628 C CA . HIS A 1 349 ? -23.959 12.887 5.676 1.00 76.75 349 HIS A CA 1
ATOM 2629 C C . HIS A 1 349 ? -24.194 11.958 6.877 1.00 76.75 349 HIS A C 1
ATOM 2631 O O . HIS A 1 349 ? -25.136 11.173 6.926 1.00 76.75 349 HIS A O 1
ATOM 2637 N N . GLU A 1 350 ? -23.319 12.050 7.878 1.00 65.62 350 GLU A N 1
ATOM 2638 C CA . GLU A 1 350 ? -23.359 11.239 9.106 1.00 65.62 350 GLU A CA 1
ATOM 2639 C C . GLU A 1 350 ? -24.595 11.512 9.987 1.00 65.62 350 GLU A C 1
ATOM 2641 O O . GLU A 1 350 ? -24.988 10.663 10.779 1.00 65.62 350 GLU A O 1
ATOM 2646 N N . SER A 1 351 ? -25.262 12.657 9.808 1.00 54.66 351 SER A N 1
ATOM 2647 C CA . SER A 1 351 ? -26.435 13.067 10.590 1.00 54.66 351 SER A CA 1
ATOM 2648 C C . SER A 1 351 ? -27.748 12.369 10.221 1.00 54.66 351 SER A C 1
ATOM 2650 O O . SER A 1 351 ? -28.699 12.459 10.995 1.00 54.66 351 SER A O 1
ATOM 2652 N N . ASP A 1 352 ? -27.823 11.672 9.083 1.00 48.59 352 ASP A N 1
ATOM 2653 C CA . ASP A 1 352 ? -29.072 11.033 8.636 1.00 48.59 352 ASP A CA 1
ATOM 2654 C C . ASP A 1 352 ? -29.347 9.679 9.322 1.00 48.59 352 ASP A C 1
ATOM 2656 O O . ASP A 1 352 ? -30.458 9.159 9.234 1.00 48.59 352 ASP A O 1
ATOM 2660 N N . GLU A 1 353 ? -28.382 9.120 10.065 1.00 48.44 353 GLU A N 1
ATOM 2661 C CA . GLU A 1 353 ? -28.534 7.827 10.760 1.00 48.44 353 GLU A CA 1
ATOM 2662 C C . GLU A 1 353 ? -28.837 7.950 12.268 1.00 48.44 353 GLU A C 1
ATOM 2664 O O . GLU A 1 353 ? -29.241 6.972 12.899 1.00 48.44 353 GLU A O 1
ATOM 2669 N N . THR A 1 354 ? -28.736 9.145 12.865 1.00 46.00 354 THR A N 1
ATOM 2670 C CA . THR A 1 354 ? -29.031 9.371 14.296 1.00 46.00 354 THR A CA 1
ATOM 2671 C C . THR A 1 354 ? -30.328 10.138 14.538 1.00 46.00 354 THR A C 1
ATOM 2673 O O . THR A 1 354 ? -30.377 11.060 15.352 1.00 46.00 354 THR A O 1
ATOM 2676 N N . SER A 1 355 ? -31.417 9.724 13.893 1.00 37.72 355 SER A N 1
ATOM 2677 C CA . SER A 1 355 ? -32.751 9.958 14.453 1.00 37.72 355 SER A CA 1
ATOM 2678 C C . SER A 1 355 ? -33.525 8.645 14.597 1.00 37.72 355 SER A C 1
ATOM 2680 O O . SER A 1 355 ? -34.536 8.431 13.929 1.00 37.72 355 SER A O 1
ATOM 2682 N N . PRO A 1 356 ? -33.105 7.731 15.496 1.00 43.22 356 PRO A N 1
ATOM 2683 C CA . PRO A 1 356 ? -34.101 6.899 16.137 1.00 43.22 356 PRO A CA 1
ATOM 2684 C C . PRO A 1 356 ? -34.999 7.863 16.912 1.00 43.22 356 PRO A C 1
ATOM 2686 O O . PRO A 1 356 ? -34.545 8.539 17.836 1.00 43.22 356 PRO A O 1
ATOM 2689 N N . ALA A 1 357 ? -36.259 7.954 16.495 1.00 41.81 357 ALA A N 1
ATOM 2690 C CA . ALA A 1 357 ? -37.333 8.583 17.239 1.00 41.81 357 ALA A CA 1
ATOM 2691 C C . ALA A 1 357 ? -37.422 7.944 18.636 1.00 41.81 357 ALA A C 1
ATOM 2693 O O . ALA A 1 357 ? -38.206 7.030 18.888 1.00 41.81 357 ALA A O 1
ATOM 2694 N N . PHE A 1 358 ? -36.575 8.395 19.558 1.00 42.28 358 PHE A N 1
ATOM 2695 C CA . PHE A 1 358 ? -36.763 8.168 20.972 1.00 42.28 358 PHE A CA 1
ATOM 2696 C C . PHE A 1 358 ? -37.952 9.032 21.360 1.00 42.28 358 PHE A C 1
ATOM 2698 O O . PHE A 1 358 ? -37.829 10.242 21.545 1.00 42.28 358 PHE A O 1
ATOM 2705 N N . ASN A 1 359 ? -39.113 8.382 21.446 1.00 46.19 359 ASN A N 1
ATOM 2706 C CA . ASN A 1 359 ? -40.212 8.804 22.297 1.00 46.19 359 ASN A CA 1
ATOM 2707 C C . ASN A 1 359 ? -39.619 9.220 23.647 1.00 46.19 359 ASN A C 1
ATOM 2709 O O . ASN A 1 359 ? -39.339 8.371 24.494 1.00 46.19 359 ASN A O 1
ATOM 2713 N N . GLN A 1 360 ? -39.389 10.518 23.839 1.00 39.66 360 GLN A N 1
ATOM 2714 C CA . GLN A 1 360 ? -39.203 11.045 25.175 1.00 39.66 360 GLN A CA 1
ATOM 2715 C C . GLN A 1 360 ? -40.540 10.860 25.896 1.00 39.66 360 GLN A C 1
ATOM 2717 O O . GLN A 1 360 ? -41.560 11.357 25.410 1.00 39.66 360 GLN A O 1
ATOM 2722 N N . PRO A 1 361 ? -40.579 10.143 27.030 1.00 43.69 361 PRO A N 1
ATOM 2723 C CA . PRO A 1 361 ? -41.732 10.199 27.903 1.00 43.69 361 PRO A CA 1
ATOM 2724 C C . PRO A 1 361 ? -41.864 11.653 28.350 1.00 43.69 361 PRO A C 1
ATOM 2726 O O . PRO A 1 361 ? -40.927 12.228 28.902 1.00 43.69 361 PRO A O 1
ATOM 2729 N N . THR A 1 362 ? -43.015 12.256 28.081 1.00 45.59 362 THR A N 1
ATOM 2730 C CA . THR A 1 362 ? -43.400 13.542 28.655 1.00 45.59 362 THR A CA 1
ATOM 2731 C C . THR A 1 362 ? -43.222 13.475 30.171 1.00 45.59 362 THR A C 1
ATOM 2733 O O . THR A 1 362 ? -43.909 12.694 30.833 1.00 45.59 362 THR A O 1
ATOM 2736 N N . SER A 1 363 ? -42.302 14.267 30.722 1.00 43.56 363 SER A N 1
ATOM 2737 C CA . SER A 1 363 ? -42.198 14.458 32.170 1.00 43.56 363 SER A CA 1
ATOM 2738 C C . SER A 1 363 ? -43.546 14.940 32.715 1.00 43.56 363 SER A C 1
ATOM 2740 O O . SER A 1 363 ? -44.080 15.923 32.189 1.00 43.56 363 SER A O 1
ATOM 2742 N N . PRO A 1 364 ? -44.108 14.304 33.758 1.00 49.53 364 PRO A N 1
ATOM 2743 C CA . PRO A 1 364 ? -45.273 14.843 34.431 1.00 49.53 364 PRO A CA 1
ATOM 2744 C C . PRO A 1 364 ? -44.874 16.149 35.115 1.00 49.53 364 PRO A C 1
ATOM 2746 O O . PRO A 1 364 ? -43.918 16.229 35.886 1.00 49.53 364 PRO A O 1
ATOM 2749 N N . THR A 1 365 ? -45.602 17.192 34.754 1.00 54.81 365 THR A N 1
ATOM 2750 C CA . THR A 1 365 ? -45.491 18.538 35.289 1.00 54.81 365 THR A CA 1
ATOM 2751 C C . THR A 1 365 ? -45.788 18.505 36.786 1.00 54.81 365 THR A C 1
ATOM 2753 O O . THR A 1 365 ? -46.801 17.952 37.212 1.00 54.81 365 THR A O 1
ATOM 2756 N N . ASN A 1 366 ? -44.904 19.110 37.579 1.00 53.88 366 ASN A N 1
ATOM 2757 C CA . ASN A 1 366 ? -45.158 19.415 38.979 1.00 53.88 366 ASN A CA 1
ATOM 2758 C C . ASN A 1 366 ? -46.429 20.263 39.097 1.00 53.88 366 ASN A C 1
ATOM 2760 O O . ASN A 1 366 ? -46.465 21.401 38.633 1.00 53.88 366 ASN A O 1
ATOM 2764 N N . ALA A 1 367 ? -47.436 19.724 39.770 1.00 52.94 367 ALA A N 1
ATOM 2765 C CA . ALA A 1 367 ? -48.481 20.499 40.410 1.00 52.94 367 ALA A CA 1
ATOM 2766 C C . ALA A 1 367 ? -48.635 19.932 41.819 1.00 52.94 367 ALA A C 1
ATOM 2768 O O . ALA A 1 367 ? -48.995 18.768 41.972 1.00 52.94 367 ALA A O 1
ATOM 2769 N N . LEU A 1 368 ? -48.261 20.732 42.816 1.00 50.84 368 LEU A N 1
ATOM 2770 C CA . LEU A 1 368 ? -49.042 21.045 44.015 1.00 50.84 368 LEU A CA 1
ATOM 2771 C C . LEU A 1 368 ? -48.134 21.797 44.997 1.00 50.84 368 LEU A C 1
ATOM 2773 O O . LEU A 1 368 ? -47.499 21.232 45.884 1.00 50.84 368 LEU A O 1
ATOM 2777 N N . GLU A 1 369 ? -48.091 23.112 44.792 1.00 49.66 369 GLU A N 1
ATOM 2778 C CA . GLU A 1 369 ? -47.955 24.073 45.878 1.00 49.66 369 GLU A CA 1
ATOM 2779 C C . GLU A 1 369 ? -49.205 24.008 46.774 1.00 49.66 369 GLU A C 1
ATOM 2781 O O . GLU A 1 369 ? -50.328 23.989 46.275 1.00 49.66 369 GLU A O 1
ATOM 2786 N N . GLY A 1 370 ? -48.987 24.057 48.091 1.00 53.41 370 GLY A N 1
ATOM 2787 C CA . GLY A 1 370 ? -49.822 24.823 49.019 1.00 53.41 370 GLY A CA 1
ATOM 2788 C C . GLY A 1 370 ? -51.058 24.153 49.627 1.00 53.41 370 GLY A C 1
ATOM 2789 O O . GLY A 1 370 ? -52.148 24.264 49.082 1.00 53.41 370 GLY A O 1
ATOM 2790 N N . SER A 1 371 ? -50.923 23.646 50.859 1.00 52.69 371 SER A N 1
ATOM 2791 C CA . SER A 1 371 ? -51.875 23.938 51.948 1.00 52.69 371 SER A CA 1
ATOM 2792 C C . SER A 1 371 ? -51.380 23.407 53.300 1.00 52.69 371 SER A C 1
ATOM 2794 O O . SER A 1 371 ? -50.937 22.262 53.362 1.00 52.69 371 SER A O 1
ATOM 2796 N N . SER A 1 372 ? -51.590 24.244 54.328 1.00 51.69 372 SER A N 1
ATOM 2797 C CA . SER A 1 372 ? -51.469 24.079 55.795 1.00 51.69 372 SER A CA 1
ATOM 2798 C C . SER A 1 372 ? -50.082 24.016 56.420 1.00 51.69 372 SER A C 1
ATOM 2800 O O . SER A 1 372 ? -49.408 22.976 56.265 1.00 51.69 372 SER A O 1
#